Protein AF-A0A2N3C6H9-F1 (afdb_monomer_lite)

Structure (mmCIF, N/CA/C/O backbone):
data_AF-A0A2N3C6H9-F1
#
_entry.id   AF-A0A2N3C6H9-F1
#
loop_
_atom_site.group_PDB
_atom_site.id
_atom_site.type_symbol
_atom_site.label_atom_id
_atom_site.label_alt_id
_atom_site.label_comp_id
_atom_site.label_asym_id
_atom_site.label_entity_id
_atom_site.label_seq_id
_atom_site.pdbx_PDB_ins_code
_atom_site.Cartn_x
_atom_site.Cartn_y
_atom_site.Cartn_z
_atom_site.occupancy
_atom_site.B_iso_or_equiv
_atom_site.auth_seq_id
_atom_site.auth_comp_id
_atom_site.auth_asym_id
_atom_site.auth_atom_id
_atom_site.pdbx_PDB_model_num
ATOM 1 N N . GLU A 1 1 ? -53.455 -14.458 10.367 1.00 59.94 1 GLU A N 1
ATOM 2 C CA . GLU A 1 1 ? -53.784 -13.037 10.123 1.00 59.94 1 GLU A CA 1
ATOM 3 C C . GLU A 1 1 ? -52.809 -12.163 10.887 1.00 59.94 1 GLU A C 1
ATOM 5 O O . GLU A 1 1 ? -52.451 -12.524 12.003 1.00 59.94 1 GLU A O 1
ATOM 10 N N . VAL A 1 2 ? -52.343 -11.067 10.288 1.00 68.00 2 VAL A N 1
ATOM 11 C CA . VAL A 1 2 ? -51.492 -10.096 10.987 1.00 68.00 2 VAL A CA 1
ATOM 12 C C . VAL A 1 2 ? -52.409 -9.080 11.663 1.00 68.00 2 VAL A C 1
ATOM 14 O O . VAL A 1 2 ? -53.163 -8.405 10.973 1.00 68.00 2 VAL A O 1
ATOM 17 N N . GLN A 1 3 ? -52.386 -9.009 12.996 1.00 85.75 3 GLN A N 1
ATOM 18 C CA . GLN A 1 3 ? -53.285 -8.138 13.770 1.00 85.75 3 GLN A CA 1
ATOM 19 C C . GLN A 1 3 ? -52.713 -6.738 14.057 1.00 85.75 3 GLN A C 1
ATOM 21 O O . GLN A 1 3 ? -53.401 -5.900 14.632 1.00 85.75 3 GLN A O 1
ATOM 26 N N . ASP A 1 4 ? -51.470 -6.462 13.654 1.00 90.56 4 ASP A N 1
ATOM 27 C CA . ASP A 1 4 ? -50.862 -5.137 13.795 1.00 90.56 4 ASP A CA 1
ATOM 28 C C . ASP A 1 4 ? -51.305 -4.221 12.634 1.00 90.56 4 ASP A C 1
ATOM 30 O O . ASP A 1 4 ? -50.982 -4.519 11.480 1.00 90.56 4 ASP A O 1
ATOM 34 N N . PRO A 1 5 ? -51.996 -3.092 12.898 1.00 87.38 5 PRO A N 1
ATOM 35 C CA . PRO A 1 5 ? -52.499 -2.196 11.852 1.00 87.38 5 PRO A CA 1
ATOM 36 C C . PRO A 1 5 ? -51.392 -1.501 11.044 1.00 87.38 5 PRO A C 1
ATOM 38 O O . PRO A 1 5 ? -51.672 -0.921 9.994 1.00 87.38 5 PRO A O 1
ATOM 41 N N . ARG A 1 6 ? -50.133 -1.547 11.502 1.00 88.19 6 ARG A N 1
ATOM 42 C CA . ARG A 1 6 ? -48.968 -1.035 10.764 1.00 88.19 6 ARG A CA 1
ATOM 43 C C . ARG A 1 6 ? -48.524 -1.983 9.651 1.00 88.19 6 ARG A C 1
ATOM 45 O O . ARG A 1 6 ? -47.771 -1.569 8.772 1.00 88.19 6 ARG A O 1
ATOM 52 N N . ILE A 1 7 ? -48.967 -3.241 9.678 1.00 90.69 7 ILE A N 1
ATOM 53 C CA . ILE A 1 7 ? -48.558 -4.269 8.724 1.00 90.69 7 ILE A CA 1
ATOM 54 C C . ILE A 1 7 ? -49.691 -4.523 7.733 1.00 90.69 7 ILE A C 1
ATOM 56 O O . ILE A 1 7 ? -50.823 -4.821 8.103 1.00 90.69 7 ILE A O 1
ATOM 60 N N . ARG A 1 8 ? -49.365 -4.455 6.441 1.00 91.19 8 ARG A N 1
ATOM 61 C CA . ARG A 1 8 ? -50.298 -4.750 5.354 1.00 91.19 8 ARG A CA 1
ATOM 62 C C . ARG A 1 8 ? -49.737 -5.839 4.457 1.00 91.19 8 ARG A C 1
ATOM 64 O O . ARG A 1 8 ? -48.654 -5.689 3.901 1.00 91.19 8 ARG A O 1
ATOM 71 N N . LEU A 1 9 ? -50.506 -6.909 4.282 1.00 92.25 9 LEU A N 1
ATOM 72 C CA . LEU A 1 9 ? -50.166 -7.982 3.357 1.00 92.25 9 LEU A CA 1
ATOM 73 C C . LEU A 1 9 ? -50.617 -7.618 1.938 1.00 92.25 9 LEU A C 1
ATOM 75 O O . LEU A 1 9 ? -51.798 -7.371 1.701 1.00 92.25 9 LEU A O 1
ATOM 79 N N . VAL A 1 10 ? -49.680 -7.633 0.990 1.00 93.50 10 VAL A N 1
ATOM 80 C CA . VAL A 1 10 ? -49.961 -7.550 -0.450 1.00 93.50 10 VAL A CA 1
ATOM 81 C C . VAL A 1 10 ? -49.452 -8.835 -1.089 1.00 93.50 10 VAL A C 1
ATOM 83 O O . VAL A 1 10 ? -48.250 -9.020 -1.255 1.00 93.50 10 VAL A O 1
ATOM 86 N N . ALA A 1 11 ? -50.369 -9.748 -1.404 1.00 93.62 11 ALA A N 1
ATOM 87 C CA . ALA A 1 11 ? -50.037 -11.061 -1.944 1.00 93.62 11 ALA A CA 1
ATOM 88 C C . ALA A 1 11 ? -50.222 -11.098 -3.465 1.00 93.62 11 ALA A C 1
ATOM 90 O O . ALA A 1 11 ? -51.226 -10.624 -3.999 1.00 93.62 11 ALA A O 1
ATOM 91 N N . HIS A 1 12 ? -49.267 -11.696 -4.178 1.00 95.62 12 HIS A N 1
ATOM 92 C CA . HIS A 1 12 ? -49.444 -12.015 -5.594 1.00 95.62 12 HIS A CA 1
ATOM 93 C C . HIS A 1 12 ? -50.206 -13.339 -5.748 1.00 95.62 12 HIS A C 1
ATOM 95 O O . HIS A 1 12 ? -49.932 -14.272 -4.997 1.00 95.62 12 HIS A O 1
ATOM 101 N N . PRO A 1 13 ? -51.081 -13.485 -6.763 1.00 95.12 13 PRO A N 1
ATOM 102 C CA . PRO A 1 13 ? -51.770 -14.754 -7.033 1.00 95.12 13 PRO A CA 1
ATOM 103 C C . PRO A 1 13 ? -50.831 -15.920 -7.380 1.00 95.12 13 PRO A C 1
ATOM 105 O O . PRO A 1 13 ? -51.220 -17.080 -7.309 1.00 95.12 13 PRO A O 1
ATOM 108 N N . ARG A 1 14 ? -49.600 -15.613 -7.805 1.00 95.50 14 ARG A N 1
ATOM 109 C CA . ARG A 1 14 ? -48.540 -16.570 -8.142 1.00 95.50 14 ARG A CA 1
ATOM 110 C C . ARG A 1 14 ? -47.173 -15.972 -7.818 1.00 95.50 14 ARG A C 1
ATOM 112 O O . ARG A 1 14 ? -47.037 -14.751 -7.805 1.00 95.50 14 ARG A O 1
ATOM 119 N N . ASN A 1 15 ? -46.159 -16.814 -7.625 1.00 92.12 15 ASN A N 1
ATOM 120 C CA . ASN A 1 15 ? -44.783 -16.353 -7.428 1.00 92.12 15 ASN A CA 1
ATOM 121 C C . ASN A 1 15 ? -44.276 -15.619 -8.686 1.00 92.12 15 ASN A C 1
ATOM 123 O O . ASN A 1 15 ? -44.262 -16.191 -9.776 1.00 92.12 15 ASN A O 1
ATOM 127 N N . ARG A 1 16 ? -43.882 -14.350 -8.530 1.00 93.56 16 ARG A N 1
ATOM 128 C CA . ARG A 1 16 ? -43.330 -13.494 -9.595 1.00 93.56 16 ARG A CA 1
ATOM 129 C C . ARG A 1 16 ? -41.849 -13.146 -9.392 1.00 93.56 16 ARG A C 1
ATOM 131 O O . ARG A 1 16 ? -41.312 -12.334 -10.136 1.00 93.56 16 ARG A O 1
ATOM 138 N N . GLY A 1 17 ? -41.193 -13.754 -8.405 1.00 91.12 17 GLY A N 1
ATOM 139 C CA . GLY A 1 17 ? -39.809 -13.466 -8.032 1.00 91.12 17 GLY A CA 1
ATOM 140 C C . GLY A 1 17 ? -39.652 -12.256 -7.103 1.00 91.12 17 GLY A C 1
ATOM 141 O O . GLY A 1 17 ? -40.573 -11.457 -6.916 1.00 91.12 17 GLY A O 1
ATOM 142 N N . ALA A 1 18 ? -38.457 -12.137 -6.517 1.00 91.19 18 ALA A N 1
ATOM 143 C CA . ALA A 1 18 ? -38.141 -11.135 -5.499 1.00 91.19 18 ALA A CA 1
ATOM 144 C C . ALA A 1 18 ? -38.250 -9.698 -6.032 1.00 91.19 18 ALA A C 1
ATOM 146 O O . ALA A 1 18 ? -38.925 -8.874 -5.419 1.00 91.19 18 ALA A O 1
ATOM 147 N N . SER A 1 19 ? -37.688 -9.410 -7.213 1.00 95.06 19 SER A N 1
ATOM 148 C CA . SER A 1 19 ? -37.774 -8.084 -7.841 1.00 95.06 19 SER A CA 1
ATOM 149 C C . SER A 1 19 ? -39.222 -7.618 -8.028 1.00 95.06 19 SER A C 1
ATOM 151 O O . SER A 1 19 ? -39.557 -6.496 -7.658 1.00 95.06 19 SER A O 1
ATOM 153 N N . ALA A 1 20 ? -40.121 -8.486 -8.508 1.00 96.25 20 ALA A N 1
ATOM 154 C CA . ALA A 1 20 ? -41.527 -8.132 -8.712 1.00 96.25 20 ALA A CA 1
ATOM 155 C C . ALA A 1 20 ? -42.273 -7.872 -7.393 1.00 96.25 20 ALA A C 1
ATOM 157 O O . ALA A 1 20 ? -43.139 -6.989 -7.315 1.00 96.25 20 ALA A O 1
ATOM 158 N N . ALA A 1 21 ? -41.952 -8.640 -6.347 1.00 95.56 21 ALA A N 1
ATOM 159 C CA . ALA A 1 21 ? -42.490 -8.430 -5.007 1.00 95.56 21 ALA A CA 1
ATOM 160 C C . ALA A 1 21 ? -42.012 -7.089 -4.428 1.00 95.56 21 ALA A C 1
ATOM 162 O O . ALA A 1 21 ? -42.842 -6.281 -4.006 1.00 95.56 21 ALA A O 1
ATOM 163 N N . ARG A 1 22 ? -40.707 -6.796 -4.517 1.00 96.19 22 ARG A N 1
ATOM 164 C CA . ARG A 1 22 ? -40.109 -5.518 -4.094 1.00 96.19 22 ARG A CA 1
ATOM 165 C C . ARG A 1 22 ? -40.711 -4.341 -4.854 1.00 96.19 22 ARG A C 1
ATOM 167 O O . ARG A 1 22 ? -41.162 -3.393 -4.225 1.00 96.19 22 ARG A O 1
ATOM 174 N N . ASN A 1 23 ? -40.842 -4.434 -6.177 1.00 97.94 23 ASN A N 1
ATOM 175 C CA . ASN A 1 23 ? -41.482 -3.401 -6.998 1.00 97.94 23 ASN A CA 1
ATOM 176 C C . ASN A 1 23 ? -42.950 -3.173 -6.626 1.00 97.94 23 ASN A C 1
ATOM 178 O O . ASN A 1 23 ? -43.436 -2.044 -6.655 1.00 97.94 23 ASN A O 1
ATOM 182 N N . THR A 1 24 ? -43.670 -4.234 -6.253 1.00 97.31 24 THR A N 1
ATOM 183 C CA . THR A 1 24 ? -45.035 -4.096 -5.730 1.00 97.31 24 THR A CA 1
ATOM 184 C C . THR A 1 24 ? -45.025 -3.358 -4.399 1.00 97.31 24 THR A C 1
ATOM 186 O O . THR A 1 24 ? -45.776 -2.403 -4.250 1.00 97.31 24 THR A O 1
ATOM 189 N N . GLY A 1 25 ? -44.125 -3.718 -3.482 1.00 95.88 25 GLY A N 1
ATOM 190 C CA . GLY A 1 25 ? -43.928 -2.992 -2.228 1.00 95.88 25 GLY A CA 1
ATOM 191 C C . GLY A 1 25 ? -43.592 -1.511 -2.435 1.00 95.88 25 GLY A C 1
ATOM 192 O O . GLY A 1 25 ? -44.186 -0.666 -1.777 1.00 95.88 25 GLY A O 1
ATOM 193 N N . ILE A 1 26 ? -42.719 -1.183 -3.394 1.00 97.25 26 ILE A N 1
ATOM 194 C CA . ILE A 1 26 ? -42.347 0.201 -3.742 1.00 97.25 26 ILE A CA 1
ATOM 195 C C . ILE A 1 26 ? -43.572 1.001 -4.201 1.00 97.25 26 ILE A C 1
ATOM 197 O O . ILE A 1 26 ? -43.788 2.107 -3.709 1.00 97.25 26 ILE A O 1
ATOM 201 N N . ARG A 1 27 ? -44.401 0.445 -5.098 1.00 96.31 27 ARG A N 1
ATOM 202 C CA . ARG A 1 27 ? -45.639 1.102 -5.572 1.00 96.31 27 ARG A CA 1
ATOM 203 C C . ARG A 1 27 ? -46.655 1.323 -4.453 1.00 96.31 27 ARG A C 1
ATOM 205 O O . ARG A 1 27 ? -47.398 2.297 -4.462 1.00 96.31 27 ARG A O 1
ATOM 212 N N . GLU A 1 28 ? -46.678 0.409 -3.497 1.00 96.00 28 GLU A N 1
ATOM 213 C CA . GLU A 1 28 ? -47.593 0.401 -2.361 1.00 96.00 28 GLU A CA 1
ATOM 214 C C . GLU A 1 28 ? -47.096 1.246 -1.169 1.00 96.00 28 GLU A C 1
ATOM 216 O O . GLU A 1 28 ? -47.860 1.515 -0.231 1.00 96.00 28 GLU A O 1
ATOM 221 N N . ALA A 1 29 ? -45.827 1.667 -1.186 1.00 95.50 29 ALA A N 1
ATOM 222 C CA . ALA A 1 29 ? -45.184 2.401 -0.106 1.00 95.50 29 ALA A CA 1
ATOM 223 C C . ALA A 1 29 ? -45.650 3.865 -0.033 1.00 95.50 29 ALA A C 1
ATOM 225 O O . ALA A 1 29 ? -45.624 4.628 -1.003 1.00 95.50 29 ALA A O 1
ATOM 226 N N . ARG A 1 30 ? -46.030 4.290 1.176 1.00 93.31 30 ARG A N 1
ATOM 227 C CA . ARG A 1 30 ? -46.521 5.653 1.449 1.00 93.31 30 ARG A CA 1
ATOM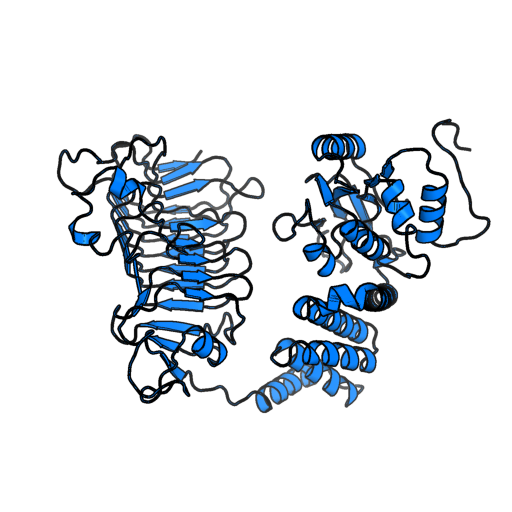 228 C C . ARG A 1 30 ? -45.468 6.577 2.069 1.00 93.31 30 ARG A C 1
ATOM 230 O O . ARG A 1 30 ? -45.676 7.785 2.084 1.00 93.31 30 ARG A O 1
ATOM 237 N N . GLY A 1 31 ? -44.366 6.023 2.574 1.00 94.50 31 GLY A N 1
ATOM 238 C CA . GLY A 1 31 ? -43.267 6.787 3.166 1.00 94.50 31 GLY A CA 1
ATOM 239 C C . GLY A 1 31 ? -42.382 7.470 2.119 1.00 94.50 31 GLY A C 1
ATOM 240 O O . GLY A 1 31 ? -42.325 7.039 0.968 1.00 94.50 31 GLY A O 1
ATOM 241 N N . ALA A 1 32 ? -41.668 8.522 2.533 1.00 95.19 32 ALA A N 1
ATOM 242 C CA . ALA A 1 32 ? -40.669 9.199 1.696 1.00 95.19 32 ALA A CA 1
ATOM 243 C C . ALA A 1 32 ? -39.416 8.335 1.453 1.00 95.19 32 ALA A C 1
ATOM 245 O O . ALA A 1 32 ? -38.743 8.469 0.433 1.00 95.19 32 ALA A O 1
ATOM 246 N N . TRP A 1 33 ? -39.135 7.416 2.377 1.00 97.50 33 TRP A N 1
ATOM 247 C CA . TRP A 1 33 ? -38.035 6.462 2.312 1.00 97.50 33 TRP A CA 1
ATOM 248 C C . TRP A 1 33 ? -38.584 5.039 2.325 1.00 97.50 33 TRP A C 1
ATOM 250 O O . TRP A 1 33 ? -39.536 4.739 3.050 1.00 97.50 33 TRP A O 1
ATOM 260 N N . VAL A 1 34 ? -37.982 4.170 1.518 1.00 98.31 34 VAL A N 1
ATOM 261 C CA . VAL A 1 34 ? -38.323 2.752 1.404 1.00 98.31 34 VAL A CA 1
ATOM 262 C C . VAL A 1 34 ? -37.128 1.937 1.876 1.00 98.31 34 VAL A C 1
ATOM 264 O O . VAL A 1 34 ? -36.026 2.091 1.354 1.00 98.31 34 VAL A O 1
ATOM 267 N N . ALA A 1 35 ? -37.352 1.076 2.862 1.00 97.50 35 ALA A N 1
ATOM 268 C CA . ALA A 1 35 ? -36.377 0.109 3.346 1.00 97.50 35 ALA A CA 1
ATOM 269 C C . ALA A 1 35 ? -36.832 -1.302 2.962 1.00 97.50 35 ALA A C 1
ATOM 271 O O . ALA A 1 35 ? -38.036 -1.560 2.878 1.00 97.50 35 ALA A O 1
ATOM 272 N N . PHE A 1 36 ? -35.884 -2.207 2.740 1.00 96.06 36 PHE A N 1
ATOM 273 C CA . PHE A 1 36 ? -36.171 -3.568 2.290 1.00 96.06 36 PHE A CA 1
ATOM 274 C C . PHE A 1 36 ? -35.724 -4.587 3.323 1.00 96.06 36 PHE A C 1
ATOM 276 O O . PHE A 1 36 ? -34.652 -4.436 3.894 1.00 96.06 36 PHE A O 1
ATOM 283 N N . GLN A 1 37 ? -36.512 -5.637 3.525 1.00 93.75 37 GLN A N 1
ATOM 284 C CA . GLN A 1 37 ? -36.099 -6.767 4.341 1.00 93.75 37 GLN A CA 1
ATOM 285 C C . GLN A 1 37 ? -36.495 -8.066 3.657 1.00 93.75 37 GLN A C 1
ATOM 287 O O . GLN A 1 37 ? -37.661 -8.246 3.295 1.00 93.75 37 GLN A O 1
ATOM 292 N N . ASP A 1 38 ? -35.513 -8.943 3.484 1.00 87.50 38 ASP A N 1
ATOM 293 C CA . ASP A 1 38 ? -35.720 -10.284 2.953 1.00 87.50 38 ASP A CA 1
ATOM 294 C C . ASP A 1 38 ? -36.037 -11.253 4.107 1.00 87.50 38 ASP A C 1
ATOM 296 O O . ASP A 1 38 ? -35.741 -10.989 5.273 1.00 87.50 38 ASP A O 1
ATOM 300 N N . SER A 1 39 ? -36.726 -12.354 3.803 1.00 86.19 39 SER A N 1
ATOM 301 C CA . SER A 1 39 ? -37.253 -13.274 4.825 1.00 86.19 39 SER A CA 1
ATOM 302 C C . SER A 1 39 ? -36.192 -14.149 5.500 1.00 86.19 39 SER A C 1
ATOM 304 O O . SER A 1 39 ? -36.500 -14.815 6.485 1.00 86.19 39 SER A O 1
ATOM 306 N N . ASP A 1 40 ? -34.991 -14.209 4.933 1.00 84.31 40 ASP A N 1
ATOM 307 C CA . ASP A 1 40 ? -33.871 -15.062 5.338 1.00 84.31 40 ASP A CA 1
ATOM 308 C C . ASP A 1 40 ? -32.708 -14.293 5.988 1.00 84.31 40 ASP A C 1
ATOM 310 O O . ASP A 1 40 ? -31.708 -14.910 6.351 1.00 84.31 40 ASP A O 1
ATOM 314 N N . ASP A 1 41 ? -32.871 -12.986 6.212 1.00 88.00 41 ASP A N 1
ATOM 315 C CA . ASP A 1 41 ? -31.873 -12.115 6.835 1.00 88.00 41 ASP A CA 1
ATOM 316 C C . ASP A 1 41 ? -32.392 -11.485 8.136 1.00 88.00 41 ASP A C 1
ATOM 318 O O . ASP A 1 41 ? -33.598 -11.384 8.377 1.00 88.00 41 ASP A O 1
ATOM 322 N N . GLU A 1 42 ? -31.477 -11.006 8.979 1.00 92.75 42 GLU A N 1
ATOM 323 C CA . GLU A 1 42 ? -31.802 -10.348 10.247 1.00 92.75 42 GLU A CA 1
ATOM 324 C C . GLU A 1 42 ? -31.365 -8.881 10.230 1.00 92.75 42 GLU A C 1
ATOM 326 O O . GLU A 1 42 ? -30.212 -8.550 9.951 1.00 92.75 42 GLU A O 1
ATOM 331 N N . TRP A 1 43 ? -32.296 -7.986 10.558 1.00 95.81 43 TRP A N 1
ATOM 332 C CA . TRP A 1 43 ? -31.984 -6.606 10.914 1.00 95.81 43 TRP A CA 1
ATOM 333 C C . TRP A 1 43 ? -31.637 -6.526 12.393 1.00 95.81 43 TRP A C 1
ATOM 335 O O . TRP A 1 43 ? -32.449 -6.900 13.240 1.00 95.81 43 TRP A O 1
ATOM 345 N N . LEU A 1 44 ? -30.470 -5.972 12.706 1.00 95.12 44 LEU A N 1
ATOM 346 C CA . LEU A 1 44 ? -30.093 -5.720 14.089 1.00 95.12 44 LEU A CA 1
ATOM 347 C C . LEU A 1 44 ? -30.800 -4.469 14.640 1.00 95.12 44 LEU A C 1
ATOM 349 O O . LEU A 1 44 ? -31.238 -3.598 13.872 1.00 95.12 44 LEU A O 1
ATOM 353 N N . PRO A 1 45 ? -30.913 -4.352 15.979 1.00 95.81 45 PRO A N 1
ATOM 354 C CA . PRO A 1 45 ? -31.460 -3.163 16.615 1.00 95.81 45 PRO A CA 1
ATOM 355 C C . PRO A 1 45 ? -30.816 -1.870 16.100 1.00 95.81 45 PRO A C 1
ATOM 357 O O . PRO A 1 45 ? -29.640 -1.834 15.749 1.00 95.81 45 PRO A O 1
ATOM 360 N N . LEU A 1 46 ? -31.598 -0.789 16.097 1.00 95.88 46 LEU A N 1
ATOM 361 C CA . LEU A 1 46 ? -31.184 0.568 15.710 1.00 95.88 46 LEU A CA 1
ATOM 362 C C . LEU A 1 46 ? -30.895 0.796 14.216 1.00 95.88 46 LEU A C 1
ATOM 364 O O . LEU A 1 46 ? -30.628 1.939 13.849 1.00 95.88 46 LEU A O 1
ATOM 368 N N . LYS A 1 47 ? -31.013 -0.213 13.334 1.00 97.12 47 LYS A N 1
ATOM 369 C CA . LYS A 1 47 ? -30.742 -0.048 11.891 1.00 97.12 47 LYS A CA 1
ATOM 370 C C . LYS A 1 47 ? -31.415 1.190 11.292 1.00 97.12 47 LYS A C 1
ATOM 372 O O . LYS A 1 47 ? -30.748 2.074 10.756 1.00 97.12 47 LYS A O 1
ATOM 377 N N . LEU A 1 48 ? -32.746 1.249 11.374 1.00 97.25 48 LEU A N 1
ATOM 378 C CA . LEU A 1 48 ? -33.510 2.343 10.773 1.00 97.25 48 LEU A CA 1
ATOM 379 C C . LEU A 1 48 ? -33.240 3.673 11.476 1.00 97.25 48 LEU A C 1
ATOM 381 O O . LEU A 1 48 ? -33.099 4.682 10.799 1.00 97.25 48 LEU A O 1
ATOM 385 N N . GLU A 1 49 ? -33.124 3.681 12.804 1.00 97.88 49 GLU A N 1
ATOM 386 C CA . GLU A 1 49 ? -32.827 4.895 13.572 1.00 97.88 49 GLU A CA 1
ATOM 387 C C . GLU A 1 49 ? -31.518 5.543 13.102 1.00 97.88 49 GLU A C 1
ATOM 389 O O . GLU A 1 49 ? -31.506 6.716 12.723 1.00 97.88 49 GLU A O 1
ATOM 394 N N . LYS A 1 50 ? -30.438 4.757 13.020 1.00 97.56 50 LYS A N 1
ATOM 395 C CA . LYS A 1 50 ? -29.113 5.239 12.612 1.00 97.56 50 LYS A CA 1
ATOM 396 C C . LYS A 1 50 ? -29.072 5.678 11.153 1.00 97.56 50 LYS A C 1
ATOM 398 O O . LYS A 1 50 ? -28.527 6.736 10.847 1.00 97.56 50 LYS A O 1
ATOM 403 N N . GLN A 1 51 ? -29.680 4.914 10.245 1.00 97.75 51 GLN A N 1
ATOM 404 C CA . GLN A 1 51 ? -29.707 5.275 8.824 1.00 97.75 51 GLN A CA 1
ATOM 405 C C . GLN A 1 51 ? -30.547 6.529 8.561 1.00 97.75 51 GLN A C 1
ATOM 407 O O . GLN A 1 51 ? -30.147 7.381 7.770 1.00 97.75 51 GLN A O 1
ATOM 412 N N . MET A 1 52 ? -31.676 6.689 9.254 1.00 97.19 52 MET A N 1
ATOM 413 C CA . MET A 1 52 ? -32.495 7.897 9.145 1.00 97.19 52 MET A CA 1
ATOM 414 C C . MET A 1 52 ? -31.783 9.120 9.734 1.00 97.19 52 MET A C 1
ATOM 416 O O . MET A 1 52 ? -31.819 10.187 9.121 1.00 97.19 52 MET A O 1
ATOM 420 N N . ALA A 1 53 ? -31.082 8.969 10.864 1.00 96.69 53 ALA A N 1
ATOM 421 C CA . ALA A 1 53 ? -30.246 10.029 11.426 1.00 96.69 53 ALA A CA 1
ATOM 422 C C . ALA A 1 53 ? -29.111 10.426 10.466 1.00 96.69 53 ALA A C 1
ATOM 424 O O . ALA A 1 53 ? -28.871 11.614 10.243 1.00 96.69 53 ALA A O 1
ATOM 425 N N . ARG A 1 54 ? -28.457 9.443 9.829 1.00 95.75 54 ARG A N 1
ATOM 426 C CA . ARG A 1 54 ? -27.399 9.694 8.843 1.00 95.75 54 ARG A CA 1
ATOM 427 C C . ARG A 1 54 ? -27.924 10.435 7.615 1.00 95.75 54 ARG A C 1
ATOM 429 O O . ARG A 1 54 ? -27.305 11.404 7.186 1.00 95.75 54 ARG A O 1
ATOM 436 N N . LEU A 1 55 ? -29.079 10.029 7.087 1.00 94.75 55 LEU A N 1
ATOM 437 C CA . LEU A 1 55 ? -29.740 10.710 5.969 1.00 94.75 55 LEU A CA 1
ATOM 438 C C . LEU A 1 55 ? -30.132 12.150 6.313 1.00 94.75 55 LEU A C 1
ATOM 440 O O . LEU A 1 55 ? -29.950 13.041 5.487 1.00 94.75 55 LEU A O 1
ATOM 444 N N . ALA A 1 56 ? -30.633 12.393 7.527 1.00 92.69 56 ALA A N 1
ATOM 445 C CA . ALA A 1 56 ? -30.956 13.741 7.987 1.00 92.69 56 ALA A CA 1
ATOM 446 C C . ALA A 1 56 ? -29.706 14.639 8.059 1.00 92.69 56 ALA A C 1
ATOM 448 O O . ALA A 1 56 ? -29.771 15.804 7.672 1.00 92.69 56 ALA A O 1
ATOM 449 N N . ALA A 1 57 ? -28.567 14.090 8.495 1.00 91.50 57 ALA A N 1
ATOM 450 C CA . ALA A 1 57 ? -27.296 14.811 8.575 1.00 91.50 57 ALA A CA 1
ATOM 451 C C . ALA A 1 57 ? -26.639 15.061 7.202 1.00 91.50 57 ALA A C 1
ATOM 453 O O . ALA A 1 57 ? -25.967 16.073 7.023 1.00 91.50 57 ALA A O 1
ATOM 454 N N . ALA A 1 58 ? -26.820 14.157 6.235 1.00 83.19 58 ALA A N 1
ATOM 455 C CA . ALA A 1 58 ? -26.153 14.215 4.931 1.00 83.19 58 ALA A CA 1
ATOM 456 C C . ALA A 1 58 ? -26.798 15.193 3.921 1.00 83.19 58 ALA A C 1
ATOM 458 O O . ALA A 1 58 ? -26.202 15.493 2.886 1.00 83.19 58 ALA A O 1
ATOM 459 N N . GLY A 1 59 ? -27.998 15.712 4.208 1.00 77.44 59 GLY A N 1
ATOM 460 C CA . GLY A 1 59 ? -28.678 16.718 3.386 1.00 77.44 59 GLY A CA 1
ATOM 461 C C . GLY A 1 59 ? -29.457 16.168 2.177 1.00 77.44 59 GLY A C 1
ATOM 462 O O . GLY A 1 59 ? -29.627 14.964 1.986 1.00 77.44 59 GLY A O 1
ATOM 463 N N . GLY A 1 60 ? -29.989 17.079 1.351 1.00 78.00 60 GLY A N 1
ATOM 464 C CA . GLY A 1 60 ? -30.962 16.768 0.291 1.00 78.00 60 GLY A CA 1
ATOM 465 C C . GLY A 1 60 ? -30.427 15.990 -0.920 1.00 78.00 60 GLY A C 1
ATOM 466 O O . GLY A 1 60 ? -31.230 15.399 -1.637 1.00 78.00 60 GLY A O 1
ATOM 467 N N . GLU A 1 61 ? -29.108 15.957 -1.123 1.00 81.19 61 GLU A N 1
ATOM 468 C CA . GLU A 1 61 ? -28.440 15.309 -2.268 1.00 81.19 61 GLU A CA 1
ATOM 469 C C . GLU A 1 61 ? -28.352 13.779 -2.147 1.00 81.19 61 GLU A C 1
ATOM 471 O O . GLU A 1 61 ? -28.040 13.089 -3.122 1.00 81.19 61 GLU A O 1
ATOM 476 N N . CYS A 1 62 ? -28.617 13.232 -0.956 1.00 93.69 62 CYS A N 1
ATOM 477 C CA . CYS A 1 62 ? -28.596 11.792 -0.740 1.00 93.69 62 CYS A CA 1
ATOM 478 C C . CYS A 1 62 ? -29.883 11.133 -1.251 1.00 93.69 62 CYS A C 1
ATOM 480 O O . CYS A 1 62 ? -31.003 11.494 -0.855 1.00 93.69 62 CYS A O 1
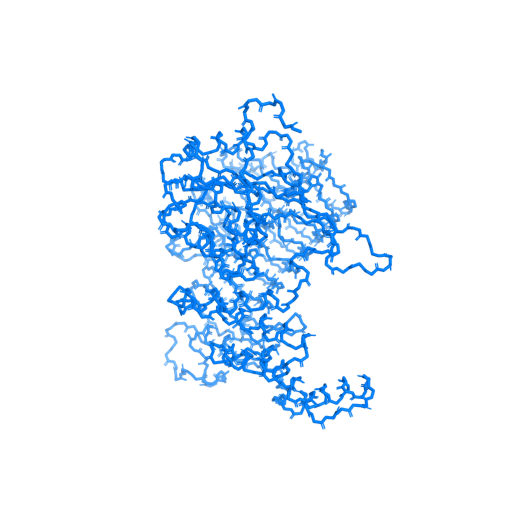ATOM 482 N N . VAL A 1 63 ? -29.707 10.126 -2.108 1.00 96.81 63 VAL A N 1
ATOM 483 C CA . VAL A 1 63 ? -30.795 9.315 -2.680 1.00 96.81 63 VAL A CA 1
ATOM 484 C C . VAL A 1 63 ? -30.959 7.978 -1.967 1.00 96.81 63 VAL A C 1
ATOM 486 O O . VAL A 1 63 ? -32.035 7.385 -2.031 1.00 96.81 63 VAL A O 1
ATOM 489 N N . ALA A 1 64 ? -29.933 7.516 -1.254 1.00 97.38 64 ALA A N 1
ATOM 490 C CA . ALA A 1 64 ? -29.963 6.269 -0.505 1.00 97.38 64 ALA A CA 1
ATOM 491 C C . ALA A 1 64 ? -29.020 6.301 0.703 1.00 97.38 64 ALA A C 1
ATOM 493 O O . ALA A 1 64 ? -28.051 7.058 0.739 1.00 97.38 64 ALA A O 1
ATOM 494 N N . CYS A 1 65 ? -29.294 5.439 1.675 1.00 97.25 65 CYS A N 1
ATOM 495 C CA . CYS A 1 65 ? -28.383 5.068 2.741 1.00 97.25 65 CYS A CA 1
ATOM 496 C C . CYS A 1 65 ? -28.294 3.549 2.838 1.00 97.25 65 CYS A C 1
ATOM 498 O O . CYS A 1 65 ? -29.286 2.846 2.647 1.00 97.25 65 CYS A O 1
ATOM 500 N N . TYR A 1 66 ? -27.112 3.044 3.157 1.00 97.06 66 TYR A N 1
ATOM 501 C CA . TYR A 1 66 ? -26.890 1.640 3.468 1.00 97.06 66 TYR A CA 1
ATOM 502 C C . TYR A 1 66 ? -25.999 1.510 4.705 1.00 97.06 66 TYR A C 1
ATOM 504 O O . TYR A 1 66 ? -25.503 2.505 5.234 1.00 97.06 66 TYR A O 1
ATOM 512 N N . CYS A 1 67 ? -25.891 0.299 5.229 1.00 95.38 67 CYS A N 1
ATOM 513 C CA . CYS A 1 67 ? -25.140 -0.001 6.441 1.00 95.38 67 CYS A CA 1
ATOM 514 C C . CYS A 1 67 ? -24.254 -1.223 6.227 1.00 95.38 67 CYS A C 1
ATOM 516 O O . CYS A 1 67 ? -24.446 -1.970 5.260 1.00 95.38 67 CYS A O 1
ATOM 518 N N . GLY A 1 68 ? -23.302 -1.407 7.136 1.00 91.31 68 GLY A N 1
ATOM 519 C CA . GLY A 1 68 ? -22.517 -2.623 7.219 1.00 91.31 68 GLY A CA 1
ATOM 520 C C . GLY A 1 68 ? -23.399 -3.856 7.418 1.00 91.31 68 GLY A C 1
ATOM 521 O O . GLY A 1 68 ? -24.389 -3.835 8.151 1.00 91.31 68 GLY A O 1
ATOM 522 N N . MET A 1 69 ? -23.025 -4.956 6.777 1.00 91.19 69 MET A N 1
ATOM 523 C CA . MET A 1 69 ? -23.625 -6.272 6.976 1.00 91.19 69 MET A CA 1
ATOM 524 C C . MET A 1 69 ? -22.555 -7.304 7.297 1.00 91.19 69 MET A C 1
ATOM 526 O O . MET A 1 69 ? -21.449 -7.252 6.760 1.00 91.19 69 MET A O 1
ATOM 530 N N . VAL A 1 70 ? -22.905 -8.280 8.129 1.00 87.06 70 VAL A N 1
ATOM 531 C CA . VAL A 1 70 ? -22.074 -9.448 8.407 1.00 87.06 70 VAL A CA 1
ATOM 532 C C . VAL A 1 70 ? -22.690 -10.666 7.743 1.00 87.06 70 VAL A C 1
ATOM 534 O O . VAL A 1 70 ? -23.838 -11.027 7.983 1.00 87.06 70 VAL A O 1
ATOM 537 N N . VAL A 1 71 ? -21.901 -11.329 6.908 1.00 81.00 71 VAL A N 1
ATOM 538 C CA . VAL A 1 71 ? -22.302 -12.572 6.253 1.00 81.00 71 VAL A CA 1
ATOM 539 C C . VAL A 1 71 ? -21.957 -13.761 7.147 1.00 81.00 71 VAL A C 1
ATOM 541 O O . VAL A 1 71 ? -20.791 -13.957 7.501 1.00 81.00 71 VAL A O 1
ATOM 544 N N . VAL A 1 72 ? -22.965 -14.562 7.495 1.00 74.06 72 VAL A N 1
ATOM 545 C CA . VAL A 1 72 ? -22.861 -15.731 8.373 1.00 74.06 72 VAL A CA 1
ATOM 546 C C . VAL A 1 72 ? -22.934 -17.017 7.547 1.00 74.06 72 VAL A C 1
ATOM 548 O O . VAL A 1 72 ? -23.983 -17.417 7.042 1.00 74.06 72 VAL A O 1
ATOM 551 N N . GLY A 1 73 ? -21.795 -17.706 7.446 1.00 61.34 73 GLY A N 1
ATOM 552 C CA . GLY A 1 73 ? -21.644 -18.911 6.626 1.00 61.34 73 GLY A CA 1
ATOM 553 C C . GLY A 1 73 ? -21.052 -18.585 5.254 1.00 61.34 73 GLY A C 1
ATOM 554 O O . GLY A 1 73 ? -21.326 -17.548 4.668 1.00 61.34 73 GLY A O 1
ATOM 555 N N . GLY A 1 74 ? -20.160 -19.440 4.755 1.00 50.00 74 GLY A N 1
ATOM 556 C CA . GLY A 1 74 ? -19.503 -19.238 3.462 1.00 50.00 74 GLY A CA 1
ATOM 557 C C . GLY A 1 74 ? -20.141 -20.057 2.340 1.00 50.00 74 GLY A C 1
ATOM 558 O O . GLY A 1 74 ? -20.713 -21.116 2.590 1.00 50.00 74 GLY A O 1
ATOM 559 N N . LEU A 1 75 ? -19.930 -19.613 1.097 1.00 47.12 75 LEU A N 1
ATOM 560 C CA . LEU A 1 75 ? -20.262 -20.320 -0.155 1.00 47.12 75 LEU A CA 1
ATOM 561 C C . LEU A 1 75 ? -19.575 -21.697 -0.318 1.00 47.12 75 LEU A C 1
ATOM 563 O O . LEU A 1 75 ? -19.916 -22.446 -1.226 1.00 47.12 75 LEU A O 1
ATOM 567 N N . GLU A 1 76 ? -18.632 -22.061 0.557 1.00 43.88 76 GLU A N 1
ATOM 568 C CA . GLU A 1 76 ? -18.010 -23.388 0.593 1.00 43.88 76 GLU A CA 1
ATOM 569 C C . GLU A 1 76 ? -18.213 -24.033 1.971 1.00 43.88 76 GLU A C 1
ATOM 571 O O . GLU A 1 76 ? -17.396 -23.870 2.877 1.00 43.88 76 GLU A O 1
ATOM 576 N N . ARG A 1 77 ? -19.285 -24.818 2.137 1.00 43.09 77 ARG A N 1
ATOM 577 C CA . ARG A 1 77 ? -19.378 -25.778 3.246 1.00 43.09 77 ARG A CA 1
ATOM 578 C C . ARG A 1 77 ? -18.498 -26.988 2.929 1.00 43.09 77 ARG A C 1
ATOM 580 O O . ARG A 1 77 ? -18.982 -28.011 2.454 1.00 43.09 77 ARG A O 1
ATOM 587 N N . ARG A 1 78 ? -17.191 -26.884 3.180 1.00 41.97 78 ARG A N 1
ATOM 588 C CA . ARG A 1 78 ? -16.358 -28.085 3.335 1.00 41.97 78 ARG A CA 1
ATOM 589 C C . ARG A 1 78 ? -16.513 -28.579 4.778 1.00 41.97 78 ARG A C 1
ATOM 591 O O . ARG A 1 78 ? -16.433 -27.764 5.697 1.00 41.97 78 ARG A O 1
ATOM 598 N N . PRO A 1 79 ? -16.731 -29.880 5.022 1.00 35.34 79 PRO A N 1
ATOM 599 C CA . PRO A 1 79 ? -16.717 -30.408 6.382 1.00 35.34 79 PRO A CA 1
ATOM 600 C C . PRO A 1 79 ? -15.392 -30.038 7.073 1.00 35.34 79 PRO A C 1
ATOM 602 O O . PRO A 1 79 ? -14.323 -30.322 6.536 1.00 35.34 79 PRO A O 1
ATOM 605 N N . GLY A 1 80 ? -15.457 -29.363 8.227 1.00 42.34 80 GLY A N 1
ATOM 606 C CA . GLY A 1 80 ? -14.282 -28.959 9.017 1.00 42.34 80 GLY A CA 1
ATOM 607 C C . GLY A 1 80 ? -13.773 -27.519 8.827 1.00 42.34 80 GLY A C 1
ATOM 608 O O . GLY A 1 80 ? -12.813 -27.138 9.494 1.00 42.34 80 GLY A O 1
ATOM 609 N N . THR A 1 81 ? -14.384 -26.685 7.975 1.00 43.03 81 THR A N 1
ATOM 610 C CA . THR A 1 81 ? -14.002 -25.260 7.859 1.00 43.03 81 THR A CA 1
ATOM 611 C C . THR A 1 81 ? -14.759 -24.374 8.852 1.00 43.03 81 THR A C 1
ATOM 613 O O . THR A 1 81 ? -15.986 -24.413 8.894 1.00 43.03 81 THR A O 1
ATOM 616 N N . ARG A 1 82 ? -14.034 -23.543 9.622 1.00 44.50 82 ARG A N 1
ATOM 617 C CA . ARG A 1 82 ? -14.615 -22.527 10.524 1.00 44.50 82 ARG A CA 1
ATOM 618 C C . ARG A 1 82 ? -15.525 -21.561 9.750 1.00 44.50 82 ARG A C 1
ATOM 620 O O . ARG A 1 82 ? -15.165 -21.127 8.654 1.00 44.50 82 ARG A O 1
ATOM 627 N N . THR A 1 83 ? -16.668 -21.202 10.340 1.00 51.00 83 THR A N 1
ATOM 628 C CA . THR A 1 83 ? -17.572 -20.151 9.846 1.00 51.00 83 THR A CA 1
ATOM 629 C C . THR A 1 83 ? -16.783 -18.858 9.646 1.00 51.00 83 THR A C 1
ATOM 631 O O . THR A 1 83 ? -16.223 -18.326 10.600 1.00 51.00 83 THR A O 1
ATOM 634 N N . ARG A 1 84 ? -16.700 -18.364 8.407 1.00 53.72 84 ARG A N 1
ATOM 635 C CA . ARG A 1 84 ? -16.099 -17.057 8.119 1.00 53.72 84 ARG A CA 1
ATOM 636 C C . ARG A 1 84 ? -17.175 -15.988 8.279 1.00 53.72 84 ARG A C 1
ATOM 638 O O . ARG A 1 84 ? -18.200 -16.085 7.613 1.00 53.72 84 ARG A O 1
ATOM 645 N N . LEU A 1 85 ? -16.928 -15.010 9.148 1.00 62.97 85 LEU A N 1
ATOM 646 C CA . LEU A 1 85 ? -17.683 -13.760 9.195 1.00 62.97 85 LEU A CA 1
ATOM 647 C C . LEU A 1 85 ? -17.032 -12.787 8.212 1.00 62.97 85 LEU A C 1
ATOM 649 O O . LEU A 1 85 ? -15.805 -12.687 8.167 1.00 62.97 85 LEU A O 1
ATOM 653 N N . ARG A 1 86 ? -17.835 -12.100 7.402 1.00 63.12 86 ARG A N 1
ATOM 654 C CA . ARG A 1 86 ? -17.352 -11.073 6.471 1.00 63.12 86 ARG A CA 1
ATOM 655 C C . ARG A 1 86 ? -18.188 -9.812 6.623 1.00 63.12 86 ARG A C 1
ATOM 657 O O . ARG A 1 86 ? -19.400 -9.902 6.466 1.00 63.12 86 ARG A O 1
ATOM 664 N N . TYR A 1 87 ? -17.530 -8.682 6.874 1.00 72.69 87 TYR A N 1
ATOM 665 C CA . TYR A 1 87 ? -18.134 -7.350 6.865 1.00 72.69 87 TYR A CA 1
ATOM 666 C C . TYR A 1 87 ? -18.195 -6.799 5.429 1.00 72.69 87 TYR A C 1
ATOM 668 O O . TYR A 1 87 ? -17.236 -6.967 4.670 1.00 72.69 87 TYR A O 1
ATOM 676 N N . ILE A 1 88 ? -19.334 -6.233 5.026 1.00 76.38 88 ILE A N 1
ATOM 677 C CA . ILE A 1 88 ? -19.564 -5.645 3.695 1.00 76.38 88 ILE A CA 1
ATOM 678 C C . ILE A 1 88 ? -20.363 -4.339 3.858 1.00 76.38 88 ILE A C 1
ATOM 680 O O . ILE A 1 88 ? -21.350 -4.359 4.594 1.00 76.38 88 ILE A O 1
ATOM 684 N N . PRO A 1 89 ? -20.019 -3.242 3.158 1.00 76.19 89 PRO A N 1
ATOM 685 C CA . PRO A 1 89 ? -18.817 -3.054 2.335 1.00 76.19 89 PRO A CA 1
ATOM 686 C C . PRO A 1 89 ? -17.550 -3.050 3.204 1.00 76.19 89 PRO A C 1
ATOM 688 O O . PRO A 1 89 ? -17.652 -3.072 4.423 1.00 76.19 89 PRO A O 1
ATOM 691 N N . ASP A 1 90 ? -16.367 -3.049 2.590 1.00 71.50 90 ASP A N 1
ATOM 692 C CA . ASP A 1 90 ? -15.104 -2.859 3.311 1.00 71.50 90 ASP A CA 1
ATOM 693 C C . ASP A 1 90 ? -14.674 -1.382 3.178 1.00 71.50 90 ASP A C 1
ATOM 695 O O . ASP A 1 90 ? -14.170 -0.985 2.119 1.00 71.50 90 ASP A O 1
ATOM 699 N N . PRO A 1 91 ? -14.883 -0.540 4.213 1.00 65.38 91 PRO A N 1
ATOM 700 C CA . PRO A 1 91 ? -14.567 0.888 4.155 1.00 65.38 91 PRO A CA 1
ATOM 701 C C . PRO A 1 91 ? -13.071 1.175 3.987 1.00 65.38 91 PRO A C 1
ATOM 703 O O . PRO A 1 91 ? -12.701 2.304 3.668 1.00 65.38 91 PRO A O 1
ATOM 706 N N . ALA A 1 92 ? -12.199 0.178 4.194 1.00 46.69 92 ALA A N 1
ATOM 707 C CA . ALA A 1 92 ? -10.760 0.335 4.016 1.00 46.69 92 ALA A CA 1
ATOM 708 C C . ALA A 1 92 ? -10.339 0.351 2.536 1.00 46.69 92 ALA A C 1
ATOM 710 O O . ALA A 1 92 ? -9.270 0.881 2.223 1.00 46.69 92 ALA A O 1
ATOM 711 N N . VAL A 1 93 ? -11.168 -0.204 1.639 1.00 47.97 93 VAL A N 1
ATOM 712 C CA . VAL A 1 93 ? -10.857 -0.383 0.205 1.00 47.97 93 VAL A CA 1
ATOM 713 C C . VAL A 1 93 ? -11.893 0.235 -0.738 1.00 47.97 93 VAL A C 1
ATOM 715 O O . VAL A 1 93 ? -11.592 0.510 -1.904 1.00 47.97 93 VAL A O 1
ATOM 718 N N . ASP A 1 94 ? -13.116 0.467 -0.261 1.00 66.69 94 ASP A N 1
ATOM 719 C CA . ASP A 1 94 ? -14.198 1.027 -1.060 1.00 66.69 94 ASP A CA 1
ATOM 720 C C . ASP A 1 94 ? -14.515 2.472 -0.665 1.00 66.69 94 ASP A C 1
ATOM 722 O O . ASP A 1 94 ? -14.556 2.844 0.505 1.00 66.69 94 ASP A O 1
ATOM 726 N N . THR A 1 95 ? -14.798 3.307 -1.666 1.00 79.12 95 THR A N 1
ATOM 727 C CA . THR A 1 95 ? -15.498 4.571 -1.429 1.00 79.12 95 THR A CA 1
ATOM 728 C C . THR A 1 95 ? -16.928 4.222 -1.043 1.00 79.12 95 THR A C 1
ATOM 730 O O . THR A 1 95 ? -17.742 3.887 -1.903 1.00 79.12 95 THR A O 1
ATOM 733 N N . VAL A 1 96 ? -17.202 4.228 0.261 1.00 85.94 96 VAL A N 1
ATOM 734 C CA . VAL A 1 96 ? -18.478 3.758 0.816 1.00 85.94 96 VAL A CA 1
ATOM 735 C C . VAL A 1 96 ? -19.525 4.857 0.972 1.00 85.94 96 VAL A C 1
ATOM 737 O O . VAL A 1 96 ? -20.703 4.549 1.107 1.00 85.94 96 VAL A O 1
ATOM 740 N N . GLU A 1 97 ? -19.139 6.127 0.900 1.00 91.19 97 GLU A N 1
ATOM 741 C CA . GLU A 1 97 ? -20.044 7.264 1.056 1.00 91.19 97 GLU A CA 1
ATOM 742 C C . GLU A 1 97 ? -19.812 8.324 -0.028 1.00 91.19 97 GLU A C 1
ATOM 744 O O . GLU A 1 97 ? -18.714 8.457 -0.566 1.00 91.19 97 GLU A O 1
ATOM 749 N N . GLY A 1 98 ? -20.850 9.099 -0.339 1.00 92.75 98 GLY A N 1
ATOM 750 C CA . GLY A 1 98 ? -20.808 10.159 -1.333 1.00 92.75 98 GLY A CA 1
ATOM 751 C C . GLY A 1 98 ? -21.047 9.606 -2.731 1.00 92.75 98 GLY A C 1
ATOM 752 O O . GLY A 1 98 ? -22.076 8.972 -2.982 1.00 92.75 98 GLY A O 1
ATOM 753 N N . ASP A 1 99 ? -20.116 9.879 -3.645 1.00 92.12 99 ASP A N 1
ATOM 754 C CA . ASP A 1 99 ? -20.112 9.279 -4.980 1.00 92.12 99 ASP A CA 1
ATOM 755 C C . ASP A 1 99 ? -19.483 7.881 -4.926 1.00 92.12 99 ASP A C 1
ATOM 757 O O . ASP A 1 99 ? -18.264 7.711 -4.979 1.00 92.12 99 ASP A O 1
ATOM 761 N N . ILE A 1 100 ? -20.345 6.874 -4.799 1.00 93.19 100 ILE A N 1
ATOM 762 C CA . ILE A 1 100 ? -19.940 5.468 -4.715 1.00 93.19 100 ILE A CA 1
ATOM 763 C C . ILE A 1 100 ? -19.963 4.760 -6.078 1.00 93.19 100 ILE A C 1
ATOM 765 O O . ILE A 1 100 ? -19.680 3.561 -6.146 1.00 93.19 100 ILE A O 1
ATOM 769 N N . LEU A 1 101 ? -20.301 5.458 -7.173 1.00 92.75 101 LEU A N 1
ATOM 770 C CA . LEU A 1 101 ? -20.415 4.851 -8.502 1.00 92.75 101 LEU A CA 1
ATOM 771 C C . LEU A 1 101 ? -19.106 4.168 -8.949 1.00 92.75 101 LEU A C 1
ATOM 773 O O . LEU A 1 101 ? -19.183 3.023 -9.404 1.00 92.75 101 LEU A O 1
ATOM 777 N N . PRO A 1 102 ? -17.902 4.760 -8.770 1.00 88.19 102 PRO A N 1
ATOM 778 C CA . PRO A 1 102 ? -16.650 4.092 -9.133 1.00 88.19 102 PRO A CA 1
ATOM 779 C C . PRO A 1 102 ? -16.420 2.774 -8.383 1.00 88.19 102 PRO A C 1
ATOM 781 O O . PRO A 1 102 ? -15.864 1.828 -8.945 1.00 88.19 102 PRO A O 1
ATOM 784 N N . ALA A 1 103 ? -16.854 2.696 -7.123 1.00 86.88 103 ALA A N 1
ATOM 785 C CA . ALA A 1 103 ? -16.729 1.495 -6.309 1.00 86.88 103 ALA A CA 1
ATOM 786 C C . ALA A 1 103 ? -17.789 0.444 -6.701 1.00 86.88 103 ALA A C 1
ATOM 788 O O . ALA A 1 103 ? -17.440 -0.719 -6.920 1.00 86.88 103 ALA A O 1
ATOM 789 N N . LEU A 1 104 ? -19.041 0.861 -6.944 1.00 93.25 104 LEU A N 1
ATOM 790 C CA . LEU A 1 104 ? -20.104 -0.007 -7.468 1.00 93.25 104 LEU A CA 1
ATOM 791 C C . LEU A 1 104 ? -19.778 -0.590 -8.845 1.00 93.25 104 LEU A C 1
ATOM 793 O O . LEU A 1 104 ? -20.179 -1.714 -9.139 1.00 93.25 104 LEU A O 1
ATOM 797 N N . LEU A 1 105 ? -19.040 0.126 -9.698 1.00 91.69 105 LEU A N 1
ATOM 798 C CA . LEU A 1 105 ? -18.606 -0.425 -10.981 1.00 91.69 105 LEU A CA 1
ATOM 799 C C . LEU A 1 105 ? -17.701 -1.649 -10.807 1.00 91.69 105 LEU A C 1
ATOM 801 O O . LEU A 1 105 ? -17.671 -2.470 -11.709 1.00 91.69 105 LEU A O 1
ATOM 805 N N . ARG A 1 106 ? -16.991 -1.815 -9.682 1.00 85.38 106 ARG A N 1
ATOM 806 C CA . ARG A 1 106 ? -16.101 -2.968 -9.443 1.00 85.38 106 ARG A CA 1
ATOM 807 C C . ARG A 1 106 ? -16.855 -4.179 -8.898 1.00 85.38 106 ARG A C 1
ATOM 809 O O . ARG A 1 106 ? -16.666 -5.305 -9.373 1.00 85.38 106 ARG A O 1
ATOM 816 N N . HIS A 1 107 ? -17.718 -3.960 -7.911 1.00 83.75 107 HIS A N 1
ATOM 817 C CA . HIS A 1 107 ? -18.511 -5.002 -7.258 1.00 83.75 107 HIS A CA 1
ATOM 818 C C . HIS A 1 107 ? -19.698 -4.407 -6.495 1.00 83.75 107 HIS A C 1
ATOM 820 O O . HIS A 1 107 ? -19.771 -3.203 -6.278 1.00 83.75 107 HIS A O 1
ATOM 826 N N . SER A 1 108 ? -20.642 -5.261 -6.090 1.00 86.75 108 SER A N 1
ATOM 827 C CA . SER A 1 108 ? -21.770 -4.822 -5.262 1.00 86.75 108 SER A CA 1
ATOM 828 C C . SER A 1 108 ? -21.296 -4.466 -3.850 1.00 86.75 108 SER A C 1
ATOM 830 O O . SER A 1 108 ? -20.604 -5.268 -3.219 1.00 86.75 108 SER A O 1
ATOM 832 N N . LEU A 1 109 ? -21.678 -3.279 -3.375 1.00 83.94 109 LEU A N 1
ATOM 833 C CA . LEU A 1 109 ? -21.366 -2.756 -2.036 1.00 83.94 109 LEU A CA 1
ATOM 834 C C . LEU A 1 109 ? -22.559 -2.825 -1.084 1.00 83.94 109 LEU A C 1
ATOM 836 O O . LEU A 1 109 ? -22.384 -2.857 0.130 1.00 83.94 109 LEU A O 1
ATOM 840 N N . ALA A 1 110 ? -23.769 -2.827 -1.641 1.00 87.69 110 ALA A N 1
ATOM 841 C CA . ALA A 1 110 ? -25.013 -2.788 -0.898 1.00 87.69 110 ALA A CA 1
ATOM 842 C C . ALA A 1 110 ? -25.885 -3.971 -1.315 1.00 87.69 110 ALA A C 1
ATOM 844 O O . ALA A 1 110 ? -26.201 -4.138 -2.493 1.00 87.69 110 ALA A O 1
ATOM 845 N N . SER A 1 111 ? -26.260 -4.781 -0.330 1.00 90.62 111 SER A N 1
ATOM 846 C CA . SER A 1 111 ? -27.266 -5.825 -0.492 1.00 90.62 111 SER A CA 1
ATOM 847 C C . SER A 1 111 ? -28.652 -5.235 -0.240 1.00 90.62 111 SER A C 1
ATOM 849 O O . SER A 1 111 ? -28.788 -4.240 0.473 1.00 90.62 111 SER A O 1
ATOM 851 N N . THR A 1 112 ? -29.695 -5.834 -0.812 1.00 94.00 112 THR A N 1
ATOM 852 C CA . THR A 1 112 ? -31.065 -5.287 -0.752 1.00 94.00 112 THR A CA 1
ATOM 853 C C . THR A 1 112 ? -31.488 -4.850 0.657 1.00 94.00 112 THR A C 1
ATOM 855 O O . THR A 1 112 ? -31.934 -3.723 0.863 1.00 94.00 112 THR A O 1
ATOM 858 N N . GLN A 1 113 ? -31.301 -5.725 1.637 1.00 94.12 113 GLN A N 1
ATOM 859 C CA . GLN A 1 113 ? -31.698 -5.551 3.024 1.00 94.12 113 GLN A CA 1
ATOM 860 C C . GLN A 1 113 ? -30.931 -4.452 3.777 1.00 94.12 113 GLN A C 1
ATOM 862 O O . GLN A 1 113 ? -31.395 -3.974 4.814 1.00 94.12 113 GLN A O 1
ATOM 867 N N . THR A 1 114 ? -29.775 -4.006 3.273 1.00 96.25 114 THR A N 1
ATOM 868 C CA . THR A 1 114 ? -29.028 -2.899 3.890 1.00 96.25 114 THR A CA 1
ATOM 869 C C . THR A 1 114 ? -29.582 -1.538 3.470 1.00 96.25 114 THR A C 1
ATOM 871 O O . THR A 1 114 ? -29.416 -0.561 4.204 1.00 96.25 114 THR A O 1
ATOM 874 N N . LEU A 1 115 ? -30.301 -1.465 2.345 1.00 97.31 115 LEU A N 1
ATOM 875 C CA . LEU A 1 115 ? -30.719 -0.220 1.707 1.00 97.31 115 LEU A CA 1
ATOM 876 C C . LEU A 1 115 ? -31.934 0.448 2.374 1.00 97.31 115 LEU A C 1
ATOM 878 O O . LEU A 1 115 ? -32.933 -0.187 2.723 1.00 97.31 115 LEU A O 1
ATOM 882 N N . VAL A 1 116 ? -31.852 1.774 2.465 1.00 98.19 116 VAL A N 1
ATOM 883 C CA . VAL A 1 116 ? -32.948 2.722 2.693 1.00 98.19 116 VAL A CA 1
ATOM 884 C C . VAL A 1 116 ? -32.871 3.757 1.577 1.00 98.19 116 VAL A C 1
ATOM 886 O O . VAL A 1 116 ? -31.907 4.513 1.499 1.00 98.19 116 VAL A O 1
ATOM 889 N N . VAL A 1 117 ? -33.855 3.789 0.683 1.00 98.25 117 VAL A N 1
ATOM 890 C CA . VAL A 1 117 ? -33.790 4.571 -0.562 1.00 98.25 117 VAL A CA 1
ATOM 891 C C . VAL A 1 117 ? -34.933 5.569 -0.628 1.00 98.25 117 VAL A C 1
ATOM 893 O O . VAL A 1 117 ? -36.063 5.270 -0.237 1.00 98.25 117 VAL A O 1
ATOM 896 N N . ARG A 1 118 ? -34.651 6.767 -1.138 1.00 97.44 118 ARG A N 1
ATOM 897 C CA . ARG A 1 118 ? -35.658 7.795 -1.377 1.00 97.44 118 ARG A CA 1
ATOM 898 C C . ARG A 1 118 ? -36.659 7.272 -2.403 1.00 97.44 118 ARG A C 1
ATOM 900 O O . ARG A 1 118 ? -36.275 6.847 -3.494 1.00 97.44 118 ARG A O 1
ATOM 907 N N . ARG A 1 119 ? -37.950 7.313 -2.075 1.00 96.81 119 ARG A N 1
ATOM 908 C CA . ARG A 1 119 ? -39.004 6.750 -2.930 1.00 96.81 119 ARG A CA 1
ATOM 909 C C . ARG A 1 119 ? -39.016 7.394 -4.318 1.00 96.81 119 ARG A C 1
ATOM 911 O O . ARG A 1 119 ? -39.190 6.687 -5.305 1.00 96.81 119 ARG A O 1
ATOM 918 N N . GLU A 1 120 ? -38.785 8.707 -4.408 1.00 96.19 120 GLU A N 1
ATOM 919 C CA . GLU A 1 120 ? -38.706 9.392 -5.705 1.00 96.19 120 GLU A CA 1
ATOM 920 C C . GLU A 1 120 ? -37.544 8.880 -6.570 1.00 96.19 120 GLU A C 1
ATOM 922 O O . GLU A 1 120 ? -37.702 8.758 -7.781 1.00 96.19 120 GLU A O 1
ATOM 927 N N . ALA A 1 121 ? -36.398 8.537 -5.970 1.00 97.44 121 ALA A N 1
ATOM 928 C CA . ALA A 1 121 ? -35.257 7.989 -6.704 1.00 97.44 121 ALA A CA 1
ATOM 929 C C . ALA A 1 121 ? -35.556 6.575 -7.229 1.00 97.44 121 ALA A C 1
ATOM 931 O O . ALA A 1 121 ? -35.252 6.276 -8.381 1.00 97.44 121 ALA A O 1
ATOM 932 N N . LEU A 1 122 ? -36.234 5.733 -6.435 1.00 98.12 122 LEU A N 1
ATOM 933 C CA . LEU A 1 122 ? -36.709 4.417 -6.888 1.00 98.12 122 LEU A CA 1
ATOM 934 C C . LEU A 1 122 ? -37.684 4.524 -8.064 1.00 98.12 122 LEU A C 1
ATOM 936 O O . LEU A 1 122 ? -37.618 3.708 -8.979 1.00 98.12 122 LEU A O 1
ATOM 940 N N . ALA A 1 123 ? -38.568 5.524 -8.056 1.00 96.50 123 ALA A N 1
ATOM 941 C CA . ALA A 1 123 ? -39.482 5.771 -9.166 1.00 96.50 123 ALA A CA 1
ATOM 942 C C . ALA A 1 123 ? -38.739 6.232 -10.432 1.00 96.50 123 ALA A C 1
ATOM 944 O O . ALA A 1 123 ? -39.053 5.761 -11.521 1.00 96.50 123 ALA A O 1
ATOM 945 N N . GLN A 1 124 ? -37.729 7.099 -10.296 1.00 97.50 124 GLN A N 1
ATOM 946 C CA . GLN A 1 124 ? -36.921 7.575 -11.428 1.00 97.50 124 GLN A CA 1
ATOM 947 C C . GLN A 1 124 ? -36.126 6.462 -12.114 1.00 97.50 124 GLN A C 1
ATOM 949 O O . GLN A 1 124 ? -35.936 6.510 -13.327 1.00 97.50 124 GLN A O 1
ATOM 954 N N . VAL A 1 125 ? -35.672 5.459 -11.358 1.00 96.75 125 VAL A N 1
ATOM 955 C CA . VAL A 1 125 ? -34.947 4.314 -11.925 1.00 96.75 125 VAL A CA 1
ATOM 956 C C . VAL A 1 125 ? -35.857 3.139 -12.307 1.00 96.75 125 VAL A C 1
ATOM 958 O O . VAL A 1 125 ? -35.335 2.129 -12.768 1.00 96.75 125 VAL A O 1
ATOM 961 N N . ASP A 1 126 ? -37.177 3.250 -12.125 1.00 96.50 126 ASP A N 1
ATOM 962 C CA . ASP A 1 126 ? -38.168 2.177 -12.337 1.00 96.50 126 ASP A CA 1
ATOM 963 C C . ASP A 1 126 ? -37.926 0.913 -11.480 1.00 96.50 126 ASP A C 1
ATOM 965 O O . ASP A 1 126 ? -38.073 -0.228 -11.915 1.00 96.50 126 ASP A O 1
ATOM 969 N N . GLY A 1 127 ? -37.524 1.109 -10.220 1.00 96.81 127 GLY A N 1
ATOM 970 C CA . GLY A 1 127 ? -37.354 0.028 -9.246 1.00 96.81 127 GLY A CA 1
ATOM 971 C C . GLY A 1 127 ? -36.288 -1.011 -9.628 1.00 96.81 127 GLY A C 1
ATOM 972 O O . GLY A 1 127 ? -35.220 -0.686 -10.151 1.00 96.81 127 GLY A O 1
ATOM 973 N N . PHE A 1 128 ? -36.539 -2.277 -9.299 1.00 97.50 128 PHE A N 1
ATOM 974 C CA . PHE A 1 128 ? -35.665 -3.412 -9.606 1.00 97.50 128 PHE A CA 1
ATOM 975 C C . PHE A 1 128 ? -36.005 -4.010 -10.974 1.00 97.50 128 PHE A C 1
ATOM 977 O O . PHE A 1 128 ? -37.175 -4.188 -11.311 1.00 97.50 128 PHE A O 1
ATOM 984 N N . ASP A 1 129 ? -34.987 -4.403 -11.736 1.00 96.19 129 ASP A N 1
ATOM 985 C CA . ASP A 1 129 ? -35.179 -5.062 -13.028 1.00 96.19 129 ASP A CA 1
ATOM 986 C C . ASP A 1 129 ? -35.708 -6.497 -12.826 1.00 96.19 129 ASP A C 1
ATOM 988 O O . ASP A 1 129 ? -34.980 -7.395 -12.395 1.00 96.19 129 ASP A O 1
ATOM 992 N N . GLU A 1 130 ? -36.994 -6.719 -13.127 1.00 95.50 130 GLU A N 1
ATOM 993 C CA . GLU A 1 130 ? -37.662 -8.026 -12.980 1.00 95.50 130 GLU A CA 1
ATOM 994 C C . GLU A 1 130 ? -37.103 -9.095 -13.935 1.00 95.50 130 GLU A C 1
ATOM 996 O O . GLU A 1 130 ? -37.363 -10.283 -13.741 1.00 95.50 130 GLU A O 1
ATOM 1001 N N . SER A 1 131 ? -36.324 -8.706 -14.952 1.00 94.19 131 SER A N 1
ATOM 1002 C CA . SER A 1 131 ? -35.713 -9.649 -15.890 1.00 94.19 131 SER A CA 1
ATOM 1003 C C . SER A 1 131 ? -34.406 -10.255 -15.371 1.00 94.19 131 SER A C 1
ATOM 1005 O O . SER A 1 131 ? -33.962 -11.279 -15.904 1.00 94.19 131 SER A O 1
ATOM 1007 N N . LEU A 1 132 ? -33.765 -9.651 -14.363 1.00 93.81 132 LEU A N 1
ATOM 1008 C CA . LEU A 1 132 ? -32.488 -10.132 -13.842 1.00 93.81 132 LEU A CA 1
ATOM 1009 C C . LEU A 1 132 ? -32.680 -11.388 -12.977 1.00 93.81 132 LEU A C 1
ATOM 1011 O O . LEU A 1 132 ? -33.489 -11.393 -12.052 1.00 93.81 132 LEU A O 1
ATOM 1015 N N . PRO A 1 133 ? -31.923 -12.471 -13.238 1.00 89.44 133 PRO A N 1
ATOM 1016 C CA . PRO A 1 133 ? -32.042 -13.692 -12.452 1.00 89.44 133 PRO A CA 1
ATOM 1017 C C . PRO A 1 133 ? -31.292 -13.629 -11.110 1.00 89.44 133 PRO A C 1
ATOM 1019 O O . PRO A 1 133 ? -31.472 -14.540 -10.306 1.00 89.44 133 PRO A O 1
ATOM 1022 N N . ALA A 1 134 ? -30.426 -12.641 -10.891 1.00 90.69 134 ALA A N 1
ATOM 1023 C CA . ALA A 1 134 ? -29.665 -12.379 -9.666 1.00 90.69 134 ALA A CA 1
ATOM 1024 C C . ALA A 1 134 ? -29.062 -10.962 -9.750 1.00 90.69 134 ALA A C 1
ATOM 1026 O O . ALA A 1 134 ? -29.130 -10.348 -10.818 1.00 90.69 134 ALA A O 1
ATOM 1027 N N . LEU A 1 135 ? -28.392 -10.493 -8.689 1.00 92.50 135 LEU A N 1
ATOM 1028 C CA . LEU A 1 135 ? -27.677 -9.203 -8.656 1.00 92.50 135 LEU A CA 1
ATOM 1029 C C . LEU A 1 135 ? -28.577 -7.995 -8.977 1.00 92.50 135 LEU A C 1
ATOM 1031 O O . LEU A 1 135 ? -28.114 -6.972 -9.485 1.00 92.50 135 LEU A O 1
ATOM 1035 N N . GLU A 1 136 ? -29.876 -8.123 -8.720 1.00 94.31 136 GLU A N 1
ATOM 1036 C CA . GLU A 1 136 ? -30.863 -7.074 -8.956 1.00 94.31 136 GLU A CA 1
ATOM 1037 C C . GLU A 1 136 ? -30.612 -5.828 -8.095 1.00 94.31 136 GLU A C 1
ATOM 1039 O O . GLU A 1 136 ? -30.905 -4.710 -8.521 1.00 94.31 136 GLU A O 1
ATOM 1044 N N . ASP A 1 137 ? -30.033 -6.013 -6.910 1.00 93.94 137 ASP A N 1
ATOM 1045 C CA . ASP A 1 137 ? -29.576 -4.952 -6.017 1.00 93.94 137 ASP A CA 1
ATOM 1046 C C . ASP A 1 137 ? -28.388 -4.191 -6.589 1.00 93.94 137 ASP A C 1
ATOM 1048 O O . ASP A 1 137 ? -28.385 -2.963 -6.562 1.00 93.94 137 ASP A O 1
ATOM 1052 N N . TRP A 1 138 ? -27.425 -4.897 -7.178 1.00 95.88 138 TRP A N 1
ATOM 1053 C CA . TRP A 1 138 ? -26.271 -4.280 -7.816 1.00 95.88 138 TRP A CA 1
ATOM 1054 C C . TRP A 1 138 ? -26.678 -3.408 -9.013 1.00 95.88 138 TRP A C 1
ATOM 1056 O O . TRP A 1 138 ? -26.232 -2.266 -9.114 1.00 95.88 138 TRP A O 1
ATOM 1066 N N . ASP A 1 139 ? -27.573 -3.898 -9.882 1.00 96.56 139 ASP A N 1
ATOM 1067 C CA . ASP A 1 139 ? -28.132 -3.099 -10.987 1.00 96.56 139 ASP A CA 1
ATOM 1068 C C . ASP A 1 139 ? -28.895 -1.868 -10.480 1.00 96.56 139 ASP A C 1
ATOM 1070 O O . ASP A 1 139 ? -28.729 -0.766 -11.005 1.00 96.56 139 ASP A O 1
ATOM 1074 N N . CYS A 1 140 ? -29.725 -2.047 -9.449 1.00 96.81 140 CYS A N 1
ATOM 1075 C CA . CYS A 1 140 ? -30.491 -0.959 -8.848 1.00 96.81 140 CYS A CA 1
ATOM 1076 C C . CYS A 1 140 ? -29.571 0.102 -8.229 1.00 96.81 140 CYS A C 1
ATOM 1078 O O . CYS A 1 140 ? -29.730 1.290 -8.506 1.00 96.81 140 CYS A O 1
ATOM 1080 N N . ALA A 1 141 ? -28.555 -0.316 -7.471 1.00 96.81 141 ALA A N 1
ATOM 1081 C CA . ALA A 1 141 ? -27.574 0.575 -6.865 1.00 96.81 141 ALA A CA 1
ATOM 1082 C C . ALA A 1 141 ? -26.776 1.359 -7.919 1.00 96.81 141 ALA A C 1
ATOM 1084 O O . ALA A 1 141 ? -26.601 2.564 -7.762 1.00 96.81 141 ALA A O 1
ATOM 1085 N N . LEU A 1 142 ? -26.359 0.721 -9.024 1.00 96.50 142 LEU A N 1
ATOM 1086 C CA . LEU A 1 142 ? -25.683 1.398 -10.142 1.00 96.50 142 LEU A CA 1
ATOM 1087 C C . LEU A 1 142 ? -26.550 2.495 -10.772 1.00 96.50 142 LEU A C 1
ATOM 1089 O O . LEU A 1 142 ? -26.045 3.566 -11.111 1.00 96.50 142 LEU A O 1
ATOM 1093 N N . ARG A 1 143 ? -27.855 2.248 -10.939 1.00 96.31 143 ARG A N 1
ATOM 1094 C CA . ARG A 1 143 ? -28.794 3.249 -11.472 1.00 96.31 143 ARG A CA 1
ATOM 1095 C C . ARG A 1 143 ? -29.048 4.380 -10.478 1.00 96.31 143 ARG A C 1
ATOM 1097 O O . ARG A 1 143 ? -29.055 5.539 -10.873 1.00 96.31 143 ARG A O 1
ATOM 1104 N N . LEU A 1 144 ? -29.201 4.064 -9.194 1.00 97.06 144 LEU A N 1
ATOM 1105 C CA . LEU A 1 144 ? -29.400 5.061 -8.139 1.00 97.06 144 LEU A CA 1
ATOM 1106 C C . LEU A 1 144 ? -28.167 5.956 -7.946 1.00 97.06 144 LEU A C 1
ATOM 1108 O O . LEU A 1 144 ? -28.321 7.164 -7.792 1.00 97.06 144 LEU A O 1
ATOM 1112 N N . ALA A 1 145 ? -26.953 5.400 -8.005 1.00 95.81 145 ALA A N 1
ATOM 1113 C CA . ALA A 1 145 ? -25.707 6.157 -7.840 1.00 95.81 145 ALA A CA 1
ATOM 1114 C C . ALA A 1 145 ? -25.459 7.177 -8.964 1.00 95.81 145 ALA A C 1
ATOM 1116 O O . ALA A 1 145 ? -24.704 8.124 -8.779 1.00 95.81 145 ALA A O 1
ATOM 1117 N N . GLN A 1 146 ? -26.127 7.029 -10.113 1.00 94.44 146 GLN A N 1
ATOM 1118 C CA . GLN A 1 146 ? -26.117 8.034 -11.182 1.00 94.44 146 GLN A CA 1
ATOM 1119 C C . GLN A 1 146 ? -27.077 9.206 -10.921 1.00 94.44 146 GLN A C 1
ATOM 1121 O O . GLN A 1 146 ? -26.952 10.240 -11.572 1.00 94.44 146 GLN A O 1
ATOM 1126 N N . LEU A 1 147 ? -28.035 9.063 -9.997 1.00 95.50 147 LEU A N 1
ATOM 1127 C CA . LEU A 1 147 ? -28.985 10.122 -9.641 1.00 95.50 147 LEU A CA 1
ATOM 1128 C C . LEU A 1 147 ? -28.509 10.987 -8.471 1.00 95.50 147 LEU A C 1
ATOM 1130 O O . LEU A 1 147 ? -28.931 12.136 -8.355 1.00 95.50 147 LEU A O 1
ATOM 1134 N N . GLY A 1 148 ? -27.672 10.449 -7.583 1.00 94.31 148 GLY A N 1
ATOM 1135 C CA . GLY A 1 148 ? -27.191 11.193 -6.426 1.00 94.31 148 GLY A CA 1
ATOM 1136 C C . GLY A 1 148 ? -26.335 10.371 -5.473 1.00 94.31 148 GLY A C 1
ATOM 1137 O O . GLY A 1 148 ? -25.974 9.225 -5.740 1.00 94.31 148 GLY A O 1
ATOM 1138 N N . ARG A 1 149 ? -26.007 10.988 -4.337 1.00 95.50 149 ARG A N 1
ATOM 1139 C CA . ARG A 1 149 ? -25.039 10.455 -3.373 1.00 95.50 149 ARG A CA 1
ATOM 1140 C C . ARG A 1 149 ? -25.651 9.399 -2.459 1.00 95.50 149 ARG A C 1
ATOM 1142 O O . ARG A 1 149 ? -26.862 9.383 -2.214 1.00 95.50 149 ARG A O 1
ATOM 1149 N N . PHE A 1 150 ? -24.789 8.543 -1.926 1.00 97.00 150 PHE A N 1
ATOM 1150 C CA . PHE A 1 150 ? -25.143 7.550 -0.918 1.00 97.00 150 PHE A CA 1
ATOM 1151 C C . PHE A 1 150 ? -24.579 7.960 0.437 1.00 97.00 150 PHE A C 1
ATOM 1153 O O . PHE A 1 150 ? -23.438 8.402 0.527 1.00 97.00 150 PHE A O 1
ATOM 1160 N N . ALA A 1 151 ? -25.370 7.778 1.487 1.00 96.38 151 ALA A N 1
ATOM 1161 C CA . ALA A 1 151 ? -24.911 7.863 2.865 1.00 96.38 151 ALA A CA 1
ATOM 1162 C C . ALA A 1 151 ? -24.562 6.466 3.401 1.00 96.38 151 ALA A C 1
ATOM 1164 O O . ALA A 1 151 ? -25.200 5.479 3.020 1.00 96.38 151 ALA A O 1
ATOM 1165 N N . PHE A 1 152 ? -23.608 6.371 4.323 1.00 95.94 152 PHE A N 1
ATOM 1166 C CA . PHE A 1 152 ? -23.207 5.091 4.901 1.00 95.94 152 PHE A CA 1
ATOM 1167 C C . PHE A 1 152 ? -23.207 5.131 6.429 1.00 95.94 152 PHE A C 1
ATOM 1169 O O . PHE A 1 152 ? -22.826 6.127 7.043 1.00 95.94 152 PHE A O 1
ATOM 1176 N N . VAL A 1 153 ? -23.667 4.039 7.040 1.00 95.19 153 VAL A N 1
ATOM 1177 C CA . VAL A 1 153 ? -23.517 3.782 8.475 1.00 95.19 153 VAL A CA 1
ATOM 1178 C C . VAL A 1 153 ? -22.535 2.633 8.637 1.00 95.19 153 VAL A C 1
ATOM 1180 O O . VAL A 1 153 ? -22.864 1.490 8.309 1.00 95.19 153 VAL A O 1
ATOM 1183 N N . ASP A 1 154 ? -21.347 2.948 9.147 1.00 93.00 154 ASP A N 1
ATOM 1184 C CA . ASP A 1 154 ? -20.265 1.985 9.353 1.00 93.00 154 ASP A CA 1
ATOM 1185 C C . ASP A 1 154 ? -20.473 1.145 10.620 1.00 93.00 154 ASP A C 1
ATOM 1187 O O . ASP A 1 154 ? -19.705 1.192 11.576 1.00 93.00 154 ASP A O 1
ATOM 1191 N N . GLU A 1 155 ? -21.583 0.410 10.640 1.00 90.75 155 GLU A N 1
ATOM 1192 C CA . GLU A 1 155 ? -21.910 -0.549 11.685 1.00 90.75 155 GLU A CA 1
ATOM 1193 C C . GLU A 1 155 ? -22.594 -1.786 11.087 1.00 90.75 155 GLU A C 1
ATOM 1195 O O . GLU A 1 155 ? -23.392 -1.647 10.151 1.00 90.75 155 GLU A O 1
ATOM 1200 N N . PRO A 1 156 ? -22.342 -2.994 11.631 1.00 90.12 156 PRO A N 1
ATOM 1201 C CA . PRO A 1 156 ? -22.891 -4.254 11.132 1.00 90.12 156 PRO A CA 1
ATOM 1202 C C . PRO A 1 156 ? -24.366 -4.414 11.512 1.00 90.12 156 PRO A C 1
ATOM 1204 O O . PRO A 1 156 ? -24.708 -5.227 12.357 1.00 90.12 156 PRO A O 1
ATOM 1207 N N . LEU A 1 157 ? -25.258 -3.634 10.910 1.00 95.31 157 LEU A N 1
ATOM 1208 C CA . LEU A 1 157 ? -26.676 -3.562 11.283 1.00 95.31 157 LEU A CA 1
ATOM 1209 C C . LEU A 1 157 ? -27.552 -4.625 10.598 1.00 95.31 157 LEU A C 1
ATOM 1211 O O . LEU A 1 157 ? -28.775 -4.630 10.763 1.00 95.31 157 LEU A O 1
ATOM 1215 N N . VAL A 1 158 ? -26.937 -5.522 9.829 1.00 94.69 158 VAL A N 1
ATOM 1216 C CA . VAL A 1 158 ? -27.587 -6.636 9.136 1.00 94.69 158 VAL A CA 1
ATOM 1217 C C . VAL A 1 158 ? -26.751 -7.901 9.294 1.00 94.69 158 VAL A C 1
ATOM 1219 O O . VAL A 1 158 ? -25.542 -7.875 9.066 1.00 94.69 158 VAL A O 1
ATOM 1222 N N . MET A 1 159 ? -27.406 -9.024 9.581 1.00 90.31 159 MET A N 1
ATOM 1223 C CA . MET A 1 159 ? -26.822 -10.360 9.471 1.00 90.31 159 MET A CA 1
ATOM 1224 C C . MET A 1 159 ? -27.438 -11.077 8.268 1.00 90.31 159 MET A C 1
ATOM 1226 O O . MET A 1 159 ? -28.657 -11.224 8.193 1.00 90.31 159 MET A O 1
ATOM 1230 N N . GLN A 1 160 ? -26.599 -11.518 7.331 1.00 87.50 160 GLN A N 1
ATOM 1231 C CA . GLN A 1 160 ? -27.034 -12.320 6.187 1.00 87.50 160 GLN A CA 1
ATOM 1232 C C . GLN A 1 160 ? -26.759 -13.800 6.426 1.00 87.50 160 GLN A C 1
ATOM 1234 O O . GLN A 1 160 ? -25.637 -14.165 6.790 1.00 87.50 160 GLN A O 1
ATOM 1239 N N . TYR A 1 161 ? -27.737 -14.654 6.130 1.00 82.12 161 TYR A N 1
ATOM 1240 C CA . TYR A 1 161 ? -27.600 -16.105 6.252 1.00 82.12 161 TYR A CA 1
ATOM 1241 C C . TYR A 1 161 ? -27.666 -16.795 4.887 1.00 82.12 161 TYR A C 1
ATOM 1243 O O . TYR A 1 161 ? -28.458 -16.444 4.019 1.00 82.12 161 TYR A O 1
ATOM 1251 N N . PHE A 1 162 ? -26.853 -17.836 4.692 1.00 69.25 162 PHE A N 1
ATOM 1252 C CA . PHE A 1 162 ? -26.988 -18.707 3.520 1.00 69.25 162 PHE A CA 1
ATOM 1253 C C . PHE A 1 162 ? -27.856 -19.925 3.828 1.00 69.25 162 PHE A C 1
ATOM 1255 O O . PHE A 1 162 ? -27.538 -20.719 4.719 1.00 69.25 162 PHE A O 1
ATOM 1262 N N . SER A 1 163 ? -28.891 -20.128 3.014 1.00 65.31 163 SER A N 1
ATOM 1263 C CA . SER A 1 163 ? -29.672 -21.364 2.959 1.00 65.31 163 SER A CA 1
ATOM 1264 C C . SER A 1 163 ? -29.321 -22.166 1.701 1.00 65.31 163 SER A C 1
ATOM 1266 O O . SER A 1 163 ? -28.786 -21.623 0.737 1.00 65.31 163 SER A O 1
ATOM 1268 N N . GLU A 1 164 ? -29.622 -23.467 1.677 1.00 57.69 164 GLU A N 1
ATOM 1269 C CA . GLU A 1 164 ? -29.376 -24.342 0.511 1.00 57.69 164 GLU A CA 1
ATOM 1270 C C . GLU A 1 164 ? -30.095 -23.875 -0.769 1.00 57.69 164 GLU A C 1
ATOM 1272 O O . GLU A 1 164 ? -29.677 -24.215 -1.872 1.00 57.69 164 GLU A O 1
ATOM 1277 N N . ASN A 1 165 ? -31.138 -23.050 -0.635 1.00 60.06 165 ASN A N 1
ATOM 1278 C CA . ASN A 1 165 ? -31.930 -22.525 -1.747 1.00 60.06 165 ASN A CA 1
ATOM 1279 C C . ASN A 1 165 ? -31.619 -21.054 -2.084 1.00 60.06 165 ASN A C 1
ATOM 1281 O O . ASN A 1 165 ? -32.329 -20.453 -2.895 1.00 60.06 165 ASN A O 1
ATOM 1285 N N . SER A 1 166 ? -30.588 -20.448 -1.480 1.00 61.66 166 SER A N 1
ATOM 1286 C CA . SER A 1 166 ? -30.247 -19.042 -1.725 1.00 61.66 166 SER A CA 1
ATOM 1287 C C . SER A 1 166 ? -29.886 -18.802 -3.199 1.00 61.66 166 SER A C 1
ATOM 1289 O O . SER A 1 166 ? -29.027 -19.477 -3.771 1.00 61.66 166 SER A O 1
ATOM 1291 N N . ILE A 1 167 ? -30.507 -17.790 -3.820 1.00 58.78 167 ILE A N 1
ATOM 1292 C CA . ILE A 1 167 ? -30.305 -17.420 -5.238 1.00 58.78 167 ILE A CA 1
ATOM 1293 C C . ILE A 1 167 ? -28.821 -17.158 -5.548 1.00 58.78 167 ILE A C 1
ATOM 1295 O O . ILE A 1 167 ? -28.327 -17.535 -6.614 1.00 58.78 167 ILE A O 1
ATOM 1299 N N . THR A 1 168 ? -28.101 -16.580 -4.585 1.00 58.19 168 THR A N 1
ATOM 1300 C CA . THR A 1 168 ? -26.660 -16.291 -4.611 1.00 58.19 168 THR A CA 1
ATOM 1301 C C . THR A 1 168 ? -25.766 -17.529 -4.740 1.00 58.19 168 THR A C 1
ATOM 1303 O O . THR A 1 168 ? -24.596 -17.379 -5.086 1.00 58.19 168 THR A O 1
ATOM 1306 N N . GLN A 1 169 ? -26.287 -18.748 -4.539 1.00 60.00 169 GLN A N 1
ATOM 1307 C CA . GLN A 1 169 ? -25.537 -19.992 -4.764 1.00 60.00 169 GLN A CA 1
ATOM 1308 C C . GLN A 1 169 ? -25.550 -20.457 -6.230 1.00 60.00 169 GLN A C 1
ATOM 1310 O O . GLN A 1 169 ? -24.731 -21.287 -6.628 1.00 60.00 169 GLN A O 1
ATOM 1315 N N . SER A 1 170 ? -26.439 -19.920 -7.073 1.00 73.69 170 SER A N 1
ATOM 1316 C CA . SER A 1 170 ? -26.504 -20.312 -8.483 1.00 73.69 170 SER A CA 1
ATOM 1317 C C . SER A 1 170 ? -25.489 -19.539 -9.327 1.00 73.69 170 SER A C 1
ATOM 1319 O O . SER A 1 170 ? -25.774 -18.458 -9.847 1.00 73.69 170 SER A O 1
ATOM 1321 N N . ALA A 1 171 ? -24.309 -20.129 -9.531 1.00 73.00 171 ALA A N 1
ATOM 1322 C CA . ALA A 1 171 ? -23.256 -19.555 -10.374 1.00 73.00 171 ALA A CA 1
ATOM 1323 C C . ALA A 1 171 ? -23.762 -19.171 -11.781 1.00 73.00 171 ALA A C 1
ATOM 1325 O O . ALA A 1 171 ? -23.437 -18.098 -12.283 1.00 73.00 171 ALA A O 1
ATOM 1326 N N . ALA A 1 172 ? -24.623 -19.992 -12.392 1.00 81.00 172 ALA A N 1
ATOM 1327 C CA . ALA A 1 172 ? -25.199 -19.715 -13.710 1.00 81.00 172 ALA A CA 1
ATOM 1328 C C . ALA A 1 172 ? -26.077 -18.447 -13.728 1.00 81.00 172 ALA A C 1
ATOM 1330 O O . ALA A 1 172 ? -25.969 -17.627 -14.646 1.00 81.00 172 ALA A O 1
ATOM 1331 N N . ARG A 1 173 ? -26.913 -18.246 -12.696 1.00 84.44 173 ARG A N 1
ATOM 1332 C CA . ARG A 1 173 ? -27.741 -17.034 -12.561 1.00 84.44 173 ARG A CA 1
ATOM 1333 C C . ARG A 1 173 ? -26.869 -15.800 -12.337 1.00 84.44 173 ARG A C 1
ATOM 1335 O O . ARG A 1 173 ? -27.097 -14.785 -12.988 1.00 84.44 173 ARG A O 1
ATOM 1342 N N . MET A 1 174 ? -25.835 -15.911 -11.502 1.00 86.38 174 MET A N 1
ATOM 1343 C CA . MET A 1 174 ? -24.879 -14.828 -11.230 1.00 86.38 174 MET A CA 1
ATOM 1344 C C . MET A 1 174 ? -24.115 -14.389 -12.488 1.00 86.38 174 MET A C 1
ATOM 1346 O O . MET A 1 174 ? -23.941 -13.192 -12.717 1.00 86.38 174 MET A O 1
ATOM 1350 N N . LEU A 1 175 ? -23.686 -15.340 -13.326 1.00 88.31 175 LEU A N 1
ATOM 1351 C CA . LEU A 1 175 ? -23.008 -15.048 -14.594 1.00 88.31 175 LEU A CA 1
ATOM 1352 C C . LEU A 1 175 ? -23.940 -14.354 -15.583 1.00 88.31 175 LEU A C 1
ATOM 1354 O O . LEU A 1 175 ? -23.599 -13.290 -16.096 1.00 88.31 175 LEU A O 1
ATOM 1358 N N . THR A 1 176 ? -25.137 -14.911 -15.777 1.00 91.19 176 THR A N 1
ATOM 1359 C CA . THR A 1 176 ? -26.150 -14.345 -16.679 1.00 91.19 176 THR A CA 1
ATOM 1360 C C . THR A 1 176 ? -26.526 -12.922 -16.265 1.00 91.19 176 THR A C 1
ATOM 1362 O O . THR A 1 176 ? -26.601 -12.024 -17.101 1.00 91.19 176 THR A O 1
ATOM 1365 N N . ALA A 1 177 ? -26.741 -12.695 -14.966 1.00 92.69 177 ALA A N 1
ATOM 1366 C CA . ALA A 1 177 ? -27.030 -11.371 -14.435 1.00 92.69 177 ALA A CA 1
ATOM 1367 C C . ALA A 1 177 ? -25.878 -10.392 -14.683 1.00 92.69 177 ALA A C 1
ATOM 1369 O O . ALA A 1 177 ? -26.101 -9.305 -15.208 1.00 92.69 177 ALA A O 1
ATOM 1370 N N . ARG A 1 178 ? -24.637 -10.791 -14.378 1.00 94.31 178 ARG A N 1
ATOM 1371 C CA . ARG A 1 178 ? -23.450 -9.955 -14.594 1.00 94.31 178 ARG A CA 1
ATOM 1372 C C . ARG A 1 178 ? -23.287 -9.553 -16.061 1.00 94.31 178 ARG A C 1
ATOM 1374 O O . ARG A 1 178 ? -23.019 -8.387 -16.329 1.00 94.31 178 ARG A O 1
ATOM 1381 N N . GLU A 1 179 ? -23.480 -10.475 -17.005 1.00 93.62 179 GLU A N 1
ATOM 1382 C CA . GLU A 1 179 ? -23.440 -10.166 -18.443 1.00 93.62 179 GLU A CA 1
ATOM 1383 C C . GLU A 1 179 ? -24.506 -9.143 -18.844 1.00 93.62 179 GLU A C 1
ATOM 1385 O O . GLU A 1 179 ? -24.198 -8.182 -19.552 1.00 93.62 179 GLU A O 1
ATOM 1390 N N . ARG A 1 180 ? -25.741 -9.308 -18.353 1.00 95.56 180 ARG A N 1
ATOM 1391 C CA . ARG A 1 180 ? -26.842 -8.373 -18.623 1.00 95.56 180 ARG A CA 1
ATOM 1392 C C . ARG A 1 180 ? -26.579 -6.990 -18.039 1.00 95.56 180 ARG A C 1
ATOM 1394 O O . ARG A 1 180 ? -26.775 -6.007 -18.746 1.00 95.56 180 ARG A O 1
ATOM 1401 N N . ILE A 1 181 ? -26.090 -6.908 -16.802 1.00 96.12 181 ILE A N 1
ATOM 1402 C CA . ILE A 1 181 ? -25.772 -5.637 -16.134 1.00 96.12 181 ILE A CA 1
ATOM 1403 C C . ILE A 1 181 ? -24.679 -4.888 -16.899 1.00 96.12 181 ILE A C 1
ATOM 1405 O O . ILE A 1 181 ? -24.838 -3.701 -17.181 1.00 96.12 181 ILE A O 1
ATOM 1409 N N . ILE A 1 182 ? -23.606 -5.578 -17.302 1.00 94.81 182 ILE A N 1
ATOM 1410 C CA . ILE A 1 182 ? -22.531 -4.984 -18.112 1.00 94.81 182 ILE A CA 1
ATOM 1411 C C . ILE A 1 182 ? -23.064 -4.512 -19.467 1.00 94.81 182 ILE A C 1
ATOM 1413 O O . ILE A 1 182 ? -22.723 -3.419 -19.913 1.00 94.81 182 ILE A O 1
ATOM 1417 N N . GLY A 1 183 ? -23.898 -5.321 -20.126 1.00 94.31 183 GLY A N 1
ATOM 1418 C CA . GLY A 1 183 ? -24.493 -4.973 -21.417 1.00 94.31 183 GLY A CA 1
ATOM 1419 C C . GLY A 1 183 ? -25.420 -3.759 -21.337 1.00 94.31 183 GLY A C 1
ATOM 1420 O O . GLY A 1 183 ? -25.326 -2.859 -22.166 1.00 94.31 183 GLY A O 1
ATOM 1421 N N . LYS A 1 184 ? -26.275 -3.699 -20.313 1.00 93.31 184 LYS A N 1
ATOM 1422 C CA . LYS A 1 184 ? -27.225 -2.601 -20.079 1.00 93.31 184 LYS A CA 1
ATOM 1423 C C . LYS A 1 184 ? -26.519 -1.291 -19.714 1.00 93.31 184 LYS A C 1
ATOM 1425 O O . LYS A 1 184 ? -26.963 -0.224 -20.116 1.00 93.31 184 LYS A O 1
ATOM 1430 N N . ASN A 1 185 ? -25.390 -1.377 -19.011 1.00 93.31 185 ASN A N 1
ATOM 1431 C CA . ASN A 1 185 ? -24.603 -0.231 -18.551 1.00 93.31 185 ASN A CA 1
ATOM 1432 C C . ASN A 1 185 ? -23.327 -0.023 -19.387 1.00 93.31 185 ASN A C 1
ATOM 1434 O O . ASN A 1 185 ? -22.312 0.457 -18.882 1.00 93.31 185 ASN A O 1
ATOM 1438 N N . ARG A 1 186 ? -23.352 -0.400 -20.673 1.00 91.06 186 ARG A N 1
ATOM 1439 C CA . ARG A 1 186 ? -22.143 -0.494 -21.504 1.00 91.06 186 ARG A CA 1
ATOM 1440 C C . ARG A 1 186 ? -21.339 0.804 -21.571 1.00 91.06 186 ARG A C 1
ATOM 1442 O O . ARG A 1 186 ? -20.122 0.758 -21.448 1.00 91.06 186 ARG A O 1
ATOM 1449 N N . VAL A 1 187 ? -22.021 1.943 -21.689 1.00 90.62 187 VAL A N 1
ATOM 1450 C CA . VAL A 1 187 ? -21.396 3.275 -21.730 1.00 90.62 187 VAL A CA 1
ATOM 1451 C C . VAL A 1 187 ? -20.572 3.554 -20.466 1.00 90.62 187 VAL A C 1
ATOM 1453 O O . VAL A 1 187 ? -19.464 4.077 -20.563 1.00 90.62 187 VAL A O 1
ATOM 1456 N N . LEU A 1 188 ? -21.071 3.157 -19.290 1.00 90.31 188 LEU A N 1
ATOM 1457 C CA . LEU A 1 188 ? -20.358 3.325 -18.018 1.00 90.31 188 LEU A CA 1
ATOM 1458 C C . LEU A 1 188 ? -19.148 2.395 -17.911 1.00 90.31 188 LEU A C 1
ATOM 1460 O O . LEU A 1 188 ? -18.108 2.783 -17.390 1.00 90.31 188 LEU A O 1
ATOM 1464 N N . PHE A 1 189 ? -19.268 1.159 -18.393 1.00 91.62 189 PHE A N 1
ATOM 1465 C CA . PHE A 1 189 ? -18.174 0.193 -18.314 1.00 91.62 189 PHE A CA 1
ATOM 1466 C C . PHE A 1 189 ? -17.078 0.437 -19.361 1.00 91.62 189 PHE A C 1
ATOM 1468 O O . PHE A 1 189 ? -15.904 0.209 -19.070 1.00 91.62 189 PHE A O 1
ATOM 1475 N N . ASP A 1 190 ? -17.427 0.917 -20.556 1.00 88.88 190 ASP A N 1
ATOM 1476 C CA . ASP A 1 190 ? -16.459 1.204 -21.623 1.00 88.88 190 ASP A CA 1
ATOM 1477 C C . ASP A 1 190 ? -15.533 2.375 -21.281 1.00 88.88 190 ASP A C 1
ATOM 1479 O O . ASP A 1 190 ? -14.367 2.366 -21.676 1.00 88.88 190 ASP A O 1
ATOM 1483 N N . SER A 1 191 ? -15.998 3.337 -20.479 1.00 87.75 191 SER A N 1
ATOM 1484 C CA . SER A 1 191 ? -15.138 4.394 -19.933 1.00 87.75 191 SER A CA 1
ATOM 1485 C C . SER A 1 191 ? -14.167 3.891 -18.850 1.00 87.75 191 SER A C 1
ATOM 1487 O O . SER A 1 191 ? -13.262 4.623 -18.455 1.00 87.75 191 SER A O 1
ATOM 1489 N N . HIS A 1 192 ? -14.287 2.626 -18.419 1.00 87.88 192 HIS A N 1
ATOM 1490 C CA . HIS A 1 192 ? -13.468 1.998 -17.377 1.00 87.88 192 HIS A CA 1
ATOM 1491 C C . HIS A 1 192 ? -12.888 0.639 -17.835 1.00 87.88 192 HIS A C 1
ATOM 1493 O O . HIS A 1 192 ? -13.189 -0.408 -17.248 1.00 87.88 192 HIS A O 1
ATOM 1499 N N . PRO A 1 193 ? -11.995 0.607 -18.845 1.00 82.56 193 PRO A N 1
ATOM 1500 C CA . PRO A 1 193 ? -11.534 -0.634 -19.482 1.00 82.56 193 PRO A CA 1
ATOM 1501 C C . PRO A 1 193 ? -10.852 -1.619 -18.519 1.00 82.56 193 PRO A C 1
ATOM 1503 O O . PRO A 1 193 ? -10.955 -2.833 -18.695 1.00 82.56 193 PRO A O 1
ATOM 1506 N N . GLY A 1 194 ? -10.186 -1.126 -17.467 1.00 81.88 194 GLY A N 1
ATOM 1507 C CA . GLY A 1 194 ? -9.598 -1.976 -16.427 1.00 81.88 194 GLY A CA 1
ATOM 1508 C C . GLY A 1 194 ? -10.645 -2.718 -15.586 1.00 81.88 194 GLY A C 1
ATOM 1509 O O . GLY A 1 194 ? -10.479 -3.909 -15.310 1.00 81.88 194 GLY A O 1
ATOM 1510 N N . VAL A 1 195 ? -11.735 -2.033 -15.231 1.00 86.25 195 VAL A N 1
ATOM 1511 C CA . VAL A 1 195 ? -12.872 -2.604 -14.494 1.00 86.25 195 VAL A CA 1
ATOM 1512 C C . VAL A 1 195 ? -13.616 -3.594 -15.382 1.00 86.25 195 VAL A C 1
ATOM 1514 O O . VAL A 1 195 ? -13.836 -4.742 -15.000 1.00 86.25 195 VAL A O 1
ATOM 1517 N N . LEU A 1 196 ? -13.900 -3.215 -16.626 1.00 89.94 196 LEU A N 1
ATOM 1518 C CA . LEU A 1 196 ? -14.555 -4.097 -17.585 1.00 89.94 196 LEU A CA 1
ATOM 1519 C C . LEU A 1 196 ? -13.734 -5.374 -17.868 1.00 89.94 196 LEU A C 1
ATOM 1521 O O . LEU A 1 196 ? -14.288 -6.476 -17.877 1.00 89.94 196 LEU A O 1
ATOM 1525 N N . ALA A 1 197 ? -12.406 -5.270 -18.001 1.00 84.12 197 ALA A N 1
ATOM 1526 C CA . ALA A 1 197 ? -11.527 -6.437 -18.116 1.00 84.12 197 ALA A CA 1
ATOM 1527 C C . ALA A 1 197 ? -11.584 -7.342 -16.870 1.00 84.12 197 ALA A C 1
ATOM 1529 O O . ALA A 1 197 ? -11.578 -8.570 -16.995 1.00 84.12 197 ALA A O 1
ATOM 1530 N N . HIS A 1 198 ? -11.684 -6.762 -15.667 1.00 86.06 198 HIS A N 1
ATOM 1531 C CA . HIS A 1 198 ? -11.897 -7.523 -14.433 1.00 86.06 198 HIS A CA 1
ATOM 1532 C C . HIS A 1 198 ? -13.210 -8.321 -14.479 1.00 86.06 198 HIS A C 1
ATOM 1534 O O . HIS A 1 198 ? -13.206 -9.514 -14.161 1.00 86.06 198 HIS A O 1
ATOM 1540 N N . HIS A 1 199 ? -14.311 -7.720 -14.938 1.00 91.94 199 HIS A N 1
ATOM 1541 C CA . HIS A 1 199 ? -15.573 -8.446 -15.087 1.00 91.94 199 HIS A CA 1
ATOM 1542 C C . HIS A 1 199 ? -15.493 -9.568 -16.117 1.00 91.94 199 HIS A C 1
ATOM 1544 O O . HIS A 1 199 ? -15.963 -10.669 -15.837 1.00 91.94 199 HIS A O 1
ATOM 1550 N N . TYR A 1 200 ? -14.864 -9.335 -17.269 1.00 93.06 200 TYR A N 1
ATOM 1551 C CA . TYR A 1 200 ? -14.673 -10.379 -18.275 1.00 93.06 200 TYR A CA 1
ATOM 1552 C C . TYR A 1 200 ? -13.836 -11.551 -17.760 1.00 93.06 200 TYR A C 1
ATOM 1554 O O . TYR A 1 200 ? -14.150 -12.706 -18.042 1.00 93.06 200 TYR A O 1
ATOM 1562 N N . ARG A 1 201 ? -12.828 -11.283 -16.929 1.00 88.69 201 ARG A N 1
ATOM 1563 C CA . ARG A 1 201 ? -12.066 -12.331 -16.244 1.00 88.69 201 ARG A CA 1
ATOM 1564 C C . ARG A 1 201 ? -12.927 -13.117 -15.253 1.00 88.69 201 ARG A C 1
ATOM 1566 O O . ARG A 1 201 ? -12.828 -14.342 -15.197 1.00 88.69 201 ARG A O 1
ATOM 1573 N N . ALA A 1 202 ? -13.780 -12.440 -14.483 1.00 83.44 202 ALA A N 1
ATOM 1574 C CA . ALA A 1 202 ? -14.715 -13.099 -13.571 1.00 83.44 202 ALA A CA 1
ATOM 1575 C C . ALA A 1 202 ? -15.720 -13.986 -14.332 1.00 83.44 202 ALA A C 1
ATOM 1577 O O . ALA A 1 202 ? -15.935 -15.134 -13.945 1.00 83.44 202 ALA A O 1
ATOM 1578 N N . LEU A 1 203 ? -16.258 -13.492 -15.455 1.00 91.31 203 LEU A N 1
ATOM 1579 C CA . LEU A 1 203 ? -17.124 -14.257 -16.358 1.00 91.31 203 LEU A CA 1
ATOM 1580 C C . LEU A 1 203 ? -16.405 -15.484 -16.921 1.00 91.31 203 LEU A C 1
ATOM 1582 O O . LEU A 1 203 ? -16.938 -16.588 -16.864 1.00 91.31 203 LEU A O 1
ATOM 1586 N N . ALA A 1 204 ? -15.162 -15.323 -17.380 1.00 86.81 204 ALA A N 1
ATOM 1587 C CA . ALA A 1 204 ? -14.354 -16.440 -17.851 1.00 86.81 204 ALA A CA 1
ATOM 1588 C C . ALA A 1 204 ? -14.158 -17.505 -16.759 1.00 86.81 204 ALA A C 1
ATOM 1590 O O . ALA A 1 204 ? -14.200 -18.706 -17.028 1.00 86.81 204 ALA A O 1
ATOM 1591 N N . GLY A 1 205 ? -13.962 -17.068 -15.511 1.00 80.94 205 GLY A N 1
ATOM 1592 C CA . GLY A 1 205 ? -13.762 -17.950 -14.363 1.00 80.94 205 GLY A CA 1
ATOM 1593 C C . GLY A 1 205 ? -15.006 -18.764 -14.040 1.00 80.94 205 GLY A C 1
ATOM 1594 O O . GLY A 1 205 ? -14.897 -19.972 -13.824 1.00 80.94 205 GLY A O 1
ATOM 1595 N N . GLY A 1 206 ? -16.169 -18.114 -14.052 1.00 81.12 206 GLY A N 1
ATOM 1596 C CA . GLY A 1 206 ? -17.434 -18.779 -13.774 1.00 81.12 206 GLY A CA 1
ATOM 1597 C C . GLY A 1 206 ? -17.915 -19.668 -14.917 1.00 81.12 206 GLY A C 1
ATOM 1598 O O . GLY A 1 206 ? -18.306 -20.796 -14.645 1.00 81.12 206 GLY A O 1
ATOM 1599 N N . HIS A 1 207 ? -17.807 -19.247 -16.183 1.00 86.00 207 HIS A N 1
ATOM 1600 C CA . HIS A 1 207 ? -18.159 -20.100 -17.333 1.00 86.00 207 HIS A CA 1
ATOM 1601 C C . HIS A 1 207 ? -17.337 -21.390 -17.350 1.00 86.00 207 HIS A C 1
ATOM 1603 O O . HIS A 1 207 ? -17.866 -22.481 -17.553 1.00 86.00 207 HIS A O 1
ATOM 1609 N N . ARG A 1 208 ? -16.050 -21.295 -16.999 1.00 84.25 208 ARG A N 1
ATOM 1610 C CA . ARG A 1 208 ? -15.178 -22.460 -16.816 1.00 84.25 208 ARG A CA 1
ATOM 1611 C C . ARG A 1 208 ? -15.674 -23.393 -15.709 1.00 84.25 208 ARG A C 1
ATOM 1613 O O . ARG A 1 208 ? -15.639 -24.606 -15.883 1.00 84.25 208 ARG A O 1
ATOM 1620 N N . GLN A 1 209 ? -16.098 -22.849 -14.568 1.00 75.75 209 GLN A N 1
ATOM 1621 C CA . GLN A 1 209 ? -16.649 -23.642 -13.462 1.00 75.75 209 GLN A CA 1
ATOM 1622 C C . GLN A 1 209 ? -18.000 -24.274 -13.820 1.00 75.75 209 GLN A C 1
ATOM 1624 O O . GLN A 1 209 ? -18.273 -25.389 -13.388 1.00 75.75 209 GLN A O 1
ATOM 1629 N N . ALA A 1 210 ? -18.802 -23.594 -14.640 1.00 78.56 210 ALA A N 1
ATOM 1630 C CA . ALA A 1 210 ? -20.077 -24.083 -15.155 1.00 78.56 210 ALA A CA 1
ATOM 1631 C C . ALA A 1 210 ? -19.928 -25.124 -16.283 1.00 78.56 210 ALA A C 1
ATOM 1633 O O . ALA A 1 210 ? -20.927 -25.679 -16.730 1.00 78.56 210 ALA A O 1
ATOM 1634 N N . GLY A 1 211 ? -18.701 -25.406 -16.738 1.00 81.25 211 GLY A N 1
ATOM 1635 C CA . GLY A 1 211 ? -18.445 -26.370 -17.808 1.00 81.25 211 GLY A CA 1
ATOM 1636 C C . GLY A 1 211 ? -18.693 -25.835 -19.222 1.00 81.25 211 GLY A C 1
ATOM 1637 O O . GLY A 1 211 ? -18.822 -26.641 -20.137 1.00 81.25 211 GLY A O 1
ATOM 1638 N N . ASP A 1 212 ? -18.720 -24.511 -19.418 1.00 83.94 212 ASP A N 1
ATOM 1639 C CA . ASP A 1 212 ? -18.814 -23.854 -20.731 1.00 83.94 212 ASP A CA 1
ATOM 1640 C C . ASP A 1 212 ? -17.456 -23.226 -21.128 1.00 83.94 212 ASP A C 1
ATOM 1642 O O . ASP A 1 212 ? -17.196 -22.038 -20.892 1.00 83.94 212 ASP A O 1
ATOM 1646 N N . PRO A 1 213 ? -16.527 -24.017 -21.700 1.00 82.44 213 PRO A N 1
ATOM 1647 C CA . PRO A 1 213 ? -15.197 -23.535 -22.065 1.00 82.44 213 PRO A CA 1
ATOM 1648 C C . PRO A 1 213 ? -15.222 -22.530 -23.223 1.00 82.44 213 PRO A C 1
ATOM 1650 O O . PRO A 1 213 ? -14.341 -21.673 -23.297 1.00 82.44 213 PRO A O 1
ATOM 1653 N N . GLU A 1 214 ? -16.222 -22.592 -24.105 1.00 86.06 214 GLU A N 1
ATOM 1654 C CA . GLU A 1 214 ? -16.348 -21.672 -25.237 1.00 86.06 214 GLU A CA 1
ATOM 1655 C C . GLU A 1 214 ? -16.771 -20.278 -24.766 1.00 86.06 214 GLU A C 1
ATOM 1657 O O . GLU A 1 214 ? -16.160 -19.278 -25.158 1.00 86.06 214 GLU A O 1
ATOM 1662 N N . ALA A 1 215 ? -17.754 -20.184 -23.865 1.00 87.56 215 ALA A N 1
ATOM 1663 C CA . ALA A 1 215 ? -18.093 -18.921 -23.212 1.00 87.56 215 ALA A CA 1
ATOM 1664 C C . ALA A 1 215 ? -16.925 -18.388 -22.373 1.00 87.56 215 ALA A C 1
ATOM 1666 O O . ALA A 1 215 ? -16.611 -17.195 -22.443 1.00 87.56 215 ALA A O 1
ATOM 1667 N N . ALA A 1 216 ? -16.216 -19.267 -21.655 1.00 87.50 216 ALA A N 1
ATOM 1668 C CA . ALA A 1 216 ? -15.035 -18.878 -20.891 1.00 87.50 216 ALA A CA 1
ATOM 1669 C C . ALA A 1 216 ? -13.934 -18.287 -21.786 1.00 87.50 216 ALA A C 1
ATOM 1671 O O . ALA A 1 216 ? -13.344 -17.253 -21.458 1.00 87.50 216 ALA A O 1
ATOM 1672 N N . ARG A 1 217 ? -13.694 -18.908 -22.948 1.00 89.62 217 ARG A N 1
ATOM 1673 C CA . ARG A 1 217 ? -12.723 -18.447 -23.942 1.00 89.62 217 ARG A CA 1
ATOM 1674 C C . ARG A 1 217 ? -13.135 -17.109 -24.550 1.00 89.62 217 ARG A C 1
ATOM 1676 O O . ARG A 1 217 ? -12.307 -16.207 -24.644 1.00 89.62 217 ARG A O 1
ATOM 1683 N N . ARG A 1 218 ? -14.405 -16.943 -24.936 1.00 92.44 218 ARG A N 1
ATOM 1684 C CA . ARG A 1 218 ? -14.909 -15.655 -25.443 1.00 92.44 218 ARG A CA 1
ATOM 1685 C C . ARG A 1 218 ? -14.718 -14.545 -24.413 1.00 92.44 218 ARG A C 1
ATOM 1687 O O . ARG A 1 218 ? -14.207 -13.486 -24.765 1.00 92.44 218 ARG A O 1
ATOM 1694 N N . ALA A 1 219 ? -15.066 -14.797 -23.153 1.00 90.62 219 ALA A N 1
ATOM 1695 C CA . ALA A 1 219 ? -14.930 -13.817 -22.083 1.00 90.62 219 ALA A CA 1
ATOM 1696 C C . ALA A 1 219 ? -13.461 -13.434 -21.831 1.00 90.62 219 ALA A C 1
ATOM 1698 O O . ALA A 1 219 ? -13.143 -12.246 -21.803 1.00 90.62 219 ALA A O 1
ATOM 1699 N N . ILE A 1 220 ? -12.536 -14.400 -21.740 1.00 92.88 220 ILE A N 1
ATOM 1700 C CA . ILE A 1 220 ? -11.119 -14.070 -21.508 1.00 92.88 220 ILE A CA 1
ATOM 1701 C C . ILE A 1 220 ? -10.485 -13.344 -22.703 1.00 92.88 2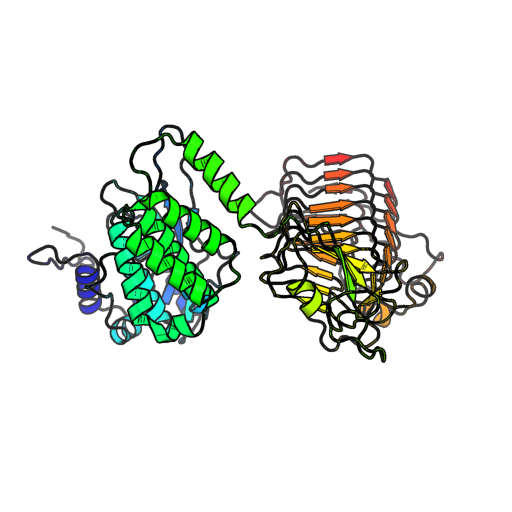20 ILE A C 1
ATOM 1703 O O . ILE A 1 220 ? -9.647 -12.468 -22.513 1.00 92.88 220 ILE A O 1
ATOM 1707 N N . LEU A 1 221 ? -10.929 -13.631 -23.932 1.00 92.12 221 LEU A N 1
ATOM 1708 C CA . LEU A 1 221 ? -10.504 -12.883 -25.117 1.00 92.12 221 LEU A CA 1
ATOM 1709 C C . LEU A 1 221 ? -10.985 -11.427 -25.080 1.00 92.12 221 LEU A C 1
ATOM 1711 O O . LEU A 1 221 ? -10.246 -10.545 -25.505 1.00 92.12 221 LEU A O 1
ATOM 1715 N N . GLN A 1 222 ? -12.181 -11.145 -24.550 1.00 93.75 222 GLN A N 1
ATOM 1716 C CA . GLN A 1 222 ? -12.626 -9.761 -24.334 1.00 93.75 222 GLN A CA 1
ATOM 1717 C C . GLN A 1 222 ? -11.774 -9.053 -23.272 1.00 93.75 222 GLN A C 1
ATOM 1719 O O . GLN A 1 222 ? -11.389 -7.904 -23.475 1.00 93.75 222 GLN A O 1
ATOM 1724 N N . ALA A 1 223 ? -11.402 -9.742 -22.184 1.00 86.12 223 ALA A N 1
ATOM 1725 C CA . ALA A 1 223 ? -10.467 -9.194 -21.197 1.00 86.12 223 ALA A CA 1
ATOM 1726 C C . ALA A 1 223 ? -9.103 -8.858 -21.831 1.00 86.12 223 ALA A C 1
ATOM 1728 O O . ALA A 1 223 ? -8.587 -7.761 -21.627 1.00 86.12 223 ALA A O 1
ATOM 1729 N N . LEU A 1 224 ? -8.564 -9.755 -22.664 1.00 84.69 224 LEU A N 1
ATOM 1730 C CA . LEU A 1 224 ? -7.303 -9.555 -23.386 1.00 84.69 224 LEU A CA 1
ATOM 1731 C C . LEU A 1 224 ? -7.375 -8.450 -24.444 1.00 84.69 224 LEU A C 1
ATOM 1733 O O . LEU A 1 224 ? -6.395 -7.742 -24.634 1.00 84.69 224 LEU A O 1
ATOM 1737 N N . ARG A 1 225 ? -8.519 -8.247 -25.109 1.00 90.44 225 ARG A N 1
ATOM 1738 C CA . ARG A 1 225 ? -8.702 -7.100 -26.019 1.00 90.44 225 ARG A CA 1
ATOM 1739 C C . ARG A 1 225 ? -8.586 -5.768 -25.286 1.00 90.44 225 ARG A C 1
ATOM 1741 O O . ARG A 1 225 ? -8.025 -4.827 -25.829 1.00 90.44 225 ARG A O 1
ATOM 1748 N N . LEU A 1 226 ? -9.099 -5.704 -24.058 1.00 81.25 226 LEU A N 1
ATOM 1749 C CA . LEU A 1 226 ? -9.017 -4.512 -23.215 1.00 81.25 226 LEU A CA 1
ATOM 1750 C C . LEU A 1 226 ? -7.643 -4.364 -22.546 1.00 81.25 226 LEU A C 1
ATOM 1752 O O . LEU A 1 226 ? -7.194 -3.244 -22.314 1.00 81.25 226 LEU A O 1
ATOM 1756 N N . ARG A 1 227 ? -6.968 -5.478 -22.223 1.00 82.31 227 ARG A N 1
ATOM 1757 C CA . ARG A 1 227 ? -5.628 -5.508 -21.610 1.00 82.31 227 ARG A CA 1
ATOM 1758 C C . ARG A 1 227 ? -4.739 -6.605 -22.226 1.00 82.31 227 ARG A C 1
ATOM 1760 O O . ARG A 1 227 ? -4.534 -7.645 -21.598 1.00 82.31 227 ARG A O 1
ATOM 1767 N N . PRO A 1 228 ? -4.132 -6.370 -23.404 1.00 76.75 228 PRO A N 1
ATOM 1768 C CA . PRO A 1 228 ? -3.375 -7.399 -24.127 1.00 76.75 228 PRO A CA 1
ATOM 1769 C C . PRO A 1 228 ? -2.078 -7.829 -23.430 1.00 76.75 228 PRO A C 1
ATOM 1771 O O . PRO A 1 228 ? -1.576 -8.913 -23.700 1.00 76.75 228 PRO A O 1
ATOM 1774 N N . ALA A 1 229 ? -1.556 -7.027 -22.498 1.00 71.25 229 ALA A N 1
ATOM 1775 C CA . ALA A 1 229 ? -0.371 -7.355 -21.702 1.00 71.25 229 ALA A CA 1
ATOM 1776 C C . ALA A 1 229 ? -0.680 -8.149 -20.411 1.00 71.25 229 ALA A C 1
ATOM 1778 O O . ALA A 1 229 ? 0.217 -8.414 -19.613 1.00 71.25 229 ALA A O 1
ATOM 1779 N N . ALA A 1 230 ? -1.942 -8.513 -20.147 1.00 70.88 230 ALA A N 1
ATOM 1780 C CA . ALA A 1 230 ? -2.315 -9.196 -18.910 1.00 70.88 230 ALA A CA 1
ATOM 1781 C C . ALA A 1 230 ? -1.892 -10.679 -18.928 1.00 70.88 230 ALA A C 1
ATOM 1783 O O . ALA A 1 230 ? -2.638 -11.549 -19.376 1.00 70.88 230 ALA A O 1
ATOM 1784 N N . VAL A 1 231 ? -0.709 -10.982 -18.379 1.00 68.06 231 VAL A N 1
ATOM 1785 C CA . VAL A 1 231 ? -0.136 -12.345 -18.291 1.00 68.06 231 VAL A CA 1
ATOM 1786 C C . VAL A 1 231 ? -1.116 -13.349 -17.679 1.00 68.06 231 VAL A C 1
ATOM 1788 O O . VAL A 1 231 ? -1.267 -14.463 -18.175 1.00 68.06 231 VAL A O 1
ATOM 1791 N N . ARG A 1 232 ? -1.843 -12.940 -16.634 1.00 69.94 232 ARG A N 1
ATOM 1792 C CA . ARG A 1 232 ? -2.868 -13.773 -15.988 1.00 69.94 232 ARG A CA 1
ATOM 1793 C C . ARG A 1 232 ? -3.986 -14.188 -16.952 1.00 69.94 232 ARG A C 1
ATOM 1795 O O . ARG A 1 232 ? -4.485 -15.307 -16.850 1.00 69.94 232 ARG A O 1
ATOM 1802 N N . ASP A 1 233 ? -4.367 -13.315 -17.879 1.00 76.44 233 ASP A N 1
ATOM 1803 C CA . ASP A 1 233 ? -5.447 -13.584 -18.832 1.00 76.44 233 ASP A CA 1
ATOM 1804 C C . ASP A 1 233 ? -4.965 -14.485 -19.969 1.00 76.44 233 ASP A C 1
ATOM 1806 O O . ASP A 1 233 ? -5.683 -15.397 -20.378 1.00 76.44 233 ASP A O 1
ATOM 1810 N N . TRP A 1 234 ? -3.709 -14.323 -20.396 1.00 77.62 234 TRP A N 1
ATOM 1811 C CA . TRP A 1 234 ? -3.040 -15.253 -21.307 1.00 77.62 234 TRP A CA 1
ATOM 1812 C C . TRP A 1 234 ? -2.877 -16.649 -20.702 1.00 77.62 234 TRP A C 1
ATOM 1814 O O . TRP A 1 234 ? -3.194 -17.638 -21.360 1.00 77.62 234 TRP A O 1
ATOM 1824 N N . ALA A 1 235 ? -2.460 -16.748 -19.437 1.00 73.44 235 ALA A N 1
ATOM 1825 C CA . ALA A 1 235 ? -2.357 -18.022 -18.724 1.00 73.44 235 ALA A CA 1
ATOM 1826 C C . ALA A 1 235 ? -3.721 -18.724 -18.626 1.00 73.44 235 ALA A C 1
ATOM 1828 O O . ALA A 1 235 ? -3.833 -19.933 -18.839 1.00 73.44 235 ALA A O 1
ATOM 1829 N N . MET A 1 236 ? -4.781 -17.958 -18.358 1.00 77.44 236 MET A N 1
ATOM 1830 C CA . MET A 1 236 ? -6.145 -18.471 -18.340 1.00 77.44 236 MET A CA 1
ATOM 1831 C C . MET A 1 236 ? -6.624 -18.919 -19.728 1.00 77.44 236 MET A C 1
ATOM 1833 O O . MET A 1 236 ? -7.234 -19.981 -19.840 1.00 77.44 236 MET A O 1
ATOM 1837 N N . LEU A 1 237 ? -6.325 -18.162 -20.788 1.00 83.75 237 LEU A N 1
ATOM 1838 C CA . LEU A 1 237 ? -6.620 -18.559 -22.166 1.00 83.75 237 LEU A CA 1
ATOM 1839 C C . LEU A 1 237 ? -5.884 -19.853 -22.551 1.00 83.75 237 LEU A C 1
ATOM 1841 O O . LEU A 1 237 ? -6.500 -20.750 -23.125 1.00 83.75 237 LEU A O 1
ATOM 1845 N N . GLY A 1 238 ? -4.604 -19.981 -22.187 1.00 76.88 238 GLY A N 1
ATOM 1846 C CA . GLY A 1 238 ? -3.812 -21.195 -22.399 1.00 76.88 238 GLY A CA 1
ATOM 1847 C C . GLY A 1 238 ? -4.389 -22.406 -21.664 1.00 76.88 238 GLY A C 1
ATOM 1848 O O . GLY A 1 238 ? -4.549 -23.475 -22.254 1.00 76.88 238 GLY A O 1
ATOM 1849 N N . TYR A 1 239 ? -4.801 -22.224 -20.405 1.00 77.38 239 TYR A N 1
ATOM 1850 C CA . TYR A 1 239 ? -5.507 -23.254 -19.640 1.00 77.38 239 TYR A CA 1
ATOM 1851 C C . TYR A 1 239 ? -6.795 -23.712 -20.345 1.00 77.38 239 TYR A C 1
ATOM 1853 O O . TYR A 1 239 ? -7.031 -24.912 -20.491 1.00 77.38 239 TYR A O 1
ATOM 1861 N N . LEU A 1 240 ? -7.619 -22.767 -20.813 1.00 77.44 240 LEU A N 1
ATOM 1862 C CA . LEU A 1 240 ? -8.889 -23.067 -21.482 1.00 77.44 240 LEU A CA 1
ATOM 1863 C C . LEU A 1 240 ? -8.689 -23.785 -22.823 1.00 77.44 240 LEU A C 1
ATOM 1865 O O . LEU A 1 240 ? -9.407 -24.744 -23.105 1.00 77.44 240 LEU A O 1
ATOM 1869 N N . ALA A 1 241 ? -7.693 -23.378 -23.616 1.00 71.31 241 ALA A N 1
ATOM 1870 C CA . ALA A 1 241 ? -7.348 -24.035 -24.877 1.00 71.31 241 ALA A CA 1
ATOM 1871 C C . ALA A 1 241 ? -6.895 -25.492 -24.667 1.00 71.31 241 ALA A C 1
ATOM 1873 O O . ALA A 1 241 ? -7.233 -26.370 -25.458 1.00 71.31 241 ALA A O 1
ATOM 1874 N N . PHE A 1 242 ? -6.180 -25.771 -23.574 1.00 65.94 242 PHE A N 1
ATOM 1875 C CA . PHE A 1 242 ? -5.672 -27.110 -23.277 1.00 65.94 242 PHE A CA 1
ATOM 1876 C C . PHE A 1 242 ? -6.753 -28.063 -22.735 1.00 65.94 242 PHE A C 1
ATOM 1878 O O . PHE A 1 242 ? -6.736 -29.261 -23.026 1.00 65.94 242 PHE A O 1
ATOM 1885 N N . CYS A 1 243 ? -7.740 -27.552 -21.990 1.00 60.06 243 CYS A N 1
ATOM 1886 C CA . CYS A 1 243 ? -8.864 -28.358 -21.503 1.00 60.06 243 CYS A CA 1
ATOM 1887 C C . CYS A 1 243 ? -9.750 -28.934 -22.625 1.00 60.06 243 CYS A C 1
ATOM 1889 O O . CYS A 1 243 ? -10.374 -29.971 -22.404 1.00 60.06 243 CYS A O 1
ATOM 1891 N N . GLY A 1 244 ? -9.780 -28.316 -23.812 1.00 55.00 244 GLY A N 1
ATOM 1892 C CA . GLY A 1 244 ? -10.581 -28.776 -24.956 1.00 55.00 244 GLY A CA 1
ATOM 1893 C C . GLY A 1 244 ? -9.993 -29.953 -25.750 1.00 55.00 244 GLY A C 1
ATOM 1894 O O . GLY A 1 244 ? -10.717 -30.580 -26.513 1.00 55.00 244 GLY A O 1
ATOM 1895 N N . ILE A 1 245 ? -8.705 -30.279 -25.577 1.00 50.41 245 ILE A N 1
ATOM 1896 C CA . ILE A 1 245 ? -7.977 -31.201 -26.477 1.00 50.41 245 ILE A CA 1
ATOM 1897 C C . ILE A 1 245 ? -7.894 -32.643 -25.929 1.00 50.41 245 ILE A C 1
ATOM 1899 O O . ILE A 1 245 ? -7.690 -33.585 -26.690 1.00 50.41 245 ILE A O 1
ATOM 1903 N N . LEU A 1 246 ? -8.088 -32.868 -24.622 1.00 41.62 246 LEU A N 1
ATOM 1904 C CA . LEU A 1 246 ? -7.948 -34.198 -24.001 1.00 41.62 246 LEU A CA 1
ATOM 1905 C C . LEU A 1 246 ? -9.021 -34.461 -22.930 1.00 41.62 246 LEU A C 1
ATOM 1907 O O . LEU A 1 246 ? -8.753 -34.235 -21.745 1.00 41.62 246 LEU A O 1
ATOM 1911 N N . PRO A 1 247 ? -10.207 -34.997 -23.260 1.00 44.25 247 PRO A N 1
ATOM 1912 C CA . PRO A 1 247 ? -11.093 -35.559 -22.247 1.00 44.25 247 PRO A CA 1
ATOM 1913 C C . PRO A 1 247 ? -10.476 -36.853 -21.667 1.00 44.25 247 PRO A C 1
ATOM 1915 O O . PRO A 1 247 ? -10.093 -37.751 -22.406 1.00 44.25 247 PRO A O 1
ATOM 1918 N N . GLY A 1 248 ? -10.347 -36.954 -20.333 1.00 48.31 248 GLY A N 1
ATOM 1919 C CA . GLY A 1 248 ? -10.117 -38.246 -19.655 1.00 48.31 248 GLY A CA 1
ATOM 1920 C C . GLY A 1 248 ? -8.708 -38.689 -19.200 1.00 48.31 248 GLY A C 1
ATOM 1921 O O . GLY A 1 248 ? -8.547 -39.880 -18.961 1.00 48.31 248 GLY A O 1
ATOM 1922 N N . LYS A 1 249 ? -7.687 -37.831 -19.000 1.00 44.03 249 LYS A N 1
ATOM 1923 C CA . LYS A 1 249 ? -6.400 -38.266 -18.374 1.00 44.03 249 LYS A CA 1
ATOM 1924 C C . LYS A 1 249 ? -5.935 -37.369 -17.214 1.00 44.03 249 LYS A C 1
ATOM 1926 O O . LYS A 1 249 ? -6.202 -36.171 -17.207 1.00 44.03 249 LYS A O 1
ATOM 1931 N N . GLY A 1 250 ? -5.307 -37.991 -16.208 1.00 49.19 250 GLY A N 1
ATOM 1932 C CA . GLY A 1 250 ? -5.219 -37.561 -14.802 1.00 49.19 250 GLY A CA 1
ATOM 1933 C C . GLY A 1 250 ? -4.646 -36.168 -14.496 1.00 49.19 250 GLY A C 1
ATOM 1934 O O . GLY A 1 250 ? -3.767 -35.655 -15.186 1.00 49.19 250 GLY A O 1
ATOM 1935 N N . LYS A 1 251 ? -5.146 -35.581 -13.394 1.00 49.84 251 LYS A N 1
ATOM 1936 C CA . LYS A 1 251 ? -4.878 -34.207 -12.918 1.00 49.84 251 LYS A CA 1
ATOM 1937 C C . LYS A 1 251 ? -3.386 -33.832 -12.837 1.00 49.84 251 LYS A C 1
ATOM 1939 O O . LYS A 1 251 ? -3.064 -32.691 -13.137 1.00 49.84 251 LYS A O 1
ATOM 1944 N N . LEU A 1 252 ? -2.484 -34.758 -12.491 1.00 45.72 252 LEU A N 1
ATOM 1945 C CA . LEU A 1 252 ? -1.047 -34.461 -12.354 1.00 45.72 252 LEU A CA 1
ATOM 1946 C C . LEU A 1 252 ? -0.330 -34.227 -13.694 1.00 45.72 252 LEU A C 1
ATOM 1948 O O . LEU A 1 252 ? 0.472 -33.303 -13.798 1.00 45.72 252 LEU A O 1
ATOM 1952 N N . LEU A 1 253 ? -0.644 -35.013 -14.731 1.00 44.06 253 LEU A N 1
ATOM 1953 C CA . LEU A 1 253 ? -0.002 -34.876 -16.046 1.00 44.06 253 LEU A CA 1
ATOM 1954 C C . LEU A 1 253 ? -0.420 -33.570 -16.744 1.00 44.06 253 LEU A C 1
ATOM 1956 O O . LEU A 1 253 ? 0.368 -32.967 -17.467 1.00 44.06 253 LEU A O 1
ATOM 1960 N N . ARG A 1 254 ? -1.654 -33.109 -16.486 1.00 50.78 254 ARG A N 1
ATOM 1961 C CA . ARG A 1 254 ? -2.183 -31.838 -17.006 1.00 50.78 254 ARG A CA 1
ATOM 1962 C C . ARG A 1 254 ? -1.507 -30.630 -16.362 1.00 50.78 254 ARG A C 1
ATOM 1964 O O . ARG A 1 254 ? -1.165 -29.695 -17.072 1.00 50.78 254 ARG A O 1
ATOM 1971 N N . SER A 1 255 ? -1.266 -30.660 -15.053 1.00 45.38 255 SER A N 1
ATOM 1972 C CA . SER A 1 255 ? -0.568 -29.575 -14.352 1.00 45.38 255 SER A CA 1
ATOM 1973 C C . SER A 1 255 ? 0.909 -29.481 -14.748 1.00 45.38 255 SER A C 1
ATOM 1975 O O . SER A 1 255 ? 1.417 -28.380 -14.933 1.00 45.38 255 SER A O 1
ATOM 1977 N N . ALA A 1 256 ? 1.582 -30.621 -14.937 1.00 43.44 256 ALA A N 1
ATOM 1978 C CA . ALA A 1 256 ? 2.995 -30.664 -15.315 1.00 43.44 256 ALA A CA 1
ATOM 1979 C C . ALA A 1 256 ? 3.241 -30.203 -16.763 1.00 43.44 256 ALA A C 1
ATOM 1981 O O . ALA A 1 256 ? 4.193 -29.471 -17.018 1.00 43.44 256 ALA A O 1
ATOM 1982 N N . LEU A 1 257 ? 2.366 -30.570 -17.709 1.00 44.91 257 LEU A N 1
ATOM 1983 C CA . LEU A 1 257 ? 2.538 -30.208 -19.121 1.00 44.91 257 LEU A CA 1
ATOM 1984 C C . LEU A 1 257 ? 2.056 -28.783 -19.439 1.00 44.91 257 LEU A C 1
ATOM 1986 O O . LEU A 1 257 ? 2.637 -28.130 -20.298 1.00 44.91 257 LEU A O 1
ATOM 1990 N N . VAL A 1 258 ? 1.052 -28.265 -18.717 1.00 48.88 258 VAL A N 1
ATOM 1991 C CA . VAL A 1 258 ? 0.650 -26.845 -18.791 1.00 48.88 258 VAL A CA 1
ATOM 1992 C C . VAL A 1 258 ? 1.743 -25.942 -18.220 1.00 48.88 258 VAL A C 1
ATOM 1994 O O . VAL A 1 258 ? 2.001 -24.890 -18.793 1.00 48.88 258 VAL A O 1
ATOM 1997 N N . LEU A 1 259 ? 2.442 -26.369 -17.161 1.00 45.19 259 LEU A N 1
ATOM 1998 C CA . LEU A 1 259 ? 3.637 -25.678 -16.671 1.00 45.19 259 LEU A CA 1
ATOM 1999 C C . LEU A 1 259 ? 4.762 -25.711 -17.721 1.00 45.19 259 LEU A C 1
ATOM 2001 O O . LEU A 1 259 ? 5.389 -24.690 -17.971 1.00 45.19 259 LEU A O 1
ATOM 2005 N N . PHE A 1 260 ? 4.958 -26.847 -18.397 1.00 45.44 260 PHE A N 1
ATOM 2006 C CA . PHE A 1 260 ? 5.987 -27.019 -19.429 1.00 45.44 260 PHE A CA 1
ATOM 2007 C C . PHE A 1 260 ? 5.717 -26.201 -20.706 1.00 45.44 260 PHE A C 1
ATOM 2009 O O . PHE A 1 260 ? 6.632 -25.592 -21.244 1.00 45.44 260 PHE A O 1
ATOM 2016 N N . LEU A 1 261 ? 4.466 -26.124 -21.176 1.00 46.91 261 LEU A N 1
ATOM 2017 C CA . LEU A 1 261 ? 4.075 -25.311 -22.339 1.00 46.91 261 LEU A CA 1
ATOM 2018 C C . LEU A 1 261 ? 3.959 -23.816 -22.011 1.00 46.91 261 LEU A C 1
ATOM 2020 O O . LEU A 1 261 ? 4.284 -22.993 -22.861 1.00 46.91 261 LEU A O 1
ATOM 2024 N N . ALA A 1 262 ? 3.571 -23.451 -20.783 1.00 47.41 262 ALA A N 1
ATOM 2025 C CA . ALA A 1 262 ? 3.660 -22.070 -20.305 1.00 47.41 262 ALA A CA 1
ATOM 2026 C C . ALA A 1 262 ? 5.120 -21.607 -20.158 1.00 47.41 262 ALA A C 1
ATOM 2028 O O . ALA A 1 262 ? 5.396 -20.439 -20.391 1.00 47.41 262 ALA A O 1
ATOM 2029 N N . LEU A 1 263 ? 6.051 -22.515 -19.833 1.00 43.19 263 LEU A N 1
ATOM 2030 C CA . LEU A 1 263 ? 7.498 -22.262 -19.819 1.00 43.19 263 LEU A CA 1
ATOM 2031 C C . LEU A 1 263 ? 8.129 -22.275 -21.223 1.00 43.19 263 LEU A C 1
ATOM 2033 O O . LEU A 1 263 ? 9.095 -21.558 -21.445 1.00 43.19 263 LEU A O 1
ATOM 2037 N N . ALA A 1 264 ? 7.594 -23.057 -22.167 1.00 41.69 264 ALA A N 1
ATOM 2038 C CA . ALA A 1 264 ? 8.113 -23.153 -23.538 1.00 41.69 264 ALA A CA 1
ATOM 2039 C C . ALA A 1 264 ? 7.602 -22.042 -24.477 1.00 41.69 264 ALA A C 1
ATOM 2041 O O . ALA A 1 264 ? 8.228 -21.770 -25.498 1.00 41.69 264 ALA A O 1
ATOM 2042 N N . LEU A 1 265 ? 6.470 -21.411 -24.140 1.00 43.88 265 LEU A N 1
ATOM 2043 C CA . LEU A 1 265 ? 5.959 -20.194 -24.790 1.00 43.88 265 LEU A CA 1
ATOM 2044 C C . LEU A 1 265 ? 6.226 -18.927 -23.969 1.00 43.88 265 LEU A C 1
ATOM 2046 O O . LEU A 1 265 ? 5.959 -17.825 -24.451 1.00 43.88 265 LEU A O 1
ATOM 2050 N N . ALA A 1 266 ? 6.744 -19.061 -22.744 1.00 40.31 266 ALA A N 1
ATOM 2051 C CA . ALA A 1 266 ? 7.354 -17.928 -22.074 1.00 40.31 266 ALA A CA 1
ATOM 2052 C C . ALA A 1 266 ? 8.564 -17.500 -22.914 1.00 40.31 266 ALA A C 1
ATOM 2054 O O . ALA A 1 266 ? 9.331 -18.367 -23.347 1.00 40.31 266 ALA A O 1
ATOM 2055 N N . PRO A 1 267 ? 8.759 -16.189 -23.152 1.00 37.84 267 PRO A N 1
ATOM 2056 C CA . PRO A 1 267 ? 10.042 -15.732 -23.660 1.00 37.84 267 PRO A CA 1
ATOM 2057 C C . PRO A 1 267 ? 11.130 -16.335 -22.760 1.00 37.84 267 PRO A C 1
ATOM 2059 O O . PRO A 1 267 ? 10.882 -16.490 -21.554 1.00 37.84 267 PRO A O 1
ATOM 2062 N N . PRO A 1 268 ? 12.289 -16.734 -23.324 1.00 37.72 268 PRO A N 1
ATOM 2063 C CA . PRO A 1 268 ? 13.372 -17.301 -22.529 1.00 37.72 268 PRO A CA 1
ATOM 2064 C C . PRO A 1 268 ? 13.552 -16.409 -21.311 1.00 37.72 268 PRO A C 1
ATOM 2066 O O . PRO A 1 268 ? 13.483 -15.189 -21.467 1.00 37.72 268 PRO A O 1
ATOM 2069 N N . ALA A 1 269 ? 13.687 -17.004 -20.119 1.00 42.19 269 ALA A N 1
ATOM 2070 C CA . ALA A 1 269 ? 13.969 -16.246 -18.910 1.00 42.19 269 ALA A CA 1
ATOM 2071 C C . ALA A 1 269 ? 15.124 -15.309 -19.252 1.00 42.19 269 ALA A C 1
ATOM 2073 O O . ALA A 1 269 ? 16.253 -15.770 -19.437 1.00 42.19 269 ALA A O 1
ATOM 2074 N N . ALA A 1 270 ? 14.798 -14.030 -19.456 1.00 43.81 270 ALA A N 1
ATOM 2075 C CA . ALA A 1 270 ? 15.788 -13.044 -19.802 1.00 43.81 270 ALA A CA 1
ATOM 2076 C C . ALA A 1 270 ? 16.780 -13.114 -18.650 1.00 43.81 270 ALA A C 1
ATOM 2078 O O . ALA A 1 270 ? 16.379 -13.089 -17.478 1.00 43.81 270 ALA A O 1
ATOM 2079 N N . ALA A 1 271 ? 18.055 -13.332 -18.974 1.00 49.69 271 ALA A N 1
ATOM 2080 C CA . ALA A 1 271 ? 19.103 -13.108 -17.999 1.00 49.69 271 ALA A CA 1
ATOM 2081 C C . ALA A 1 271 ? 18.805 -11.752 -17.358 1.00 49.69 271 ALA A C 1
ATOM 2083 O O . ALA A 1 271 ? 18.437 -10.832 -18.081 1.00 49.69 271 ALA A O 1
ATOM 2084 N N . GLN A 1 272 ? 18.871 -11.658 -16.032 1.00 59.06 272 GLN A N 1
ATOM 2085 C CA . GLN A 1 272 ? 18.641 -10.397 -15.337 1.00 59.06 272 GLN A CA 1
ATOM 2086 C C . GLN A 1 272 ? 19.454 -9.307 -16.038 1.00 59.06 272 GLN A C 1
ATOM 2088 O O . GLN A 1 272 ? 20.683 -9.394 -16.089 1.00 59.06 272 GLN A O 1
ATOM 2093 N N . THR A 1 273 ? 18.767 -8.346 -16.652 1.00 79.75 273 THR A N 1
ATOM 2094 C CA . THR A 1 273 ? 19.413 -7.333 -17.481 1.00 79.75 273 THR A CA 1
ATOM 2095 C C . THR A 1 273 ? 19.407 -5.991 -16.774 1.00 79.75 273 THR A C 1
ATOM 2097 O O . THR A 1 273 ? 18.507 -5.656 -15.997 1.00 79.75 273 THR A O 1
ATOM 2100 N N . SER A 1 274 ? 20.466 -5.231 -17.023 1.00 89.75 274 SER A N 1
ATOM 2101 C CA . SER A 1 274 ? 20.583 -3.857 -16.563 1.00 89.75 274 SER A CA 1
ATOM 2102 C C . SER A 1 274 ? 20.137 -2.922 -17.676 1.00 89.75 274 SER A C 1
ATOM 2104 O O . SER A 1 274 ? 20.681 -2.981 -18.778 1.00 89.75 274 SER A O 1
ATOM 2106 N N . HIS A 1 275 ? 19.193 -2.041 -17.366 1.00 93.50 275 HIS A N 1
ATOM 2107 C CA . HIS A 1 275 ? 18.744 -0.963 -18.239 1.00 93.50 275 HIS A CA 1
ATOM 2108 C C . HIS A 1 275 ? 19.312 0.355 -17.734 1.00 93.50 275 HIS A C 1
ATOM 2110 O O . HIS A 1 275 ? 19.137 0.692 -16.567 1.00 93.50 275 HIS A O 1
ATOM 2116 N N . TYR A 1 276 ? 19.960 1.125 -18.594 1.00 94.50 276 TYR A N 1
ATOM 2117 C CA . TYR A 1 276 ? 20.497 2.435 -18.251 1.00 94.50 276 TYR A CA 1
ATOM 2118 C C . TYR A 1 276 ? 19.430 3.504 -18.473 1.00 94.50 276 TYR A C 1
ATOM 2120 O O . TYR A 1 276 ? 18.719 3.483 -19.479 1.00 94.50 276 TYR A O 1
ATOM 2128 N N . VAL A 1 277 ? 19.318 4.442 -17.536 1.00 95.44 277 VAL A N 1
ATOM 2129 C CA . VAL A 1 277 ? 18.373 5.562 -17.607 1.00 95.44 277 VAL A CA 1
ATOM 2130 C C . VAL A 1 277 ? 19.147 6.858 -17.413 1.00 95.44 277 VAL A C 1
ATOM 2132 O O . VAL A 1 277 ? 19.916 6.979 -16.462 1.00 95.44 277 VAL A O 1
ATOM 2135 N N . ALA A 1 278 ? 18.957 7.813 -18.319 1.00 94.19 278 ALA A N 1
ATOM 2136 C CA . ALA A 1 278 ? 19.576 9.129 -18.258 1.00 94.19 278 ALA A CA 1
ATOM 2137 C C . ALA A 1 278 ? 18.654 10.142 -17.552 1.00 94.19 278 ALA A C 1
ATOM 2139 O O . ALA A 1 278 ? 17.427 10.037 -17.672 1.00 94.19 278 ALA A O 1
ATOM 2140 N N . PRO A 1 279 ? 19.211 11.148 -16.852 1.00 93.56 279 PRO A N 1
ATOM 2141 C CA . PRO A 1 279 ? 18.413 12.205 -16.244 1.00 93.56 279 PRO A CA 1
ATOM 2142 C C . PRO A 1 279 ? 17.761 13.106 -17.312 1.00 93.56 279 PRO A C 1
ATOM 2144 O O . PRO A 1 279 ? 18.281 13.236 -18.430 1.00 93.56 279 PRO A O 1
ATOM 2147 N N . PRO A 1 280 ? 16.643 13.781 -16.982 1.00 88.19 280 PRO A N 1
ATOM 2148 C CA . PRO A 1 280 ? 16.069 14.826 -17.822 1.00 88.19 280 PRO A CA 1
ATOM 2149 C C . PRO A 1 280 ? 17.116 15.850 -18.289 1.00 88.19 280 PRO A C 1
ATOM 2151 O O . PRO A 1 280 ? 17.953 16.307 -17.515 1.00 88.19 280 PRO A O 1
ATOM 2154 N N . GLY A 1 281 ? 17.066 16.227 -19.569 1.00 83.88 281 GLY A N 1
ATOM 2155 C CA . GLY A 1 281 ? 17.984 17.212 -20.158 1.00 83.88 281 GLY A CA 1
ATOM 2156 C C . GLY A 1 281 ? 19.347 16.665 -20.605 1.00 83.88 281 GLY A C 1
ATOM 2157 O O . GLY A 1 281 ? 20.135 17.426 -21.173 1.00 83.88 281 GLY A O 1
ATOM 2158 N N . TRP A 1 282 ? 19.621 15.368 -20.415 1.00 86.56 282 TRP A N 1
ATOM 2159 C CA . TRP A 1 282 ? 20.816 14.718 -20.959 1.00 86.56 282 TRP A CA 1
ATOM 2160 C C . TRP A 1 282 ? 20.888 14.866 -22.493 1.00 86.56 282 TRP A C 1
ATOM 2162 O O . TRP A 1 282 ? 19.942 14.542 -23.211 1.00 86.56 282 TRP A O 1
ATOM 2172 N N . GLN A 1 283 ? 22.019 15.382 -22.987 1.00 80.25 283 GLN A N 1
ATOM 2173 C CA . GLN A 1 283 ? 22.219 15.802 -24.387 1.00 80.25 283 GLN A CA 1
ATOM 2174 C C . GLN A 1 283 ? 22.703 14.680 -25.318 1.00 80.25 283 GLN A C 1
ATOM 2176 O O . GLN A 1 283 ? 22.902 14.905 -26.510 1.00 80.25 283 GLN A O 1
ATOM 2181 N N . GLY A 1 284 ? 22.933 13.477 -24.792 1.00 72.06 284 GLY A N 1
ATOM 2182 C CA . GLY A 1 284 ? 23.377 12.358 -25.609 1.00 72.06 284 GLY A CA 1
ATOM 2183 C C . GLY A 1 284 ? 22.268 11.783 -26.496 1.00 72.06 284 GLY A C 1
ATOM 2184 O O . GLY A 1 284 ? 21.064 12.005 -26.301 1.00 72.06 284 GLY A O 1
ATOM 2185 N N . ALA A 1 285 ? 22.690 11.021 -27.505 1.00 57.69 285 ALA A N 1
ATOM 2186 C CA . ALA A 1 285 ? 21.783 10.260 -28.346 1.00 57.69 285 ALA A CA 1
ATOM 2187 C C . ALA A 1 285 ? 21.182 9.126 -27.510 1.00 57.69 285 ALA A C 1
ATOM 2189 O O . ALA A 1 285 ? 21.832 8.122 -27.253 1.00 57.69 285 ALA A O 1
ATOM 2190 N N . GLY A 1 286 ? 19.945 9.290 -27.053 1.00 54.38 286 GLY A N 1
ATOM 2191 C CA . GLY A 1 286 ? 19.232 8.160 -26.487 1.00 54.38 286 GLY A CA 1
ATOM 2192 C C . GLY A 1 286 ? 17.801 8.471 -26.140 1.00 54.38 286 GLY A C 1
ATOM 2193 O O . GLY A 1 286 ? 17.564 9.249 -25.232 1.00 54.38 286 GLY A O 1
ATOM 2194 N N . THR A 1 287 ? 16.869 7.899 -26.901 1.00 59.06 287 THR A N 1
ATOM 2195 C CA . THR A 1 287 ? 15.446 7.716 -26.562 1.00 59.06 287 THR A CA 1
ATOM 2196 C C . THR A 1 287 ? 15.113 6.219 -26.448 1.00 59.06 287 THR A C 1
ATOM 2198 O O . THR A 1 287 ? 13.936 5.870 -26.461 1.00 59.06 287 THR A O 1
ATOM 2201 N N . GLY A 1 288 ? 16.129 5.341 -26.451 1.00 67.19 288 GLY A N 1
ATOM 2202 C CA . GLY A 1 288 ? 16.028 3.946 -26.890 1.00 67.19 288 GLY A CA 1
ATOM 2203 C C . GLY A 1 288 ? 16.477 2.893 -25.874 1.00 67.19 288 GLY A C 1
ATOM 2204 O O . GLY A 1 288 ? 16.451 3.143 -24.678 1.00 67.19 288 GLY A O 1
ATOM 2205 N N . ASP A 1 289 ? 16.803 1.711 -26.411 1.00 80.62 289 ASP A N 1
ATOM 2206 C CA . ASP A 1 289 ? 16.681 0.332 -25.888 1.00 80.62 289 ASP A CA 1
ATOM 2207 C C . ASP A 1 289 ? 17.222 -0.037 -24.490 1.00 80.62 289 ASP A C 1
ATOM 2209 O O . ASP A 1 289 ? 17.180 -1.211 -24.122 1.00 80.62 289 ASP A O 1
ATOM 2213 N N . GLY A 1 290 ? 17.688 0.923 -23.694 1.00 86.62 290 GLY A N 1
ATOM 2214 C CA . GLY A 1 290 ? 18.141 0.701 -22.324 1.00 86.62 290 GLY A CA 1
ATOM 2215 C C . GLY A 1 290 ? 19.592 0.250 -22.221 1.00 86.62 290 GLY A C 1
ATOM 2216 O O . GLY A 1 290 ? 20.052 -0.055 -21.124 1.00 86.62 290 GLY A O 1
ATOM 2217 N N . THR A 1 291 ? 20.348 0.226 -23.318 1.00 89.50 291 THR A N 1
ATOM 2218 C CA . THR A 1 291 ? 21.795 -0.017 -23.271 1.00 89.50 291 THR A CA 1
ATOM 2219 C C . THR A 1 291 ? 22.557 1.213 -22.765 1.00 89.50 291 THR A C 1
ATOM 2221 O O . THR A 1 291 ? 22.072 2.339 -22.832 1.00 89.50 291 THR A O 1
ATOM 2224 N N . GLN A 1 292 ? 23.794 1.038 -22.285 1.00 86.81 292 GLN A N 1
ATOM 2225 C CA . GLN A 1 292 ? 24.607 2.160 -21.786 1.00 86.81 292 GLN A CA 1
ATOM 2226 C C . GLN A 1 292 ? 24.882 3.231 -22.856 1.00 86.81 292 GLN A C 1
ATOM 2228 O O . GLN A 1 292 ? 24.980 4.413 -22.537 1.00 86.81 292 GLN A O 1
ATOM 2233 N N . ALA A 1 293 ? 25.010 2.821 -24.121 1.00 85.44 293 ALA A N 1
ATOM 2234 C CA . ALA A 1 293 ? 25.226 3.731 -25.244 1.00 85.44 293 ALA A CA 1
ATOM 2235 C C . ALA A 1 293 ? 23.942 4.462 -25.680 1.00 85.44 293 ALA A C 1
ATOM 2237 O O . ALA A 1 293 ? 24.034 5.504 -26.324 1.00 85.44 293 ALA A O 1
ATOM 2238 N N . ASN A 1 294 ? 22.768 3.921 -25.340 1.00 88.75 294 ASN A N 1
ATOM 2239 C CA . ASN A 1 294 ? 21.453 4.423 -25.734 1.00 88.75 294 ASN A CA 1
ATOM 2240 C C . ASN A 1 294 ? 20.461 4.284 -24.558 1.00 88.75 294 ASN A C 1
ATOM 2242 O O . ASN A 1 294 ? 19.546 3.460 -24.614 1.00 88.75 294 ASN A O 1
ATOM 2246 N N . PRO A 1 295 ? 20.659 5.045 -23.465 1.00 92.31 295 PRO A N 1
ATOM 2247 C CA . PRO A 1 295 ? 19.854 4.905 -22.259 1.00 92.31 295 PRO A CA 1
ATOM 2248 C C . PRO A 1 295 ? 18.410 5.383 -22.470 1.00 92.31 295 PRO A C 1
ATOM 2250 O O . PRO A 1 295 ? 18.123 6.239 -23.316 1.00 92.31 295 PRO A O 1
ATOM 2253 N N . TRP A 1 296 ? 17.499 4.891 -21.629 1.00 92.81 296 TRP A N 1
ATOM 2254 C CA . TRP A 1 296 ? 16.130 5.399 -21.539 1.00 92.81 296 TRP A CA 1
ATOM 2255 C C . TRP A 1 296 ? 16.116 6.864 -21.069 1.00 92.81 296 TRP A C 1
ATOM 2257 O O . TRP A 1 296 ? 16.889 7.243 -20.191 1.00 92.81 296 TRP A O 1
ATOM 2267 N N . ARG A 1 297 ? 15.188 7.689 -21.584 1.00 88.69 297 ARG A N 1
ATOM 2268 C CA . ARG A 1 297 ? 15.005 9.096 -21.137 1.00 88.69 297 ARG A CA 1
ATOM 2269 C C . ARG A 1 297 ? 14.073 9.275 -19.953 1.00 88.69 297 ARG A C 1
ATOM 2271 O O . ARG A 1 297 ? 13.970 10.373 -19.412 1.00 88.69 297 ARG A O 1
ATOM 2278 N N . SER A 1 298 ? 13.321 8.239 -19.607 1.00 89.31 298 SER A N 1
ATOM 2279 C CA . SER A 1 298 ? 12.374 8.301 -18.508 1.00 89.31 298 SER A CA 1
ATOM 2280 C C . SER A 1 298 ? 12.395 6.994 -17.732 1.00 89.31 298 SER A C 1
ATOM 2282 O O . SER A 1 298 ? 12.445 5.902 -18.303 1.00 89.31 298 SER A O 1
ATOM 2284 N N . ILE A 1 299 ? 12.316 7.113 -16.409 1.00 93.38 299 ILE A N 1
ATOM 2285 C CA . ILE A 1 299 ? 12.155 5.962 -15.517 1.00 93.38 299 ILE A CA 1
ATOM 2286 C C . ILE A 1 299 ? 10.851 5.235 -15.847 1.00 93.38 299 ILE A C 1
ATOM 2288 O O . ILE A 1 299 ? 10.799 4.014 -15.802 1.00 93.38 299 ILE A O 1
ATOM 2292 N N . GLY A 1 300 ? 9.801 5.972 -16.218 1.00 90.94 300 GLY A N 1
ATOM 2293 C CA . GLY A 1 300 ? 8.508 5.386 -16.549 1.00 90.94 300 GLY A CA 1
ATOM 2294 C C . GLY A 1 300 ? 8.552 4.466 -17.768 1.00 90.94 300 GLY A C 1
ATOM 2295 O O . GLY A 1 300 ? 7.909 3.421 -17.754 1.00 90.94 300 GLY A O 1
ATOM 2296 N N . ASP A 1 301 ? 9.306 4.815 -18.808 1.00 89.88 301 ASP A N 1
ATOM 2297 C CA . ASP A 1 301 ? 9.443 3.959 -19.992 1.00 89.88 301 ASP A CA 1
ATOM 2298 C C . ASP A 1 301 ? 10.375 2.781 -19.717 1.00 89.88 301 ASP A C 1
ATOM 2300 O O . ASP A 1 301 ? 10.045 1.653 -20.080 1.00 89.88 301 ASP A O 1
ATOM 2304 N N . ALA A 1 302 ? 11.449 3.009 -18.959 1.00 93.44 302 ALA A N 1
ATOM 2305 C CA . ALA A 1 302 ? 12.314 1.941 -18.475 1.00 93.44 302 ALA A CA 1
ATOM 2306 C C . ALA A 1 302 ? 11.540 0.914 -17.620 1.00 93.44 302 ALA A C 1
ATOM 2308 O O . ALA A 1 302 ? 11.669 -0.288 -17.830 1.00 93.44 302 ALA A O 1
ATOM 2309 N N . LEU A 1 303 ? 10.659 1.363 -16.717 1.00 93.81 303 LEU A N 1
ATOM 2310 C CA . LEU A 1 303 ? 9.800 0.497 -15.896 1.00 93.81 303 LEU A CA 1
ATOM 2311 C C . LEU A 1 303 ? 8.779 -0.300 -16.720 1.00 93.81 303 LEU A C 1
ATOM 2313 O O . LEU A 1 303 ? 8.428 -1.414 -16.333 1.00 93.81 303 LEU A O 1
ATOM 2317 N N . LYS A 1 304 ? 8.280 0.254 -17.833 1.00 91.31 304 LYS A N 1
ATOM 2318 C CA . LYS A 1 304 ? 7.379 -0.467 -18.753 1.00 91.31 304 LYS A CA 1
ATOM 2319 C C . LYS A 1 304 ? 8.123 -1.513 -19.579 1.00 91.31 304 LYS A C 1
ATOM 2321 O O . LYS A 1 304 ? 7.526 -2.530 -19.918 1.00 91.31 304 LYS A O 1
ATOM 2326 N N . ALA A 1 305 ? 9.375 -1.233 -19.938 1.00 90.38 305 ALA A N 1
ATOM 2327 C CA . ALA A 1 305 ? 10.203 -2.109 -20.759 1.00 90.38 305 ALA A CA 1
ATOM 2328 C C . ALA A 1 305 ? 10.873 -3.234 -19.953 1.00 90.38 305 ALA A C 1
ATOM 2330 O O . ALA A 1 305 ? 11.111 -4.311 -20.496 1.00 90.38 305 ALA A O 1
ATOM 2331 N N . ALA A 1 306 ? 11.162 -2.994 -18.673 1.00 93.12 306 ALA A N 1
ATOM 2332 C CA . ALA A 1 306 ? 11.849 -3.935 -17.798 1.00 93.12 306 ALA A CA 1
ATOM 2333 C C . ALA A 1 306 ? 11.057 -5.231 -17.559 1.00 93.12 306 ALA A C 1
ATOM 2335 O O . ALA A 1 306 ? 9.851 -5.222 -17.284 1.00 93.12 306 ALA A O 1
ATOM 2336 N N . ALA A 1 307 ? 11.768 -6.356 -17.605 1.00 94.19 307 ALA A N 1
ATOM 2337 C CA . ALA A 1 307 ? 11.269 -7.664 -17.215 1.00 94.19 307 ALA A CA 1
ATOM 2338 C C . ALA A 1 307 ? 11.345 -7.863 -15.689 1.00 94.19 307 ALA A C 1
ATOM 2340 O O . ALA A 1 307 ? 11.995 -7.116 -14.957 1.00 94.19 307 ALA A O 1
ATOM 2341 N N . ALA A 1 308 ? 10.674 -8.901 -15.183 1.00 93.88 308 ALA A N 1
ATOM 2342 C CA . ALA A 1 308 ? 10.724 -9.248 -13.764 1.00 93.88 308 ALA A CA 1
ATOM 2343 C C . ALA A 1 308 ? 12.168 -9.545 -13.319 1.00 93.88 308 ALA A C 1
ATOM 2345 O O . ALA A 1 308 ? 12.808 -10.451 -13.858 1.00 93.88 308 ALA A O 1
ATOM 2346 N N . GLY A 1 309 ? 12.650 -8.834 -12.299 1.00 94.38 309 GLY A N 1
ATOM 2347 C CA . GLY A 1 309 ? 14.002 -8.985 -11.756 1.00 94.38 309 GLY A CA 1
ATOM 2348 C C . GLY A 1 309 ? 15.036 -8.028 -12.346 1.00 94.38 309 GLY A C 1
ATOM 2349 O O . GLY A 1 309 ? 16.136 -7.940 -11.801 1.00 94.38 309 GLY A O 1
ATOM 2350 N N . ASP A 1 310 ? 14.714 -7.303 -13.419 1.00 96.88 310 ASP A N 1
ATOM 2351 C CA . ASP A 1 310 ? 15.650 -6.368 -14.047 1.00 96.88 310 ASP A CA 1
ATOM 2352 C C . ASP A 1 310 ? 16.061 -5.226 -13.106 1.00 96.88 310 ASP A C 1
ATOM 2354 O O . ASP A 1 310 ? 15.371 -4.876 -12.140 1.00 96.88 310 ASP A O 1
ATOM 2358 N N . THR A 1 311 ? 17.212 -4.626 -13.412 1.00 97.38 311 THR A N 1
ATOM 2359 C CA . THR A 1 311 ? 17.719 -3.447 -12.706 1.00 97.38 311 THR A CA 1
ATOM 2360 C C . THR A 1 311 ? 17.734 -2.237 -13.630 1.00 97.38 311 THR A C 1
ATOM 2362 O O . THR A 1 311 ? 18.331 -2.277 -14.699 1.00 97.38 311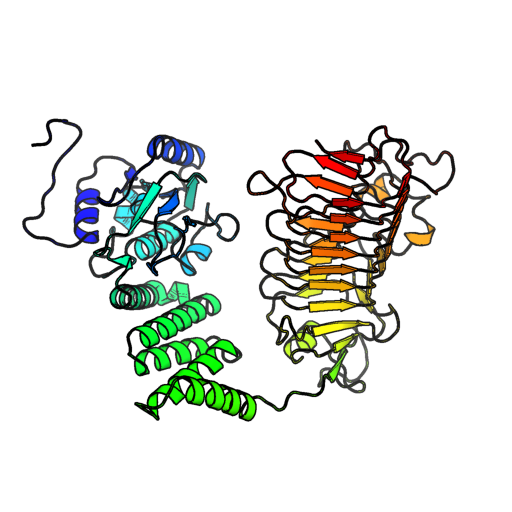 THR A O 1
ATOM 2365 N N . LEU A 1 312 ? 17.128 -1.136 -13.199 1.00 97.56 312 LEU A N 1
ATOM 2366 C CA . LEU A 1 312 ? 17.280 0.182 -13.797 1.00 97.56 312 LEU A CA 1
ATOM 2367 C C . LEU A 1 312 ? 18.467 0.888 -13.130 1.00 97.56 312 LEU A C 1
ATOM 2369 O O . LEU A 1 312 ? 18.399 1.237 -11.950 1.00 97.56 312 LEU A O 1
ATOM 2373 N N . LEU A 1 313 ? 19.550 1.076 -13.881 1.00 97.56 313 LEU A N 1
ATOM 2374 C CA . LEU A 1 313 ? 20.745 1.816 -13.490 1.00 97.56 313 LEU A CA 1
ATOM 2375 C C . LEU A 1 313 ? 20.588 3.285 -13.892 1.00 97.56 313 LEU A C 1
ATOM 2377 O O . LEU A 1 313 ? 20.689 3.644 -15.066 1.00 97.56 313 LEU A O 1
ATOM 2381 N N . LEU A 1 314 ? 20.339 4.132 -12.902 1.00 97.56 314 LEU A N 1
ATOM 2382 C CA . LEU A 1 314 ? 20.175 5.567 -13.086 1.00 97.56 314 LEU A CA 1
ATOM 2383 C C . LEU A 1 314 ? 21.545 6.239 -13.171 1.00 97.56 314 LEU A C 1
ATOM 2385 O O . LEU A 1 314 ? 22.329 6.172 -12.228 1.00 97.56 314 LEU A O 1
ATOM 2389 N N . MET A 1 315 ? 21.834 6.895 -14.289 1.00 95.44 315 MET A N 1
ATOM 2390 C CA . MET A 1 315 ? 23.034 7.719 -14.437 1.00 95.44 315 MET A CA 1
ATOM 2391 C C . MET A 1 315 ? 23.005 8.905 -13.464 1.00 95.44 315 MET A C 1
ATOM 2393 O O . MET A 1 315 ? 21.931 9.340 -13.042 1.00 95.44 315 MET A O 1
ATOM 2397 N N . ASP A 1 316 ? 24.176 9.451 -13.145 1.00 95.38 316 ASP A N 1
ATOM 2398 C CA . ASP A 1 316 ? 24.300 10.574 -12.215 1.00 95.38 316 ASP A CA 1
ATOM 2399 C C . ASP A 1 316 ? 23.551 11.813 -12.729 1.00 95.38 316 ASP A C 1
ATOM 2401 O O . ASP A 1 316 ? 23.632 12.166 -13.910 1.00 95.38 316 ASP A O 1
ATOM 2405 N N . GLY A 1 317 ? 22.817 12.477 -11.837 1.00 94.69 317 GLY A N 1
ATOM 2406 C CA . GLY A 1 317 ? 22.012 13.651 -12.166 1.00 94.69 317 GLY A CA 1
ATOM 2407 C C . GLY A 1 317 ? 20.706 13.729 -11.380 1.00 94.69 317 GLY A C 1
ATOM 2408 O O . GLY A 1 317 ? 20.379 12.849 -10.585 1.00 94.69 317 GLY A O 1
ATOM 2409 N N . SER A 1 318 ? 19.958 14.811 -11.604 1.00 94.75 318 SER A N 1
ATOM 2410 C CA . SER A 1 318 ? 18.662 15.038 -10.959 1.00 94.75 318 SER A CA 1
ATOM 2411 C C . SER A 1 318 ? 17.518 14.523 -11.828 1.00 94.75 318 SER A C 1
ATOM 2413 O O . SER A 1 318 ? 17.457 14.829 -13.017 1.00 94.75 318 SER A O 1
ATOM 2415 N N . TYR A 1 319 ? 16.603 13.769 -11.223 1.00 94.25 319 TYR A N 1
ATOM 2416 C CA . TYR A 1 319 ? 15.425 13.168 -11.857 1.00 94.25 319 TYR A CA 1
ATOM 2417 C C . TYR A 1 319 ? 14.114 13.865 -11.466 1.00 94.25 319 TYR A C 1
ATOM 2419 O O . TYR A 1 319 ? 13.047 13.469 -11.937 1.00 94.25 319 TYR A O 1
ATOM 2427 N N . GLY A 1 320 ? 14.177 14.906 -10.629 1.00 91.38 320 GLY A N 1
ATOM 2428 C CA . GLY A 1 320 ? 12.995 15.598 -10.117 1.00 91.38 320 GLY A CA 1
ATOM 2429 C C . GLY A 1 320 ? 12.121 14.696 -9.237 1.00 91.38 320 GLY A C 1
ATOM 2430 O O . GLY A 1 320 ? 12.618 13.829 -8.515 1.00 91.38 320 GLY A O 1
ATOM 2431 N N . GLY A 1 321 ? 10.807 14.915 -9.275 1.00 91.00 321 GLY A N 1
ATOM 2432 C CA . GLY A 1 321 ? 9.826 14.079 -8.582 1.00 91.00 321 GLY A CA 1
ATOM 2433 C C . GLY A 1 321 ? 9.394 12.861 -9.402 1.00 91.00 321 GLY A C 1
ATOM 2434 O O . GLY A 1 321 ? 9.034 12.990 -10.573 1.00 91.00 321 GLY A O 1
ATOM 2435 N N . LEU A 1 322 ? 9.359 11.681 -8.779 1.00 93.00 322 LEU A N 1
ATOM 2436 C CA . LEU A 1 322 ? 8.847 10.454 -9.389 1.00 93.00 322 LEU A CA 1
ATOM 2437 C C . LEU A 1 322 ? 7.452 10.132 -8.860 1.00 93.00 322 LEU A C 1
ATOM 2439 O O . LEU A 1 322 ? 7.294 9.737 -7.708 1.00 93.00 322 LEU A O 1
ATOM 2443 N N . ARG A 1 323 ? 6.443 10.194 -9.731 1.00 91.56 323 ARG A N 1
ATOM 2444 C CA . ARG A 1 323 ? 5.140 9.565 -9.488 1.00 91.56 323 ARG A CA 1
ATOM 2445 C C . ARG A 1 323 ? 4.993 8.337 -10.370 1.00 91.56 323 ARG A C 1
ATOM 2447 O O . ARG A 1 323 ? 5.042 8.453 -11.594 1.00 91.56 323 ARG A O 1
ATOM 2454 N N . TRP A 1 324 ? 4.742 7.182 -9.763 1.00 92.56 324 TRP A N 1
ATOM 2455 C CA . TRP A 1 324 ? 4.497 5.945 -10.493 1.00 92.56 324 TRP A CA 1
ATOM 2456 C C . TRP A 1 324 ? 3.166 5.306 -10.103 1.00 92.56 324 TRP A C 1
ATOM 2458 O O . TRP A 1 324 ? 2.876 5.082 -8.930 1.00 92.56 324 TRP A O 1
ATOM 2468 N N . THR A 1 325 ? 2.356 5.017 -11.120 1.00 86.50 325 THR A N 1
ATOM 2469 C CA . THR A 1 325 ? 1.007 4.457 -10.971 1.00 86.50 325 THR A CA 1
ATOM 2470 C C . THR A 1 325 ? 0.783 3.154 -11.741 1.00 86.50 325 THR A C 1
ATOM 2472 O O . THR A 1 325 ? -0.234 2.480 -11.563 1.00 86.50 325 THR A O 1
ATOM 2475 N N . GLY A 1 326 ? 1.703 2.826 -12.651 1.00 76.00 326 GLY A N 1
ATOM 2476 C CA . GLY A 1 326 ? 1.549 1.753 -13.625 1.00 76.00 326 GLY A CA 1
ATOM 2477 C C . GLY A 1 326 ? 1.923 0.379 -13.080 1.00 76.00 326 GLY A C 1
ATOM 2478 O O . GLY A 1 326 ? 2.677 0.245 -12.119 1.00 76.00 326 GLY A O 1
ATOM 2479 N N . SER A 1 327 ? 1.416 -0.667 -13.730 1.00 83.00 327 SER A N 1
ATOM 2480 C CA . SER A 1 327 ? 1.905 -2.030 -13.516 1.00 83.00 327 SER A CA 1
ATOM 2481 C C . SER A 1 327 ? 3.250 -2.223 -14.207 1.00 83.00 327 SER A C 1
ATOM 2483 O O . SER A 1 327 ? 3.435 -1.733 -15.322 1.00 83.00 327 SER A O 1
ATOM 2485 N N . THR A 1 328 ? 4.131 -3.009 -13.602 1.00 90.75 328 THR A N 1
ATOM 2486 C CA . THR A 1 328 ? 5.373 -3.494 -14.218 1.00 90.75 328 THR A CA 1
ATOM 2487 C C . THR A 1 328 ? 5.321 -5.017 -14.374 1.00 90.75 328 THR A C 1
ATOM 2489 O O . THR A 1 328 ? 4.348 -5.658 -13.967 1.00 90.75 328 THR A O 1
ATOM 2492 N N . ALA A 1 329 ? 6.361 -5.612 -14.960 1.00 91.25 329 ALA A N 1
ATOM 2493 C CA . ALA A 1 329 ? 6.513 -7.066 -14.998 1.00 91.25 329 ALA A CA 1
ATOM 2494 C C . ALA A 1 329 ? 6.955 -7.671 -13.648 1.00 91.25 329 ALA A C 1
ATOM 2496 O O . ALA A 1 329 ? 6.993 -8.893 -13.524 1.00 91.25 329 ALA A O 1
ATOM 2497 N N . ALA A 1 330 ? 7.302 -6.847 -12.652 1.00 91.50 330 ALA A N 1
ATOM 2498 C CA . ALA A 1 330 ? 7.873 -7.292 -11.386 1.00 91.50 330 ALA A CA 1
ATOM 2499 C C . ALA A 1 330 ? 6.944 -8.233 -10.602 1.00 91.50 330 ALA A C 1
ATOM 2501 O O . ALA A 1 330 ? 5.736 -7.999 -10.489 1.00 91.50 330 ALA A O 1
ATOM 2502 N N . THR A 1 331 ? 7.531 -9.259 -9.988 1.00 92.00 331 THR A N 1
ATOM 2503 C CA . THR A 1 331 ? 6.842 -10.179 -9.067 1.00 92.00 331 THR A CA 1
ATOM 2504 C C . THR A 1 331 ? 7.492 -10.117 -7.684 1.00 92.00 331 THR A C 1
ATOM 2506 O O . THR A 1 331 ? 8.619 -9.631 -7.582 1.00 92.00 331 THR A O 1
ATOM 2509 N N . PRO A 1 332 ? 6.838 -10.610 -6.617 1.00 86.00 332 PRO A N 1
ATOM 2510 C CA . PRO A 1 332 ? 7.451 -10.657 -5.287 1.00 86.00 332 PRO A CA 1
ATOM 2511 C C . PRO A 1 332 ? 8.802 -11.394 -5.265 1.00 86.00 332 PRO A C 1
ATOM 2513 O O . PRO A 1 332 ? 9.720 -10.997 -4.557 1.00 86.00 332 PRO A O 1
ATOM 2516 N N . GLU A 1 333 ? 8.956 -12.437 -6.085 1.00 92.06 333 GLU A N 1
ATOM 2517 C CA . GLU A 1 333 ? 10.186 -13.235 -6.192 1.00 92.06 333 GLU A CA 1
ATOM 2518 C C . GLU A 1 333 ? 11.252 -12.573 -7.077 1.00 92.06 333 GLU A C 1
ATOM 2520 O O . GLU A 1 333 ? 12.431 -12.917 -6.995 1.00 92.06 333 GLU A O 1
ATOM 2525 N N . LYS A 1 334 ? 10.837 -11.660 -7.961 1.00 93.62 334 LYS A N 1
ATOM 2526 C CA . LYS A 1 334 ? 11.686 -10.967 -8.935 1.00 93.62 334 LYS A CA 1
ATOM 2527 C C . LYS A 1 334 ? 11.275 -9.491 -9.031 1.00 93.62 334 LYS A C 1
ATOM 2529 O O . LYS A 1 334 ? 10.678 -9.083 -10.039 1.00 93.62 334 LYS A O 1
ATOM 2534 N N . PRO A 1 335 ? 11.555 -8.689 -7.987 1.00 96.19 335 PRO A N 1
ATOM 2535 C CA . PRO A 1 335 ? 11.245 -7.268 -7.998 1.00 96.19 335 PRO A CA 1
ATOM 2536 C C . PRO A 1 335 ? 12.110 -6.543 -9.030 1.00 96.19 335 PRO A C 1
ATOM 2538 O O . PRO A 1 335 ? 13.243 -6.949 -9.296 1.00 96.19 335 PRO A O 1
ATOM 2541 N N . ILE A 1 336 ? 11.601 -5.448 -9.589 1.00 98.31 336 ILE A N 1
ATOM 2542 C CA . ILE A 1 336 ? 12.435 -4.552 -10.400 1.00 98.31 336 ILE A CA 1
ATOM 2543 C C . ILE A 1 336 ? 13.182 -3.617 -9.453 1.00 98.31 336 ILE A C 1
ATOM 2545 O O . ILE A 1 336 ? 12.585 -3.007 -8.563 1.00 98.31 336 ILE A O 1
ATOM 2549 N N . THR A 1 337 ? 14.495 -3.513 -9.644 1.00 98.44 337 THR A N 1
ATOM 2550 C CA . THR A 1 337 ? 15.358 -2.656 -8.825 1.00 98.44 337 THR A CA 1
ATOM 2551 C C . THR A 1 337 ? 15.660 -1.361 -9.559 1.00 98.44 337 THR A C 1
ATOM 2553 O O . THR A 1 337 ? 16.206 -1.389 -10.649 1.00 98.44 337 THR A O 1
ATOM 2556 N N . ILE A 1 338 ? 15.351 -0.222 -8.957 1.00 98.56 338 ILE A N 1
ATOM 2557 C CA . ILE A 1 338 ? 15.757 1.108 -9.394 1.00 98.56 338 ILE A CA 1
ATOM 2558 C C . ILE A 1 338 ? 16.912 1.539 -8.500 1.00 98.56 338 ILE A C 1
ATOM 2560 O O . ILE A 1 338 ? 16.733 1.701 -7.291 1.00 98.56 338 ILE A O 1
ATOM 2564 N N . ARG A 1 339 ? 18.101 1.716 -9.075 1.00 97.88 339 ARG A N 1
ATOM 2565 C CA . ARG A 1 339 ? 19.272 2.133 -8.304 1.00 97.88 339 ARG A CA 1
ATOM 2566 C C . ARG A 1 339 ? 20.166 3.089 -9.065 1.00 97.88 339 ARG A C 1
ATOM 2568 O O . ARG A 1 339 ? 20.205 3.075 -10.291 1.00 97.88 339 ARG A O 1
ATOM 2575 N N . SER A 1 340 ? 20.924 3.879 -8.325 1.00 96.25 340 SER A N 1
ATOM 2576 C CA . SER A 1 340 ? 21.970 4.716 -8.900 1.00 96.25 340 SER A CA 1
ATOM 2577 C C . SER A 1 340 ? 23.086 3.855 -9.511 1.00 96.25 340 SER A C 1
ATOM 2579 O O . SER A 1 340 ? 23.458 2.804 -8.979 1.00 96.25 340 SER A O 1
ATOM 2581 N N . LEU A 1 341 ? 23.612 4.289 -10.656 1.00 93.12 341 LEU A N 1
ATOM 2582 C CA . LEU A 1 341 ? 24.726 3.645 -11.345 1.00 93.12 341 LEU A CA 1
ATOM 2583 C C . LEU A 1 341 ? 26.008 3.767 -10.511 1.00 93.12 341 LEU A C 1
ATOM 2585 O O . LEU A 1 341 ? 26.663 2.753 -10.258 1.00 93.12 341 LEU A O 1
ATOM 2589 N N . ASN A 1 342 ? 26.316 4.982 -10.043 1.00 89.94 342 ASN A N 1
ATOM 2590 C CA . ASN A 1 342 ? 27.517 5.297 -9.271 1.00 89.94 342 ASN A CA 1
ATOM 2591 C C . ASN A 1 342 ? 27.141 5.807 -7.874 1.00 89.94 342 ASN A C 1
ATOM 2593 O O . ASN A 1 342 ? 26.654 6.928 -7.723 1.00 89.94 342 ASN A O 1
ATOM 2597 N N . GLY A 1 343 ? 27.383 5.006 -6.831 1.00 88.19 343 GLY A N 1
ATOM 2598 C CA . GLY A 1 343 ? 27.093 5.410 -5.447 1.00 88.19 343 GLY A CA 1
ATOM 2599 C C . GLY A 1 343 ? 25.677 5.980 -5.316 1.00 88.19 343 GLY A C 1
ATOM 2600 O O . GLY A 1 343 ? 24.748 5.358 -5.808 1.00 88.19 343 GLY A O 1
ATOM 2601 N N . LYS A 1 344 ? 25.532 7.187 -4.750 1.00 91.88 344 LYS A N 1
ATOM 2602 C CA . LYS A 1 344 ? 24.253 7.922 -4.647 1.00 91.88 344 LYS A CA 1
ATOM 2603 C C . LYS A 1 344 ? 24.130 9.112 -5.615 1.00 91.88 344 LYS A C 1
ATOM 2605 O O . LYS A 1 344 ? 23.568 10.146 -5.255 1.00 91.88 344 LYS A O 1
ATOM 2610 N N . GLY A 1 345 ? 24.689 8.993 -6.821 1.00 93.06 345 GLY A N 1
ATOM 2611 C CA . GLY A 1 345 ? 24.712 10.052 -7.839 1.00 93.06 345 GLY A CA 1
ATOM 2612 C C . GLY A 1 345 ? 23.361 10.381 -8.490 1.00 93.06 345 GLY A C 1
ATOM 2613 O O . GLY A 1 345 ? 23.204 11.475 -9.035 1.00 93.06 345 GLY A O 1
ATOM 2614 N N . ALA A 1 346 ? 22.370 9.486 -8.411 1.00 97.50 346 ALA A N 1
ATOM 2615 C CA . ALA A 1 346 ? 21.002 9.764 -8.853 1.00 97.50 346 ALA A CA 1
ATOM 2616 C C . ALA A 1 346 ? 20.180 10.456 -7.749 1.00 97.50 346 ALA A C 1
ATOM 2618 O O . ALA A 1 346 ? 19.905 9.870 -6.696 1.00 97.50 346 ALA A O 1
ATOM 2619 N N . HIS A 1 347 ? 19.773 11.700 -8.011 1.00 96.88 347 HIS A N 1
ATOM 2620 C CA . HIS A 1 347 ? 19.023 12.554 -7.087 1.00 96.88 347 HIS A CA 1
ATOM 2621 C C . HIS A 1 347 ? 17.539 12.671 -7.465 1.00 96.88 347 HIS A C 1
ATOM 2623 O O . HIS A 1 347 ? 17.203 12.872 -8.631 1.00 96.88 347 HIS A O 1
ATOM 2629 N N . PHE A 1 348 ? 16.658 12.597 -6.469 1.00 96.56 348 PHE A N 1
ATOM 2630 C CA . PHE A 1 348 ? 15.216 12.812 -6.576 1.00 96.56 348 PHE A CA 1
ATOM 2631 C C . PHE A 1 348 ? 14.748 13.887 -5.598 1.00 96.56 348 PHE A C 1
ATOM 2633 O O . PHE A 1 348 ? 15.270 14.025 -4.494 1.00 96.56 348 PHE A O 1
ATOM 2640 N N . GLU A 1 349 ? 13.685 14.597 -5.958 1.00 94.12 349 GLU A N 1
ATOM 2641 C CA . GLU A 1 349 ? 13.005 15.487 -5.014 1.00 94.12 349 GLU A CA 1
ATOM 2642 C C . GLU A 1 349 ? 12.012 14.744 -4.122 1.00 94.12 349 GLU A C 1
ATOM 2644 O O . GLU A 1 349 ? 11.845 15.095 -2.958 1.00 94.12 349 GLU A O 1
ATOM 2649 N N . TRP A 1 350 ? 11.340 13.728 -4.667 1.00 94.06 350 TRP A N 1
ATOM 2650 C CA . TRP A 1 350 ? 10.406 12.858 -3.952 1.00 94.06 350 TRP A CA 1
ATOM 2651 C C . TRP A 1 350 ? 10.018 11.648 -4.813 1.00 94.06 350 TRP A C 1
ATOM 2653 O O . TRP A 1 350 ? 10.163 11.663 -6.036 1.00 94.06 350 TRP A O 1
ATOM 2663 N N . ILE A 1 351 ? 9.488 10.606 -4.171 1.00 97.06 351 ILE A N 1
ATOM 2664 C CA . ILE A 1 351 ? 8.980 9.376 -4.786 1.00 97.06 351 ILE A CA 1
ATOM 2665 C C . ILE A 1 351 ? 7.568 9.099 -4.252 1.00 97.06 351 ILE A C 1
ATOM 2667 O O . ILE A 1 351 ? 7.356 9.027 -3.044 1.00 97.06 351 ILE A O 1
ATOM 2671 N N . HIS A 1 352 ? 6.600 8.914 -5.151 1.00 95.44 352 HIS A N 1
ATOM 2672 C CA . HIS A 1 352 ? 5.203 8.591 -4.843 1.00 95.44 352 HIS A CA 1
ATOM 2673 C C . HIS A 1 352 ? 4.735 7.388 -5.669 1.00 95.44 352 HIS A C 1
ATOM 2675 O O . HIS A 1 352 ? 4.692 7.447 -6.900 1.00 95.44 352 HIS A O 1
ATOM 2681 N N . LEU A 1 353 ? 4.366 6.306 -4.986 1.00 94.75 353 LEU A N 1
ATOM 2682 C CA . LEU A 1 353 ? 3.905 5.046 -5.566 1.00 94.75 353 LEU A CA 1
ATOM 2683 C C . LEU A 1 353 ? 2.430 4.809 -5.225 1.00 94.75 353 LEU A C 1
ATOM 2685 O O . LEU A 1 353 ? 2.050 4.865 -4.056 1.00 94.75 353 LEU A O 1
ATOM 2689 N N . GLN A 1 354 ? 1.616 4.517 -6.240 1.00 84.56 354 GLN A N 1
ATOM 2690 C CA . GLN A 1 354 ? 0.176 4.283 -6.084 1.00 84.56 354 GLN A CA 1
ATOM 2691 C C . GLN A 1 354 ? -0.367 3.264 -7.100 1.00 84.56 354 GLN A C 1
ATOM 2693 O O . GLN A 1 354 ? 0.302 2.894 -8.068 1.00 84.56 354 GLN A O 1
ATOM 2698 N N . TRP A 1 355 ? -1.605 2.822 -6.886 1.00 80.38 355 TRP A N 1
ATOM 2699 C CA . TRP A 1 355 ? -2.372 1.932 -7.769 1.00 80.38 355 TRP A CA 1
ATOM 2700 C C . TRP A 1 355 ? -1.688 0.593 -8.090 1.00 80.38 355 TRP A C 1
ATOM 2702 O O . TRP A 1 355 ? -1.857 -0.369 -7.354 1.00 80.38 355 TRP A O 1
ATOM 2712 N N . GLN A 1 356 ? -0.972 0.472 -9.215 1.00 85.12 356 GLN A N 1
ATOM 2713 C CA . GLN A 1 356 ? -0.393 -0.802 -9.674 1.00 85.12 356 GLN A CA 1
ATOM 2714 C C . GLN A 1 356 ? 1.120 -0.923 -9.413 1.00 85.12 356 GLN A C 1
ATOM 2716 O O . GLN A 1 356 ? 1.737 -1.894 -9.855 1.00 85.12 356 GLN A O 1
ATOM 2721 N N . ALA A 1 357 ? 1.703 0.018 -8.667 1.00 90.06 357 ALA A N 1
ATOM 2722 C CA . ALA A 1 357 ? 3.130 0.116 -8.364 1.00 90.06 357 ALA A CA 1
ATOM 2723 C C . ALA A 1 357 ? 3.620 -0.913 -7.318 1.00 90.06 357 ALA A C 1
ATOM 2725 O O . ALA A 1 357 ? 4.011 -0.536 -6.222 1.00 90.06 357 ALA A O 1
ATOM 2726 N N . ASN A 1 358 ? 3.594 -2.208 -7.640 1.00 93.62 358 ASN A N 1
ATOM 2727 C CA . ASN A 1 358 ? 4.009 -3.292 -6.737 1.00 93.62 358 ASN A CA 1
ATOM 2728 C C . ASN A 1 358 ? 5.426 -3.798 -7.044 1.00 93.62 358 ASN A C 1
ATOM 2730 O O . ASN A 1 358 ? 5.875 -3.712 -8.188 1.00 93.62 358 ASN A O 1
ATOM 2734 N N . ASN A 1 359 ? 6.064 -4.438 -6.058 1.00 97.81 359 ASN A N 1
ATOM 2735 C CA . ASN A 1 359 ? 7.308 -5.206 -6.231 1.00 97.81 359 ASN A CA 1
ATOM 2736 C C . ASN A 1 359 ? 8.481 -4.354 -6.758 1.00 97.81 359 ASN A C 1
ATOM 2738 O O . ASN A 1 359 ? 9.198 -4.753 -7.682 1.00 97.81 359 ASN A O 1
ATOM 2742 N N . LEU A 1 360 ? 8.645 -3.156 -6.194 1.00 98.44 360 LEU A N 1
ATOM 2743 C CA . LEU A 1 360 ? 9.681 -2.205 -6.590 1.00 98.44 360 LEU A CA 1
ATOM 2744 C C . LEU A 1 360 ? 10.696 -2.019 -5.466 1.00 98.44 360 LEU A C 1
ATOM 2746 O O . LEU A 1 360 ? 10.331 -1.793 -4.312 1.00 98.44 360 LEU A O 1
ATOM 2750 N N . THR A 1 361 ? 11.971 -2.052 -5.838 1.00 98.62 361 THR A N 1
ATOM 2751 C CA . THR A 1 361 ? 13.094 -1.800 -4.935 1.00 98.62 361 THR A CA 1
ATOM 2752 C C . THR A 1 361 ? 13.788 -0.510 -5.334 1.00 98.62 361 THR A C 1
ATOM 2754 O O . THR A 1 361 ? 14.235 -0.391 -6.467 1.00 98.62 361 THR A O 1
ATOM 2757 N N . PHE A 1 362 ? 13.930 0.429 -4.408 1.00 98.62 362 PHE A N 1
ATOM 2758 C CA . PHE A 1 362 ? 14.713 1.650 -4.563 1.00 98.62 362 PHE A CA 1
ATOM 2759 C C . PHE A 1 362 ? 16.002 1.510 -3.761 1.00 98.62 362 PHE A C 1
ATOM 2761 O O . PHE A 1 362 ? 15.942 1.226 -2.563 1.00 98.62 362 PHE A O 1
ATOM 2768 N N . ARG A 1 363 ? 17.154 1.684 -4.421 1.00 97.88 363 ARG A N 1
ATOM 2769 C CA . ARG A 1 363 ? 18.471 1.497 -3.803 1.00 97.88 363 ARG A CA 1
ATOM 2770 C C . ARG A 1 363 ? 19.480 2.580 -4.122 1.00 97.88 363 ARG A C 1
ATOM 2772 O O . ARG A 1 363 ? 19.574 3.024 -5.262 1.00 97.88 363 ARG A O 1
ATOM 2779 N N . ASP A 1 364 ? 20.279 2.933 -3.120 1.00 97.19 364 ASP A N 1
ATOM 2780 C CA . ASP A 1 364 ? 21.436 3.822 -3.268 1.00 97.19 364 ASP A CA 1
ATOM 2781 C C . ASP A 1 364 ? 21.077 5.168 -3.932 1.00 97.19 364 ASP A C 1
ATOM 2783 O O . ASP A 1 364 ? 21.810 5.669 -4.777 1.00 97.19 364 ASP A O 1
ATOM 2787 N N . LEU A 1 365 ? 19.917 5.746 -3.604 1.00 98.25 365 LEU A N 1
ATOM 2788 C CA . LEU A 1 365 ? 19.459 7.022 -4.171 1.00 98.25 365 LEU A CA 1
ATOM 2789 C C . LEU A 1 365 ? 19.652 8.177 -3.187 1.00 98.25 365 LEU A C 1
ATOM 2791 O O . LEU A 1 365 ? 19.697 7.978 -1.972 1.00 98.25 365 LEU A O 1
ATOM 2795 N N . SER A 1 366 ? 19.703 9.386 -3.734 1.00 98.19 366 SER A N 1
ATOM 2796 C CA . SER A 1 366 ? 19.752 10.652 -3.001 1.00 98.19 366 SER A CA 1
ATOM 2797 C C . SER A 1 366 ? 18.404 11.373 -3.091 1.00 98.19 366 SER A C 1
ATOM 2799 O O . SER A 1 366 ? 17.900 11.561 -4.195 1.00 98.19 366 SER A O 1
ATOM 2801 N N . LEU A 1 367 ? 17.801 11.779 -1.973 1.00 97.06 367 LEU A N 1
ATOM 2802 C CA . LEU A 1 367 ? 16.482 12.419 -1.926 1.00 97.06 367 LEU A CA 1
ATOM 2803 C C . LEU A 1 367 ? 16.501 13.708 -1.099 1.00 97.06 367 LEU A C 1
ATOM 2805 O O . LEU A 1 367 ? 16.728 13.657 0.106 1.00 97.06 367 LEU A O 1
ATOM 2809 N N . TRP A 1 368 ? 16.192 14.844 -1.722 1.00 95.69 368 TRP A N 1
ATOM 2810 C CA . TRP A 1 368 ? 15.891 16.112 -1.036 1.00 95.69 368 TRP A CA 1
ATOM 2811 C C . TRP A 1 368 ? 15.215 17.099 -1.995 1.00 95.69 368 TRP A C 1
ATOM 2813 O O . TRP A 1 368 ? 15.511 17.079 -3.194 1.00 95.69 368 TRP A O 1
ATOM 2823 N N . PRO A 1 369 ? 14.354 18.002 -1.502 1.00 91.19 369 PRO A N 1
ATOM 2824 C CA . PRO A 1 369 ? 13.765 19.046 -2.335 1.00 91.19 369 PRO A CA 1
ATOM 2825 C C . PRO A 1 369 ? 14.819 20.095 -2.728 1.00 91.19 369 PRO A C 1
ATOM 2827 O O . PRO A 1 369 ? 15.649 20.483 -1.903 1.00 91.19 369 PRO A O 1
ATOM 2830 N N . THR A 1 370 ? 14.790 20.574 -3.978 1.00 85.12 370 THR A N 1
ATOM 2831 C CA . THR A 1 370 ? 15.644 21.700 -4.424 1.00 85.12 370 THR A CA 1
ATOM 2832 C C . THR A 1 370 ? 14.902 23.036 -4.461 1.00 85.12 370 THR A C 1
ATOM 2834 O O . THR A 1 370 ? 15.530 24.093 -4.485 1.00 85.12 370 THR A O 1
ATOM 2837 N N . GLN A 1 371 ? 13.569 22.999 -4.421 1.00 70.25 371 GLN A N 1
ATOM 2838 C CA . GLN A 1 371 ? 12.684 24.162 -4.399 1.00 70.25 371 GLN A CA 1
ATOM 2839 C C . GLN A 1 371 ? 11.591 23.985 -3.332 1.00 70.25 371 GLN A C 1
ATOM 2841 O O . GLN A 1 371 ? 11.384 22.886 -2.812 1.00 70.25 371 GLN A O 1
ATOM 2846 N N . ALA A 1 372 ? 10.873 25.070 -3.011 1.00 59.16 372 ALA A N 1
ATOM 2847 C CA . ALA A 1 372 ? 9.636 25.011 -2.222 1.00 59.16 372 ALA A CA 1
ATOM 2848 C C . ALA A 1 372 ? 8.667 23.963 -2.825 1.00 59.16 372 ALA A C 1
ATOM 2850 O O . ALA A 1 372 ? 8.764 23.716 -4.026 1.00 59.16 372 ALA A O 1
ATOM 2851 N N . PRO A 1 373 ? 7.750 23.343 -2.050 1.00 55.97 373 PRO A N 1
ATOM 2852 C CA . PRO A 1 373 ? 7.057 22.086 -2.395 1.00 55.97 373 PRO A CA 1
ATOM 2853 C C . PRO A 1 373 ? 6.016 22.188 -3.534 1.00 55.97 373 PRO A C 1
ATOM 2855 O O . PRO A 1 373 ? 4.875 21.744 -3.409 1.00 55.97 373 PRO A O 1
ATOM 2858 N N . VAL A 1 374 ? 6.391 22.741 -4.684 1.00 49.66 374 VAL A N 1
ATOM 2859 C CA . VAL A 1 374 ? 5.565 22.818 -5.883 1.00 49.66 374 VAL A CA 1
ATOM 2860 C C . VAL A 1 374 ? 5.425 21.409 -6.459 1.00 49.66 374 VAL A C 1
ATOM 2862 O O . VAL A 1 374 ? 6.392 20.792 -6.894 1.00 49.66 374 VAL A O 1
ATOM 2865 N N . GLY A 1 375 ? 4.203 20.876 -6.445 1.00 50.62 375 GLY A N 1
ATOM 2866 C CA . GLY A 1 375 ? 3.888 19.580 -7.054 1.00 50.62 375 GLY A CA 1
ATOM 2867 C C . GLY A 1 375 ? 4.175 18.348 -6.188 1.00 50.62 375 GLY A C 1
ATOM 2868 O O . GLY A 1 375 ? 3.990 17.233 -6.677 1.00 50.62 375 GLY A O 1
ATOM 2869 N N . ARG A 1 376 ? 4.565 18.509 -4.913 1.00 63.72 376 ARG A N 1
ATOM 2870 C CA . ARG A 1 376 ? 4.753 17.385 -3.981 1.00 63.72 376 ARG A CA 1
ATOM 2871 C C . ARG A 1 376 ? 3.412 16.943 -3.366 1.00 63.72 376 ARG A C 1
ATOM 2873 O O . ARG A 1 376 ? 2.790 17.727 -2.658 1.00 63.72 376 ARG A O 1
ATOM 2880 N N . PRO A 1 377 ? 2.967 15.695 -3.580 1.00 55.97 377 PRO A N 1
ATOM 2881 C CA . PRO A 1 377 ? 1.598 15.291 -3.246 1.00 55.97 377 PRO A CA 1
ATOM 2882 C C . PRO A 1 377 ? 1.287 15.050 -1.768 1.00 55.97 377 PRO A C 1
ATOM 2884 O O . PRO A 1 377 ? 0.136 15.216 -1.382 1.00 55.97 377 PRO A O 1
ATOM 2887 N N . THR A 1 378 ? 2.249 14.600 -0.954 1.00 60.78 378 THR A N 1
ATOM 2888 C CA . THR A 1 378 ? 1.916 13.959 0.339 1.00 60.78 378 THR A CA 1
ATOM 2889 C C . THR A 1 378 ? 2.713 14.455 1.541 1.00 60.78 378 THR A C 1
ATOM 2891 O O . THR A 1 378 ? 2.666 13.834 2.597 1.00 60.78 378 THR A O 1
ATOM 2894 N N . GLY A 1 379 ? 3.496 15.529 1.409 1.00 83.12 379 GLY A N 1
ATOM 2895 C CA . GLY A 1 379 ? 4.364 16.010 2.494 1.00 83.12 379 GLY A CA 1
ATOM 2896 C C . GLY A 1 379 ? 5.497 15.044 2.897 1.00 83.12 379 GLY A C 1
ATOM 2897 O O . GLY A 1 379 ? 6.338 15.435 3.703 1.00 83.12 379 GLY A O 1
ATOM 2898 N N . ASN A 1 380 ? 5.578 13.843 2.297 1.00 93.44 380 ASN A N 1
ATOM 2899 C CA . ASN A 1 380 ? 6.597 12.799 2.507 1.00 93.44 380 ASN A CA 1
ATOM 2900 C C . ASN A 1 380 ? 7.532 12.671 1.289 1.00 93.44 380 ASN A C 1
ATOM 2902 O O . ASN A 1 380 ? 7.128 12.949 0.158 1.00 93.44 380 ASN A O 1
ATOM 2906 N N . LEU A 1 381 ? 8.828 12.413 1.514 1.00 96.12 381 LEU A N 1
ATOM 2907 C CA . LEU A 1 381 ? 9.832 12.328 0.440 1.00 96.12 381 LEU A CA 1
ATOM 2908 C C . LEU A 1 381 ? 9.748 10.970 -0.247 1.00 96.12 381 LEU A C 1
ATOM 2910 O O . LEU A 1 381 ? 9.952 10.891 -1.452 1.00 96.12 381 LEU A O 1
ATOM 2914 N N . VAL A 1 382 ? 9.375 9.928 0.496 1.00 98.12 382 VAL A N 1
ATOM 2915 C CA . VAL A 1 382 ? 8.976 8.632 -0.052 1.00 98.12 382 VAL A CA 1
ATOM 2916 C C . VAL A 1 382 ? 7.582 8.307 0.459 1.00 98.12 382 VAL A C 1
ATOM 2918 O O . VAL A 1 382 ? 7.352 8.274 1.667 1.00 98.12 382 VAL A O 1
ATOM 2921 N N . PHE A 1 383 ? 6.649 8.062 -0.455 1.00 97.38 383 PHE A N 1
ATOM 2922 C CA . PHE A 1 383 ? 5.276 7.707 -0.123 1.00 97.38 383 PHE A CA 1
ATOM 2923 C C . PHE A 1 383 ? 4.809 6.511 -0.951 1.00 97.38 383 PHE A C 1
ATOM 2925 O O . PHE A 1 383 ? 4.734 6.594 -2.178 1.00 97.38 383 PHE A O 1
ATOM 2932 N N . ALA A 1 384 ? 4.475 5.412 -0.278 1.00 95.56 384 ALA A N 1
ATOM 2933 C CA . ALA A 1 384 ? 3.857 4.236 -0.884 1.00 95.56 384 ALA A CA 1
ATOM 2934 C C . ALA A 1 384 ? 2.430 4.080 -0.354 1.00 95.56 384 ALA A C 1
ATOM 2936 O O . ALA A 1 384 ? 2.231 3.993 0.857 1.00 95.56 384 ALA A O 1
ATOM 2937 N N . GLU A 1 385 ? 1.438 4.061 -1.242 1.00 87.50 385 GLU A N 1
ATOM 2938 C CA . GLU A 1 385 ? 0.028 3.946 -0.854 1.00 87.50 385 GLU A CA 1
ATOM 2939 C C . GLU A 1 385 ? -0.366 2.554 -0.341 1.00 87.50 385 GLU A C 1
ATOM 2941 O O . GLU A 1 385 ? 0.394 1.594 -0.429 1.00 87.50 385 GLU A O 1
ATOM 2946 N N . ARG A 1 386 ? -1.577 2.457 0.218 1.00 78.69 386 ARG A N 1
ATOM 2947 C CA . ARG A 1 386 ? -2.094 1.243 0.867 1.00 78.69 386 ARG A CA 1
ATOM 2948 C C . ARG A 1 386 ? -2.459 0.100 -0.088 1.00 78.69 386 ARG A C 1
ATOM 2950 O O . ARG A 1 386 ? -2.478 -1.053 0.321 1.00 78.69 386 ARG A O 1
ATOM 2957 N N . ASP A 1 387 ? -2.729 0.413 -1.357 1.00 77.56 387 ASP A N 1
ATOM 2958 C CA . ASP A 1 387 ? -3.230 -0.555 -2.351 1.00 77.56 387 ASP A CA 1
ATOM 2959 C C . ASP A 1 387 ? -2.112 -1.277 -3.128 1.00 77.56 387 ASP A C 1
ATOM 2961 O O . ASP A 1 387 ? -2.374 -2.030 -4.070 1.00 77.56 387 ASP A O 1
ATOM 2965 N N . ILE A 1 388 ? -0.854 -1.028 -2.760 1.00 88.12 388 ILE A N 1
ATOM 2966 C CA . ILE A 1 388 ? 0.337 -1.650 -3.349 1.00 88.12 388 ILE A CA 1
ATOM 2967 C C . ILE A 1 388 ? 1.083 -2.471 -2.296 1.00 88.12 388 ILE A C 1
ATOM 2969 O O . ILE A 1 388 ? 0.769 -2.407 -1.118 1.00 88.12 388 ILE A O 1
ATOM 2973 N N . SER A 1 389 ? 2.069 -3.266 -2.702 1.00 90.81 389 SER A N 1
ATOM 2974 C CA . SER A 1 389 ? 2.777 -4.205 -1.825 1.00 90.81 389 SER A CA 1
ATOM 2975 C C . SER A 1 389 ? 4.218 -4.444 -2.275 1.00 90.81 389 SER A C 1
ATOM 2977 O O . SER A 1 389 ? 4.572 -4.193 -3.435 1.00 90.81 389 SER A O 1
ATOM 2979 N N . ASN A 1 390 ? 5.029 -4.977 -1.355 1.00 96.00 390 ASN A N 1
ATOM 2980 C CA . ASN A 1 390 ? 6.417 -5.384 -1.591 1.00 96.00 390 ASN A CA 1
ATOM 2981 C C . ASN A 1 390 ? 7.303 -4.221 -2.066 1.00 96.00 390 ASN A C 1
ATOM 2983 O O . ASN A 1 390 ? 7.953 -4.303 -3.112 1.00 96.00 390 ASN A O 1
ATOM 2987 N N . ILE A 1 391 ? 7.292 -3.116 -1.316 1.00 98.50 391 ILE A N 1
ATOM 2988 C CA . ILE A 1 391 ? 8.136 -1.952 -1.597 1.00 98.50 391 ILE A CA 1
ATOM 2989 C C . ILE A 1 391 ? 9.397 -2.025 -0.749 1.00 98.50 391 ILE A C 1
ATOM 2991 O O . ILE A 1 391 ? 9.329 -2.190 0.468 1.00 98.50 391 ILE A O 1
ATOM 2995 N N . VAL A 1 392 ? 10.556 -1.883 -1.385 1.00 98.75 392 VAL A N 1
ATOM 2996 C CA . VAL A 1 392 ? 11.845 -1.855 -0.691 1.00 98.75 392 VAL A CA 1
ATOM 2997 C C . VAL A 1 392 ? 12.487 -0.485 -0.861 1.00 98.75 392 VAL A C 1
ATOM 2999 O O . VAL A 1 392 ? 12.640 -0.000 -1.979 1.00 98.75 392 VAL A O 1
ATOM 3002 N N . VAL A 1 393 ? 12.875 0.124 0.254 1.00 98.75 393 VAL A N 1
ATOM 3003 C CA . VAL A 1 393 ? 13.597 1.395 0.339 1.00 98.75 393 VAL A CA 1
ATOM 3004 C C . VAL A 1 393 ? 14.889 1.125 1.101 1.00 98.75 393 VAL A C 1
ATOM 3006 O O . VAL A 1 393 ? 14.863 0.967 2.322 1.00 98.75 393 VAL A O 1
ATOM 3009 N N . ASP A 1 394 ? 15.998 0.976 0.379 1.00 98.50 394 ASP A N 1
ATOM 3010 C CA . ASP A 1 394 ? 17.227 0.392 0.921 1.00 98.50 394 ASP A CA 1
ATOM 3011 C C . ASP A 1 394 ? 18.473 1.226 0.589 1.00 98.50 394 ASP A C 1
ATOM 3013 O O . ASP A 1 394 ? 18.803 1.436 -0.574 1.00 98.50 394 ASP A O 1
ATOM 3017 N N . GLY A 1 395 ? 19.185 1.712 1.604 1.00 98.06 395 GLY A N 1
ATOM 3018 C CA . GLY A 1 395 ? 20.443 2.436 1.396 1.00 98.06 395 GLY A CA 1
ATOM 3019 C C . GLY A 1 395 ? 20.292 3.868 0.871 1.00 98.06 395 GLY A C 1
ATOM 3020 O O . GLY A 1 395 ? 21.257 4.426 0.345 1.00 98.06 395 GLY A O 1
ATOM 3021 N N . LEU A 1 396 ? 19.119 4.498 0.980 1.00 98.62 396 LEU A N 1
ATOM 3022 C CA . LEU A 1 396 ? 18.916 5.873 0.513 1.00 98.62 396 LEU A CA 1
ATOM 3023 C C . LEU A 1 396 ? 19.602 6.894 1.433 1.00 98.62 396 LEU A C 1
ATOM 3025 O O . LEU A 1 396 ? 19.886 6.636 2.601 1.00 98.62 396 LEU A O 1
ATOM 3029 N N . ASP A 1 397 ? 19.917 8.060 0.881 1.00 98.62 397 ASP A N 1
ATOM 3030 C CA . ASP A 1 397 ? 20.256 9.285 1.612 1.00 98.62 397 ASP A CA 1
ATOM 3031 C C . ASP A 1 397 ? 19.095 10.270 1.463 1.00 98.62 397 ASP A C 1
ATOM 3033 O O . ASP A 1 397 ? 18.838 10.757 0.365 1.00 98.62 397 ASP A O 1
ATOM 3037 N N . ILE A 1 398 ? 18.344 10.495 2.536 1.00 98.62 398 ILE A N 1
ATOM 3038 C CA . ILE A 1 398 ? 17.091 11.249 2.548 1.00 98.62 398 ILE A CA 1
ATOM 3039 C C . ILE A 1 398 ? 17.283 12.465 3.444 1.00 98.62 398 ILE A C 1
ATOM 3041 O O . ILE A 1 398 ? 17.552 12.331 4.634 1.00 98.62 398 ILE A O 1
ATOM 3045 N N . ARG A 1 399 ? 17.112 13.664 2.896 1.00 97.88 399 ARG A N 1
ATOM 3046 C CA . ARG A 1 399 ? 17.365 14.905 3.626 1.00 97.88 399 ARG A CA 1
ATOM 3047 C C . ARG A 1 399 ? 16.213 15.872 3.452 1.00 97.88 399 ARG A C 1
ATOM 3049 O O . ARG A 1 399 ? 15.702 16.027 2.341 1.00 97.88 399 ARG A O 1
ATOM 3056 N N . GLY A 1 400 ? 15.825 16.570 4.517 1.00 95.19 400 GLY A N 1
ATOM 3057 C CA . GLY A 1 400 ? 14.810 17.612 4.371 1.00 95.19 400 GLY A CA 1
ATOM 3058 C C . GLY A 1 400 ? 15.304 18.830 3.599 1.00 95.19 400 GLY A C 1
ATOM 3059 O O . GLY A 1 400 ? 14.520 19.483 2.914 1.00 95.19 400 GLY A O 1
ATOM 3060 N N . ARG A 1 401 ? 16.618 19.070 3.635 1.00 92.88 401 ARG A N 1
ATOM 3061 C CA . ARG A 1 401 ? 17.344 20.027 2.797 1.00 92.88 401 ARG A CA 1
ATOM 3062 C C . ARG A 1 401 ? 18.696 19.447 2.399 1.00 92.88 401 ARG A C 1
ATOM 3064 O O . ARG A 1 401 ? 19.260 18.623 3.116 1.00 92.88 401 ARG A O 1
ATOM 3071 N N . VAL A 1 402 ? 19.257 19.918 1.288 1.00 94.06 402 VAL A N 1
ATOM 3072 C CA . VAL A 1 402 ? 20.570 19.456 0.803 1.00 94.06 402 VAL A CA 1
ATOM 3073 C C . VAL A 1 402 ? 21.688 19.635 1.841 1.00 94.06 402 VAL A C 1
ATOM 3075 O O . VAL A 1 402 ? 22.581 18.790 1.938 1.00 94.06 402 VAL A O 1
ATOM 3078 N N . ASP A 1 403 ? 21.614 20.703 2.639 1.00 94.12 403 ASP A N 1
ATOM 3079 C CA . ASP A 1 403 ? 22.609 21.122 3.625 1.00 94.12 403 ASP A CA 1
ATOM 3080 C C . ASP A 1 403 ? 22.423 20.495 5.019 1.00 94.12 403 ASP A C 1
ATOM 3082 O O . ASP A 1 403 ? 23.286 20.687 5.874 1.00 94.12 403 ASP A O 1
ATOM 3086 N N . ALA A 1 404 ? 21.366 19.696 5.232 1.00 94.50 404 ALA A N 1
ATOM 3087 C CA . ALA A 1 404 ? 20.987 19.156 6.545 1.00 94.50 404 ALA A CA 1
ATOM 3088 C C . ALA A 1 404 ? 22.146 18.560 7.368 1.00 94.50 404 ALA A C 1
ATOM 3090 O O . ALA A 1 404 ? 22.301 18.965 8.521 1.00 94.50 404 ALA A O 1
ATOM 3091 N N . PRO A 1 405 ? 23.023 17.696 6.811 1.00 93.12 405 PRO A N 1
ATOM 3092 C CA . PRO A 1 405 ? 24.108 17.086 7.586 1.00 93.12 405 PRO A CA 1
ATOM 3093 C C . PRO A 1 405 ? 25.122 18.085 8.158 1.00 93.12 405 PRO A C 1
ATOM 3095 O O . PRO A 1 405 ? 25.857 17.750 9.081 1.00 93.12 405 PRO A O 1
ATOM 3098 N N . ASN A 1 406 ? 25.182 19.301 7.606 1.00 93.50 406 ASN A N 1
ATOM 3099 C CA . ASN A 1 406 ? 26.186 20.301 7.958 1.00 93.50 406 ASN A CA 1
ATOM 3100 C C . ASN A 1 406 ? 25.611 21.499 8.722 1.00 93.50 406 ASN A C 1
ATOM 3102 O O . ASN A 1 406 ? 26.363 22.182 9.412 1.00 93.50 406 ASN A O 1
ATOM 3106 N N . SER A 1 407 ? 24.314 21.792 8.583 1.00 94.38 407 SER A N 1
ATOM 3107 C CA . SER A 1 407 ? 23.732 23.053 9.062 1.00 94.38 407 SER A CA 1
ATOM 3108 C C . SER A 1 407 ? 22.499 22.900 9.953 1.00 94.38 407 SER A C 1
ATOM 3110 O O . SER A 1 407 ? 22.045 23.908 10.491 1.00 94.38 407 SER A O 1
ATOM 3112 N N . MET A 1 408 ? 21.986 21.686 10.200 1.00 95.62 408 MET A N 1
ATOM 3113 C CA . MET A 1 408 ? 20.723 21.502 10.940 1.00 95.62 408 MET A CA 1
ATOM 3114 C C . MET A 1 408 ? 20.695 22.123 12.352 1.00 95.62 408 MET A C 1
ATOM 3116 O O . MET A 1 408 ? 19.647 22.566 12.813 1.00 95.62 408 MET A O 1
ATOM 3120 N N . PHE A 1 409 ? 21.849 22.232 13.023 1.00 96.56 409 PHE A N 1
ATOM 3121 C CA . PHE A 1 409 ? 21.995 22.892 14.334 1.00 96.56 409 PHE A CA 1
ATOM 3122 C C . PHE A 1 409 ? 22.039 24.429 14.274 1.00 96.56 409 PHE A C 1
ATOM 3124 O O . PHE A 1 409 ? 22.289 25.084 15.280 1.00 96.56 409 PHE A O 1
ATOM 3131 N N . THR A 1 410 ? 21.883 25.020 13.094 1.00 95.88 410 THR A N 1
ATOM 3132 C CA . THR A 1 410 ? 21.844 26.481 12.914 1.00 95.88 410 THR A CA 1
ATOM 3133 C C . THR A 1 410 ? 20.496 26.971 12.408 1.00 95.88 410 THR A C 1
ATOM 3135 O O . THR A 1 410 ? 20.293 28.178 12.305 1.00 95.88 410 THR A O 1
ATOM 3138 N N . TRP A 1 411 ? 19.584 26.049 12.099 1.00 95.69 411 TRP A N 1
ATOM 3139 C CA . TRP A 1 411 ? 18.294 26.380 11.518 1.00 95.69 411 TRP A CA 1
ATOM 3140 C C . TRP A 1 411 ? 17.337 27.008 12.528 1.00 95.69 411 TRP A C 1
ATOM 3142 O O . TRP A 1 411 ? 17.329 26.650 13.710 1.00 95.69 411 TRP A O 1
ATOM 3152 N N . THR A 1 412 ? 16.498 27.922 12.045 1.00 94.88 412 THR A N 1
ATOM 3153 C CA . THR A 1 412 ? 15.432 28.542 12.841 1.00 94.88 412 THR A CA 1
ATOM 3154 C C . THR A 1 412 ? 14.219 27.619 12.990 1.00 94.88 412 THR A C 1
ATOM 3156 O O . THR A 1 412 ? 14.104 26.584 12.329 1.00 94.88 412 THR A O 1
ATOM 3159 N N . VAL A 1 413 ? 13.273 28.006 13.853 1.00 92.75 413 VAL A N 1
ATOM 3160 C CA . VAL A 1 413 ? 11.992 27.296 14.015 1.00 92.75 413 VAL A CA 1
ATOM 3161 C C . VAL A 1 413 ? 11.217 27.258 12.699 1.00 92.75 413 VAL A C 1
ATOM 3163 O O . VAL A 1 413 ? 10.639 26.229 12.358 1.00 92.75 413 VAL A O 1
ATOM 3166 N N . GLU A 1 414 ? 11.219 28.352 11.941 1.00 91.56 414 GLU A N 1
ATOM 3167 C CA . GLU A 1 414 ? 10.533 28.460 10.653 1.00 91.56 414 GLU A CA 1
ATOM 3168 C C . GLU A 1 414 ? 11.147 27.519 9.616 1.00 91.56 414 GLU A C 1
ATOM 3170 O O . GLU A 1 414 ? 10.419 26.842 8.890 1.00 91.56 414 GLU A O 1
ATOM 3175 N N . GLU A 1 415 ? 12.480 27.435 9.573 1.00 92.94 415 GLU A N 1
ATOM 3176 C CA . GLU A 1 415 ? 13.184 26.526 8.669 1.00 92.94 415 GLU A CA 1
ATOM 3177 C C . GLU A 1 415 ? 12.872 25.065 8.991 1.00 92.94 415 GLU A C 1
ATOM 3179 O O . GLU A 1 415 ? 12.571 24.306 8.073 1.00 92.94 415 GLU A O 1
ATOM 3184 N N . TRP A 1 416 ? 12.868 24.691 10.275 1.00 93.00 416 TRP A N 1
ATOM 3185 C CA . TRP A 1 416 ? 12.450 23.362 10.727 1.00 93.00 416 TRP A CA 1
ATOM 3186 C C . TRP A 1 416 ? 10.971 23.076 10.431 1.00 93.00 416 TRP A C 1
ATOM 3188 O O . TRP A 1 416 ? 10.624 21.983 9.986 1.00 93.00 416 TRP A O 1
ATOM 3198 N N . SER A 1 417 ? 10.089 24.056 10.635 1.00 89.50 417 SER A N 1
ATOM 3199 C CA . SER A 1 417 ? 8.642 23.915 10.405 1.00 89.50 417 SER A CA 1
ATOM 3200 C C . SER A 1 417 ? 8.288 23.731 8.927 1.00 89.50 417 SER A C 1
ATOM 3202 O O . SER A 1 417 ? 7.243 23.171 8.604 1.00 89.50 417 SER A O 1
ATOM 3204 N N . ALA A 1 418 ? 9.145 24.202 8.019 1.00 88.50 418 ALA A N 1
ATOM 3205 C CA . ALA A 1 418 ? 8.963 24.062 6.578 1.00 88.50 418 ALA A CA 1
ATOM 3206 C C . ALA A 1 418 ? 9.460 22.713 6.026 1.00 88.50 418 ALA A C 1
ATOM 3208 O O . ALA A 1 418 ? 9.316 22.453 4.825 1.00 88.50 418 ALA A O 1
ATOM 3209 N N . LEU A 1 419 ? 10.075 21.869 6.863 1.00 91.56 419 LEU A N 1
ATOM 3210 C CA . LEU A 1 419 ? 10.712 20.649 6.393 1.00 91.56 419 LEU A CA 1
ATOM 3211 C C . LEU A 1 419 ? 9.706 19.584 5.939 1.00 91.56 419 LEU A C 1
ATOM 3213 O O . LEU A 1 419 ? 8.605 19.445 6.472 1.00 91.56 419 LEU A O 1
ATOM 3217 N N . PRO A 1 420 ? 10.101 18.773 4.948 1.00 93.50 420 PRO A N 1
ATOM 3218 C CA . PRO A 1 420 ? 9.369 17.579 4.566 1.00 93.50 420 PRO A CA 1
ATOM 3219 C C . PRO A 1 420 ? 9.390 16.491 5.651 1.00 93.50 420 PRO A C 1
ATOM 3221 O O . PRO A 1 420 ? 10.361 16.374 6.385 1.00 93.50 420 PRO A O 1
ATOM 3224 N N . ASN A 1 421 ? 8.413 15.581 5.629 1.00 95.62 421 ASN A N 1
ATOM 3225 C CA . ASN A 1 421 ? 8.541 14.260 6.255 1.00 95.62 421 ASN A CA 1
ATOM 3226 C C . ASN A 1 421 ? 9.376 13.312 5.381 1.00 95.62 421 ASN A C 1
ATOM 3228 O O . ASN A 1 421 ? 9.471 13.502 4.163 1.00 95.62 421 ASN A O 1
ATOM 3232 N N . GLY A 1 422 ? 9.941 12.274 5.995 1.00 98.00 422 GLY A N 1
ATOM 3233 C CA . GLY A 1 422 ? 10.792 11.274 5.357 1.00 98.00 422 GLY A CA 1
ATOM 3234 C C . GLY A 1 422 ? 9.985 10.227 4.595 1.00 98.00 422 GLY A C 1
ATOM 3235 O O . GLY A 1 422 ? 9.528 10.477 3.476 1.00 98.00 422 GLY A O 1
ATOM 3236 N N . ILE A 1 423 ? 9.844 9.040 5.182 1.00 98.69 423 ILE A N 1
ATOM 3237 C CA . ILE A 1 423 ? 9.236 7.861 4.558 1.00 98.69 423 ILE A CA 1
ATOM 3238 C C . ILE A 1 423 ? 7.865 7.578 5.181 1.00 98.69 423 ILE A C 1
ATOM 3240 O O . ILE A 1 423 ? 7.738 7.507 6.400 1.00 98.69 423 ILE A O 1
ATOM 3244 N N . MET A 1 424 ? 6.862 7.328 4.340 1.00 97.75 424 MET A N 1
ATOM 3245 C CA . MET A 1 424 ? 5.554 6.805 4.740 1.00 97.75 424 MET A CA 1
ATOM 3246 C C . MET A 1 424 ? 5.169 5.610 3.860 1.00 97.75 424 MET A C 1
ATOM 3248 O O . MET A 1 424 ? 5.037 5.744 2.641 1.00 97.75 424 MET A O 1
ATOM 3252 N N . ILE A 1 425 ? 4.965 4.446 4.481 1.00 97.44 425 ILE A N 1
ATOM 3253 C CA . ILE A 1 425 ? 4.575 3.201 3.809 1.00 97.44 425 ILE A CA 1
ATOM 3254 C C . ILE A 1 425 ? 3.182 2.761 4.271 1.00 97.44 425 ILE A C 1
ATOM 3256 O O . ILE A 1 425 ? 2.977 2.414 5.430 1.00 97.44 425 ILE A O 1
ATOM 3260 N N . GLY A 1 426 ? 2.227 2.733 3.342 1.00 92.31 426 GLY A N 1
ATOM 3261 C CA . GLY A 1 426 ? 0.954 2.017 3.477 1.00 92.31 426 GLY A CA 1
ATOM 3262 C C . GLY A 1 426 ? 0.995 0.584 2.938 1.00 92.31 426 GLY A C 1
ATOM 3263 O O . GLY A 1 426 ? 0.063 -0.177 3.151 1.00 92.31 426 GLY A O 1
ATOM 3264 N N . ALA A 1 427 ? 2.066 0.215 2.237 1.00 88.50 427 ALA A N 1
ATOM 3265 C CA . ALA A 1 427 ? 2.179 -1.041 1.508 1.00 88.50 427 ALA A CA 1
ATOM 3266 C C . ALA A 1 427 ? 2.647 -2.203 2.412 1.00 88.50 427 ALA A C 1
ATOM 3268 O O . ALA A 1 427 ? 3.753 -2.112 2.958 1.00 88.50 427 ALA A O 1
ATOM 3269 N N . PRO A 1 428 ? 1.907 -3.321 2.537 1.00 92.06 428 PRO A N 1
ATOM 3270 C CA . PRO A 1 428 ? 2.357 -4.472 3.314 1.00 92.06 428 PRO A CA 1
ATOM 3271 C C . PRO A 1 428 ? 3.536 -5.203 2.662 1.00 92.06 428 PRO A C 1
ATOM 3273 O O . PRO A 1 428 ? 3.807 -5.061 1.462 1.00 92.06 428 PRO A O 1
ATOM 3276 N N . ASN A 1 429 ? 4.196 -6.046 3.461 1.00 96.31 429 ASN A N 1
ATOM 3277 C CA . ASN A 1 429 ? 5.352 -6.864 3.077 1.00 96.31 429 ASN A CA 1
ATOM 3278 C C . ASN A 1 429 ? 6.519 -6.017 2.538 1.00 96.31 429 ASN A C 1
ATOM 3280 O O . ASN A 1 429 ? 7.226 -6.409 1.608 1.00 96.31 429 ASN A O 1
ATOM 3284 N N . SER A 1 430 ? 6.677 -4.815 3.087 1.00 98.31 430 SER A N 1
ATOM 3285 C CA . SER A 1 430 ? 7.654 -3.826 2.636 1.00 98.31 430 SER A CA 1
ATOM 3286 C C . SER A 1 430 ? 8.872 -3.782 3.553 1.00 98.31 430 SER A C 1
ATOM 3288 O O . SER A 1 430 ? 8.837 -4.234 4.696 1.00 98.31 430 SER A O 1
ATOM 3290 N N . ARG A 1 431 ? 9.969 -3.205 3.061 1.00 98.75 431 ARG A N 1
ATOM 3291 C CA . ARG A 1 431 ? 11.214 -3.070 3.820 1.00 98.75 431 ARG A CA 1
ATOM 3292 C C . ARG A 1 431 ? 11.801 -1.674 3.685 1.00 98.75 431 ARG A C 1
ATOM 3294 O O . ARG A 1 431 ? 11.987 -1.179 2.580 1.00 98.75 431 ARG A O 1
ATOM 3301 N N . ILE A 1 432 ? 12.158 -1.082 4.814 1.00 98.88 432 ILE A N 1
ATOM 3302 C CA . ILE A 1 432 ? 12.853 0.195 4.940 1.00 98.88 432 ILE A CA 1
ATOM 3303 C C . ILE A 1 432 ? 14.172 -0.095 5.652 1.00 98.88 432 ILE A C 1
ATOM 3305 O O . ILE A 1 432 ? 14.188 -0.337 6.861 1.00 98.88 432 ILE A O 1
ATOM 3309 N N . ALA A 1 433 ? 15.279 -0.135 4.914 1.00 98.50 433 ALA A N 1
ATOM 3310 C CA . ALA A 1 433 ? 16.548 -0.593 5.461 1.00 98.50 433 ALA A CA 1
ATOM 3311 C C . ALA A 1 433 ? 17.744 0.295 5.129 1.00 98.50 433 ALA A C 1
ATOM 3313 O O . ALA A 1 433 ? 17.836 0.849 4.043 1.00 98.50 433 ALA A O 1
ATOM 3314 N N . ASN A 1 434 ? 18.700 0.381 6.055 1.00 98.38 434 ASN A N 1
ATOM 3315 C CA . ASN A 1 434 ? 20.019 0.978 5.814 1.00 98.38 434 ASN A CA 1
ATOM 3316 C C . ASN A 1 434 ? 19.988 2.429 5.295 1.00 98.38 434 ASN A C 1
ATOM 3318 O O . ASN A 1 434 ? 20.946 2.887 4.672 1.00 98.38 434 ASN A O 1
ATOM 3322 N N . ASN A 1 435 ? 18.886 3.154 5.503 1.00 98.88 435 ASN A N 1
ATOM 3323 C CA . ASN A 1 435 ? 18.746 4.522 5.020 1.00 98.88 435 ASN A CA 1
ATOM 3324 C C . ASN A 1 435 ? 19.408 5.496 5.998 1.00 98.88 435 ASN A C 1
ATOM 3326 O O . ASN A 1 435 ? 19.372 5.286 7.210 1.00 98.88 435 ASN A O 1
ATOM 3330 N N . THR A 1 436 ? 19.960 6.586 5.476 1.00 98.75 436 THR A N 1
ATOM 3331 C CA . THR A 1 436 ? 20.353 7.761 6.263 1.00 98.75 436 THR A CA 1
ATOM 3332 C C . THR A 1 436 ? 19.290 8.832 6.067 1.00 98.75 436 THR A C 1
ATOM 3334 O O . THR A 1 436 ? 19.007 9.195 4.929 1.00 98.75 436 THR A O 1
ATOM 3337 N N . ILE A 1 437 ? 18.673 9.299 7.151 1.00 98.81 437 ILE A N 1
ATOM 3338 C CA . ILE A 1 437 ? 17.583 10.276 7.146 1.00 98.81 437 ILE A CA 1
ATOM 3339 C C . ILE A 1 437 ? 18.006 11.461 8.013 1.00 98.81 437 ILE A C 1
ATOM 3341 O O . ILE A 1 437 ? 18.247 11.276 9.204 1.00 98.81 437 ILE A O 1
ATOM 3345 N N . THR A 1 438 ? 18.112 12.661 7.437 1.00 98.50 438 THR A N 1
ATOM 3346 C CA . THR A 1 438 ? 18.690 13.819 8.140 1.00 98.50 438 THR A CA 1
ATOM 3347 C C . THR A 1 438 ? 17.869 15.093 7.994 1.00 98.50 438 THR A C 1
ATOM 3349 O O . THR A 1 438 ? 17.510 15.477 6.879 1.00 98.50 438 THR A O 1
ATOM 3352 N N . GLY A 1 439 ? 17.622 15.777 9.114 1.00 97.25 439 GLY A N 1
ATOM 3353 C CA . GLY A 1 439 ? 16.911 17.057 9.160 1.00 97.25 439 GLY A CA 1
ATOM 3354 C C . GLY A 1 439 ? 15.527 16.959 8.530 1.00 97.25 439 GLY A C 1
ATOM 3355 O O . GLY A 1 439 ? 15.324 17.460 7.426 1.00 97.25 439 GLY A O 1
ATOM 3356 N N . ILE A 1 440 ? 14.606 16.262 9.190 1.00 96.56 440 ILE A N 1
ATOM 3357 C CA . ILE A 1 440 ? 13.292 15.905 8.641 1.00 96.56 440 ILE A CA 1
ATOM 3358 C C . ILE A 1 440 ? 12.156 16.247 9.616 1.00 96.56 440 ILE A C 1
ATOM 3360 O O . ILE A 1 440 ? 12.399 16.540 10.779 1.00 96.56 440 ILE A O 1
ATOM 3364 N N . GLY A 1 441 ? 10.917 16.194 9.135 1.00 94.69 441 GLY A N 1
ATOM 3365 C CA . GLY A 1 441 ? 9.708 16.226 9.952 1.00 94.69 441 GLY A CA 1
ATOM 3366 C C . GLY A 1 441 ? 9.536 14.964 10.806 1.00 94.69 441 GLY A C 1
ATOM 3367 O O . GLY A 1 441 ? 10.311 14.661 11.710 1.00 94.69 441 GLY A O 1
ATOM 3368 N N . PHE A 1 442 ? 8.547 14.158 10.426 1.00 95.81 442 PHE A N 1
ATOM 3369 C CA . PHE A 1 442 ? 8.446 12.749 10.814 1.00 95.81 442 PHE A CA 1
ATOM 3370 C C . PHE A 1 442 ? 9.389 11.897 9.958 1.00 95.81 442 PHE A C 1
ATOM 3372 O O . PHE A 1 442 ? 9.348 11.993 8.725 1.00 95.81 442 PHE A O 1
ATOM 3379 N N . ALA A 1 443 ? 10.213 11.042 10.569 1.00 98.25 443 ALA A N 1
ATOM 3380 C CA . ALA A 1 443 ? 11.256 10.324 9.835 1.00 98.25 443 ALA A CA 1
ATOM 3381 C C . ALA A 1 443 ? 10.748 9.063 9.114 1.00 98.25 443 ALA A C 1
ATOM 3383 O O . ALA A 1 443 ? 10.793 9.020 7.881 1.00 98.25 443 ALA A O 1
ATOM 3384 N N . ILE A 1 444 ? 10.250 8.050 9.832 1.00 98.81 444 ILE A N 1
ATOM 3385 C CA . ILE A 1 444 ? 9.685 6.828 9.232 1.00 98.81 444 ILE A CA 1
ATOM 3386 C C . ILE A 1 444 ? 8.296 6.549 9.792 1.00 98.81 444 ILE A C 1
ATOM 3388 O O . ILE A 1 444 ? 8.090 6.495 10.998 1.00 98.81 444 ILE A O 1
ATOM 3392 N N . GLN A 1 445 ? 7.337 6.304 8.907 1.00 98.12 445 GLN A N 1
ATOM 3393 C CA . GLN A 1 445 ? 5.957 6.031 9.271 1.00 98.12 445 GLN A CA 1
ATOM 3394 C C . GLN A 1 445 ? 5.423 4.832 8.492 1.00 98.12 445 GLN A C 1
ATOM 3396 O O . GLN A 1 445 ? 5.690 4.666 7.299 1.00 98.12 445 GLN A O 1
ATOM 3401 N N . THR A 1 446 ? 4.629 4.011 9.166 1.00 96.75 446 THR A N 1
ATOM 3402 C CA . THR A 1 446 ? 3.835 2.950 8.545 1.00 96.75 446 THR A CA 1
ATOM 3403 C C . THR A 1 446 ? 2.369 3.166 8.866 1.00 96.75 446 THR A C 1
ATOM 3405 O O . THR A 1 446 ? 2.025 3.713 9.913 1.00 96.75 446 THR A O 1
ATOM 3408 N N . ARG A 1 447 ? 1.489 2.771 7.951 1.00 89.31 447 ARG A N 1
ATOM 3409 C CA . ARG A 1 447 ? 0.049 2.939 8.123 1.00 89.31 447 ARG A CA 1
ATOM 3410 C C . ARG A 1 447 ? -0.544 1.714 8.812 1.00 89.31 447 ARG A C 1
ATOM 3412 O O . ARG A 1 447 ? -0.464 0.615 8.278 1.00 89.31 447 ARG A O 1
ATOM 3419 N N . GLY A 1 448 ? -1.172 1.886 9.970 1.00 84.12 448 GLY A N 1
ATOM 3420 C CA . GLY A 1 448 ? -1.576 0.722 10.762 1.00 84.12 448 GLY A CA 1
ATOM 3421 C C . GLY A 1 448 ? -2.775 -0.071 10.229 1.00 84.12 448 GLY A C 1
ATOM 3422 O O . GLY A 1 448 ? -2.904 -1.259 10.506 1.00 84.12 448 GLY A O 1
ATOM 3423 N N . ASP A 1 449 ? -3.595 0.528 9.361 1.00 78.25 449 ASP A N 1
ATOM 3424 C CA . ASP A 1 449 ? -4.716 -0.163 8.708 1.00 78.25 449 ASP A CA 1
ATOM 3425 C C . ASP A 1 449 ? -4.292 -1.103 7.556 1.00 78.25 449 ASP A C 1
ATOM 3427 O O . ASP A 1 449 ? -5.103 -1.910 7.109 1.00 78.25 449 ASP A O 1
ATOM 3431 N N . SER A 1 450 ? -3.046 -1.026 7.071 1.00 78.19 450 SER A N 1
ATOM 3432 C CA . SER A 1 450 ? -2.654 -1.650 5.792 1.00 78.19 450 SER A CA 1
ATOM 3433 C C . SER A 1 450 ? -1.203 -2.130 5.692 1.00 78.19 450 SER A C 1
ATOM 3435 O O . SER A 1 450 ? -0.935 -3.093 4.975 1.00 78.19 450 SER A O 1
ATOM 3437 N N . ALA A 1 451 ? -0.262 -1.518 6.411 1.00 89.06 451 ALA A N 1
ATOM 3438 C CA . ALA A 1 451 ? 1.169 -1.782 6.275 1.00 89.06 451 ALA A CA 1
ATOM 3439 C C . ALA A 1 451 ? 1.653 -2.925 7.186 1.00 89.06 451 ALA A C 1
ATOM 3441 O O . ALA A 1 451 ? 2.521 -2.730 8.034 1.00 89.06 451 ALA A O 1
ATOM 3442 N N . ASP A 1 452 ? 1.095 -4.121 7.007 1.00 92.69 452 ASP A N 1
ATOM 3443 C CA . ASP A 1 452 ? 1.489 -5.308 7.776 1.00 92.69 452 ASP A CA 1
ATOM 3444 C C . ASP A 1 452 ? 2.785 -5.941 7.254 1.00 92.69 452 ASP A C 1
ATOM 3446 O O . ASP A 1 452 ? 3.116 -5.846 6.069 1.00 92.69 452 ASP A O 1
ATOM 3450 N N . ASN A 1 453 ? 3.494 -6.659 8.127 1.00 95.75 453 ASN A N 1
ATOM 3451 C CA . ASN A 1 453 ? 4.747 -7.360 7.831 1.00 95.75 453 ASN A CA 1
ATOM 3452 C C . ASN A 1 453 ? 5.834 -6.420 7.278 1.00 95.75 453 ASN A C 1
ATOM 3454 O O . ASN A 1 453 ? 6.480 -6.731 6.274 1.00 95.75 453 ASN A O 1
ATOM 3458 N N . VAL A 1 454 ? 6.004 -5.248 7.897 1.00 97.69 454 VAL A N 1
ATOM 3459 C CA . VAL A 1 454 ? 7.020 -4.274 7.481 1.00 97.69 454 VAL A CA 1
ATOM 3460 C C . VAL A 1 454 ? 8.303 -4.433 8.292 1.00 97.69 454 VAL A C 1
ATOM 3462 O O . VAL A 1 454 ? 8.287 -4.485 9.521 1.00 97.69 454 VAL A O 1
ATOM 3465 N N . ASP A 1 455 ? 9.433 -4.449 7.591 1.00 98.38 455 ASP A N 1
ATOM 3466 C CA . ASP A 1 455 ? 10.764 -4.477 8.192 1.00 98.38 455 ASP A CA 1
ATOM 3467 C C . ASP A 1 455 ? 11.402 -3.091 8.166 1.00 98.38 455 ASP A C 1
ATOM 3469 O O . ASP A 1 455 ? 11.683 -2.555 7.097 1.00 98.38 455 ASP A O 1
ATOM 3473 N N . ILE A 1 456 ? 11.694 -2.530 9.334 1.00 98.81 456 ILE A N 1
ATOM 3474 C CA . ILE A 1 456 ? 12.380 -1.249 9.510 1.00 98.81 456 ILE A CA 1
ATOM 3475 C C . ILE A 1 456 ? 13.727 -1.534 10.175 1.00 98.81 456 ILE A C 1
ATOM 3477 O O . ILE A 1 456 ? 13.797 -1.715 11.391 1.00 98.81 456 ILE A O 1
ATOM 3481 N N . THR A 1 457 ? 14.801 -1.644 9.387 1.00 98.62 457 THR A N 1
ATOM 3482 C CA . THR A 1 457 ? 16.066 -2.223 9.876 1.00 98.62 457 THR A CA 1
ATOM 3483 C C . THR A 1 457 ? 17.308 -1.401 9.563 1.00 98.62 457 THR A C 1
ATOM 3485 O O . THR A 1 457 ? 17.564 -1.110 8.397 1.00 98.62 457 THR A O 1
ATOM 3488 N N . GLY A 1 458 ? 18.154 -1.129 10.557 1.00 97.56 458 GLY A N 1
ATOM 3489 C CA . GLY A 1 4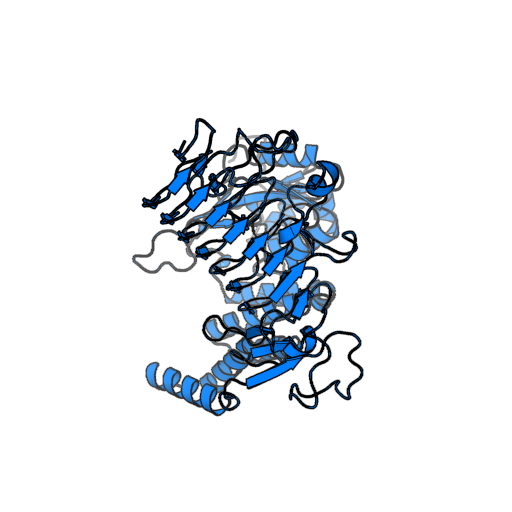58 ? 19.483 -0.551 10.316 1.00 97.56 458 GLY A CA 1
ATOM 3490 C C . GLY A 1 458 ? 19.478 0.881 9.771 1.00 97.56 458 GLY A C 1
ATOM 3491 O O . GLY A 1 458 ? 20.459 1.305 9.168 1.00 97.56 458 GLY A O 1
ATOM 3492 N N . ASN A 1 459 ? 18.377 1.622 9.921 1.00 98.88 459 ASN A N 1
ATOM 3493 C CA . ASN A 1 459 ? 18.303 3.014 9.480 1.00 98.88 459 ASN A CA 1
ATOM 3494 C C . ASN A 1 459 ? 19.005 3.937 10.485 1.00 98.88 459 ASN A C 1
ATOM 3496 O O . ASN A 1 459 ? 18.994 3.679 11.690 1.00 98.88 459 ASN A O 1
ATOM 3500 N N . VAL A 1 460 ? 19.577 5.032 9.991 1.00 98.81 460 VAL A N 1
ATOM 3501 C CA . VAL A 1 460 ? 20.166 6.112 10.788 1.00 98.81 460 VAL A CA 1
ATOM 3502 C C . VAL A 1 460 ? 19.328 7.366 10.577 1.00 98.81 460 VAL A C 1
ATOM 3504 O O . VAL A 1 460 ? 19.302 7.908 9.477 1.00 98.81 460 VAL A O 1
ATOM 3507 N N . ILE A 1 461 ? 18.643 7.813 11.622 1.00 98.81 461 ILE A N 1
ATOM 3508 C CA . ILE A 1 461 ? 17.846 9.038 11.667 1.00 98.81 461 ILE A CA 1
ATOM 3509 C C . ILE A 1 461 ? 18.599 10.044 12.534 1.00 98.81 461 ILE A C 1
ATOM 3511 O O . ILE A 1 461 ? 18.899 9.740 13.687 1.00 98.81 461 ILE A O 1
ATOM 3515 N N . ASP A 1 462 ? 18.898 11.221 11.988 1.00 98.31 462 ASP A N 1
ATOM 3516 C CA . ASP A 1 462 ? 19.628 12.275 12.689 1.00 98.31 462 ASP A CA 1
ATOM 3517 C C . ASP A 1 462 ? 19.018 13.658 12.428 1.00 98.31 462 ASP A C 1
ATOM 3519 O O . ASP A 1 462 ? 19.058 14.164 11.309 1.00 98.31 462 ASP A O 1
ATOM 3523 N N . GLY A 1 463 ? 18.436 14.281 13.450 1.00 97.31 463 GLY A N 1
ATOM 3524 C CA . GLY A 1 463 ? 17.731 15.552 13.295 1.00 97.31 463 GLY A CA 1
ATOM 3525 C C . GLY A 1 463 ? 16.301 15.371 12.791 1.00 97.31 463 GLY A C 1
ATOM 3526 O O . GLY A 1 463 ? 16.069 15.200 11.593 1.00 97.31 463 GLY A O 1
ATOM 3527 N N . PHE A 1 464 ? 15.336 15.458 13.702 1.00 97.06 464 PHE A N 1
ATOM 3528 C CA . PHE A 1 464 ? 13.903 15.389 13.402 1.00 97.06 464 PHE A CA 1
ATOM 3529 C C . PHE A 1 464 ? 13.085 16.284 14.352 1.00 97.06 464 PHE A C 1
ATOM 3531 O O . PHE A 1 464 ? 13.592 16.637 15.413 1.00 97.06 464 PHE A O 1
ATOM 3538 N N . ASN A 1 465 ? 11.863 16.680 13.977 1.00 94.50 465 ASN A N 1
ATOM 3539 C CA . ASN A 1 465 ? 10.971 17.533 14.799 1.00 94.50 465 ASN A CA 1
ATOM 3540 C C . ASN A 1 465 ? 9.516 17.014 14.891 1.00 94.50 465 ASN A C 1
ATOM 3542 O O . ASN A 1 465 ? 8.563 17.783 15.052 1.00 94.50 465 ASN A O 1
ATOM 3546 N N . GLY A 1 466 ? 9.376 15.706 14.689 1.00 93.88 466 GLY A N 1
ATOM 3547 C CA . GLY A 1 466 ? 8.184 14.908 14.937 1.00 93.88 466 GLY A CA 1
ATOM 3548 C C . GLY A 1 466 ? 8.613 13.598 15.597 1.00 93.88 466 GLY A C 1
ATOM 3549 O O . GLY A 1 466 ? 9.484 13.592 16.458 1.00 93.88 466 GLY A O 1
ATOM 3550 N N . ASP A 1 467 ? 8.108 12.464 15.117 1.00 95.56 467 ASP A N 1
ATOM 3551 C CA . ASP A 1 467 ? 8.553 11.151 15.606 1.00 95.56 467 ASP A CA 1
ATOM 3552 C C . ASP A 1 467 ? 9.646 10.541 14.730 1.00 95.56 467 ASP A C 1
ATOM 3554 O O . ASP A 1 467 ? 9.642 10.668 13.495 1.00 95.56 467 ASP A O 1
ATOM 3558 N N . GLY A 1 468 ? 10.540 9.792 15.373 1.00 98.00 468 GLY A N 1
ATOM 3559 C CA . GLY A 1 468 ? 11.555 8.991 14.702 1.00 98.00 468 GLY A CA 1
ATOM 3560 C C . GLY A 1 468 ? 10.928 7.861 13.879 1.00 98.00 468 GLY A C 1
ATOM 3561 O O . GLY A 1 468 ? 11.072 7.816 12.656 1.00 98.00 468 GLY A O 1
ATOM 3562 N N . ILE A 1 469 ? 10.226 6.925 14.524 1.00 98.75 469 ILE A N 1
ATOM 3563 C CA . ILE A 1 469 ? 9.596 5.784 13.839 1.00 98.75 469 ILE A CA 1
ATOM 3564 C C . ILE A 1 469 ? 8.17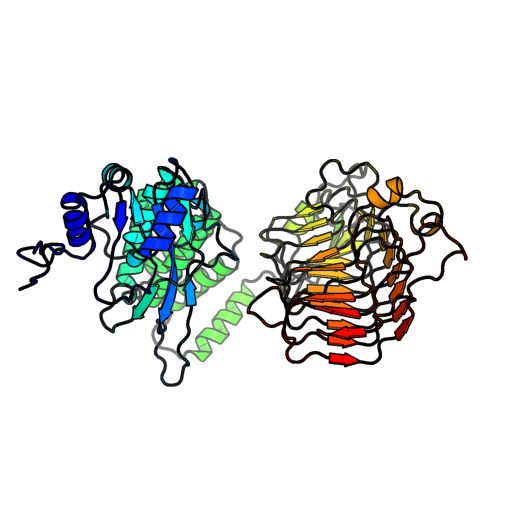8 5.536 14.361 1.00 98.75 469 ILE A C 1
ATOM 3566 O O . ILE A 1 469 ? 7.984 5.372 15.561 1.00 98.75 469 ILE A O 1
ATOM 3570 N N . ARG A 1 470 ? 7.208 5.398 13.445 1.00 98.00 470 ARG A N 1
ATOM 3571 C CA . ARG A 1 470 ? 5.827 4.961 13.724 1.00 98.00 470 ARG A CA 1
ATOM 3572 C C . ARG A 1 470 ? 5.512 3.583 13.116 1.00 98.00 470 ARG A C 1
ATOM 3574 O O . ARG A 1 470 ? 5.096 3.523 11.951 1.00 98.00 470 ARG A O 1
ATOM 3581 N N . PRO A 1 471 ? 5.731 2.462 13.836 1.00 97.31 471 PRO A N 1
ATOM 3582 C CA . PRO A 1 471 ? 5.494 1.106 13.342 1.00 97.31 471 PRO A CA 1
ATOM 3583 C C . PRO A 1 471 ? 4.062 0.622 13.648 1.00 97.31 471 PRO A C 1
ATOM 3585 O O . PRO A 1 471 ? 3.866 -0.230 14.505 1.00 97.31 471 PRO A O 1
ATOM 3588 N N . LEU A 1 472 ? 3.058 1.160 12.955 1.00 95.25 472 LEU A N 1
ATOM 3589 C CA . LEU A 1 472 ? 1.637 0.988 13.288 1.00 95.25 472 LEU A CA 1
ATOM 3590 C C . LEU A 1 472 ? 0.994 -0.301 12.746 1.00 95.25 472 LEU A C 1
ATOM 3592 O O . LEU A 1 472 ? -0.109 -0.642 13.166 1.00 95.25 472 LEU A O 1
ATOM 3596 N N . GLY A 1 473 ? 1.623 -0.984 11.783 1.00 89.56 473 GLY A N 1
ATOM 3597 C CA . GLY A 1 473 ? 1.092 -2.218 11.183 1.00 89.56 473 GLY A CA 1
ATOM 3598 C C . GLY A 1 473 ? 1.395 -3.477 11.999 1.00 89.56 473 GLY A C 1
ATOM 3599 O O . GLY A 1 473 ? 2.314 -3.492 12.827 1.00 89.56 473 GLY A O 1
ATOM 3600 N N . ASP A 1 474 ? 0.662 -4.558 11.743 1.00 92.94 474 ASP A N 1
ATOM 3601 C CA . ASP A 1 474 ? 0.883 -5.843 12.409 1.00 92.94 474 ASP A CA 1
ATOM 3602 C C . ASP A 1 474 ? 2.171 -6.508 11.916 1.00 92.94 474 ASP A C 1
ATOM 3604 O O . ASP A 1 474 ? 2.607 -6.329 10.777 1.00 92.94 474 ASP A O 1
ATOM 3608 N N . ASN A 1 475 ? 2.778 -7.323 12.776 1.00 95.62 475 ASN A N 1
ATOM 3609 C CA . ASN A 1 475 ? 4.007 -8.072 12.522 1.00 95.62 475 ASN A CA 1
ATOM 3610 C C . ASN A 1 475 ? 5.171 -7.184 12.048 1.00 95.62 475 ASN A C 1
ATOM 3612 O O . ASN A 1 475 ? 6.060 -7.639 11.324 1.00 95.62 475 ASN A O 1
ATOM 3616 N N . THR A 1 476 ? 5.158 -5.909 12.443 1.00 97.19 476 THR A N 1
ATOM 3617 C CA . THR A 1 476 ? 6.212 -4.952 12.109 1.00 97.19 476 THR A CA 1
ATOM 3618 C C . THR A 1 476 ? 7.453 -5.221 12.952 1.00 97.19 476 THR A C 1
ATOM 3620 O O . THR A 1 476 ? 7.376 -5.426 14.167 1.00 97.19 476 THR A O 1
ATOM 3623 N N . ARG A 1 477 ? 8.623 -5.197 12.310 1.00 98.56 477 ARG A N 1
ATOM 3624 C CA . ARG A 1 477 ? 9.923 -5.395 12.957 1.00 98.56 477 ARG A CA 1
ATOM 3625 C C . ARG A 1 477 ? 10.754 -4.128 12.851 1.00 98.56 477 ARG A C 1
ATOM 3627 O O . ARG A 1 477 ? 11.144 -3.741 11.757 1.00 98.56 477 ARG A O 1
ATOM 3634 N N . VAL A 1 478 ? 11.071 -3.515 13.983 1.00 98.81 478 VAL A N 1
ATOM 3635 C CA . VAL A 1 478 ? 11.941 -2.340 14.084 1.00 98.81 478 VAL A CA 1
ATOM 3636 C C . VAL A 1 478 ? 13.236 -2.769 14.753 1.00 98.81 478 VAL A C 1
ATOM 3638 O O . VAL A 1 478 ? 13.267 -2.962 15.970 1.00 98.81 478 VAL A O 1
ATOM 3641 N N . ILE A 1 479 ? 14.283 -2.999 13.956 1.00 98.50 479 ILE A N 1
ATOM 3642 C CA . ILE A 1 479 ? 15.504 -3.666 14.429 1.00 98.50 479 ILE A CA 1
ATOM 3643 C C . ILE A 1 479 ? 16.772 -2.883 14.087 1.00 98.50 479 ILE A C 1
ATOM 3645 O O . ILE A 1 479 ? 17.034 -2.592 12.920 1.00 98.50 479 ILE A O 1
ATOM 3649 N N . GLY A 1 480 ? 17.611 -2.603 15.084 1.00 97.88 480 GLY A N 1
ATOM 3650 C CA . GLY A 1 480 ? 18.958 -2.076 14.845 1.00 97.88 480 GLY A CA 1
ATOM 3651 C C . GLY A 1 480 ? 18.999 -0.651 14.287 1.00 97.88 480 GLY A C 1
ATOM 3652 O O . GLY A 1 480 ? 19.976 -0.286 13.637 1.00 97.88 480 GLY A O 1
ATOM 3653 N N . ASN A 1 481 ? 17.942 0.147 14.464 1.00 98.81 481 ASN A N 1
ATOM 3654 C CA . ASN A 1 481 ? 17.906 1.531 13.985 1.00 98.81 481 ASN A CA 1
ATOM 3655 C C . ASN A 1 481 ? 18.583 2.471 14.989 1.00 98.81 481 ASN A C 1
ATOM 3657 O O . ASN A 1 481 ? 18.504 2.258 16.199 1.00 98.81 481 ASN A O 1
ATOM 3661 N N . ARG A 1 482 ? 19.206 3.543 14.497 1.00 98.81 482 ARG A N 1
ATOM 3662 C CA . ARG A 1 482 ? 19.773 4.625 15.308 1.00 98.81 482 ARG A CA 1
ATOM 3663 C C . ARG A 1 482 ? 18.960 5.898 15.095 1.00 98.81 482 ARG A C 1
ATOM 3665 O O . ARG A 1 482 ? 18.834 6.334 13.960 1.00 98.81 482 ARG A O 1
ATOM 3672 N N . ILE A 1 483 ? 18.443 6.486 16.168 1.00 98.69 483 ILE A N 1
ATOM 3673 C CA . ILE A 1 483 ? 17.611 7.694 16.159 1.00 98.69 483 ILE A CA 1
ATOM 3674 C C . ILE A 1 483 ? 18.267 8.727 17.076 1.00 98.69 483 ILE A C 1
ATOM 3676 O O . ILE A 1 483 ? 18.377 8.497 18.285 1.00 98.69 483 ILE A O 1
ATOM 3680 N N . THR A 1 484 ? 18.739 9.839 16.512 1.00 97.88 484 THR A N 1
ATOM 3681 C CA . THR A 1 484 ? 19.443 10.898 17.244 1.00 97.88 484 THR A CA 1
ATOM 3682 C C . THR A 1 484 ? 18.910 12.298 16.949 1.00 97.88 484 THR A C 1
ATOM 3684 O O . THR A 1 484 ? 18.446 12.572 15.848 1.00 97.88 484 THR A O 1
ATOM 3687 N N . ASN A 1 485 ? 19.041 13.189 17.939 1.00 97.38 485 ASN A N 1
ATOM 3688 C CA . ASN A 1 485 ? 18.788 14.635 17.844 1.00 97.38 485 ASN A CA 1
ATOM 3689 C C . ASN A 1 485 ? 17.342 15.015 17.480 1.00 97.38 485 ASN A C 1
ATOM 3691 O O . ASN A 1 485 ? 17.029 15.238 16.313 1.00 97.38 485 ASN A O 1
ATOM 3695 N N . SER A 1 486 ? 16.486 15.172 18.493 1.00 95.75 486 SER A N 1
ATOM 3696 C CA . SER A 1 486 ? 15.143 15.744 18.306 1.00 95.75 486 SER A CA 1
ATOM 3697 C C . SER A 1 486 ? 15.135 17.254 18.548 1.00 95.75 486 SER A C 1
ATOM 3699 O O . SER A 1 486 ? 15.773 17.748 19.487 1.00 95.75 486 SER A O 1
ATOM 3701 N N . PHE A 1 487 ? 14.407 17.980 17.704 1.00 95.19 487 PHE A N 1
ATOM 3702 C CA . PHE A 1 487 ? 14.290 19.434 17.704 1.00 95.19 487 PHE A CA 1
ATOM 3703 C C . PHE A 1 487 ? 12.868 19.853 18.083 1.00 95.19 487 PHE A C 1
ATOM 3705 O O . PHE A 1 487 ? 11.936 19.664 17.311 1.00 95.19 487 PHE A O 1
ATOM 3712 N N . ASN A 1 488 ? 12.708 20.472 19.252 1.00 91.56 488 ASN A N 1
ATOM 3713 C CA . ASN A 1 488 ? 11.403 20.904 19.745 1.00 91.56 488 ASN A CA 1
ATOM 3714 C C . ASN A 1 488 ? 11.046 22.290 19.186 1.00 91.56 488 ASN A C 1
ATOM 3716 O O . ASN A 1 488 ? 11.766 23.269 19.400 1.00 91.56 488 ASN A O 1
ATOM 3720 N N . LEU A 1 489 ? 9.910 22.370 18.489 1.00 89.19 489 LEU A N 1
ATOM 3721 C CA . LEU A 1 489 ? 9.395 23.603 17.882 1.00 89.19 489 LEU A CA 1
ATOM 3722 C C . LEU A 1 489 ? 8.295 24.303 18.694 1.00 89.19 489 LEU A C 1
ATOM 3724 O O . LEU A 1 489 ? 7.724 25.283 18.225 1.00 89.19 489 LEU A O 1
ATOM 3728 N N . SER A 1 490 ? 7.967 23.811 19.891 1.00 79.06 490 SER A N 1
ATOM 3729 C CA . SER A 1 490 ? 6.872 24.308 20.742 1.00 79.06 490 SER A CA 1
ATOM 3730 C C . SER A 1 490 ? 5.509 24.328 20.036 1.00 79.06 490 SER A C 1
ATOM 3732 O O . SER A 1 490 ? 4.663 25.179 20.302 1.00 79.06 490 SER A O 1
ATOM 3734 N N . ASN A 1 491 ? 5.287 23.379 19.128 1.00 74.31 491 ASN A N 1
ATOM 3735 C CA . ASN A 1 491 ? 4.076 23.266 18.309 1.00 74.31 491 ASN A CA 1
ATOM 3736 C C . ASN A 1 491 ? 2.992 22.365 18.940 1.00 74.31 491 ASN A C 1
ATOM 3738 O O . ASN A 1 491 ? 1.956 22.132 18.322 1.00 74.31 491 ASN A O 1
ATOM 3742 N N . GLY A 1 492 ? 3.225 21.864 20.158 1.00 69.81 492 GLY A N 1
ATOM 3743 C CA . GLY A 1 492 ? 2.319 20.955 20.864 1.00 69.81 492 GLY A CA 1
ATOM 3744 C C . GLY A 1 492 ? 2.409 19.491 20.423 1.00 69.81 492 GLY A C 1
ATOM 3745 O O . GLY A 1 492 ? 1.644 18.679 20.936 1.00 69.81 492 GLY A O 1
ATOM 3746 N N . ASN A 1 493 ? 3.317 19.140 19.503 1.00 75.38 493 ASN A N 1
ATOM 3747 C CA . ASN A 1 493 ? 3.630 17.744 19.214 1.00 75.38 493 ASN A CA 1
ATOM 3748 C C . ASN A 1 493 ? 4.481 17.157 20.350 1.00 75.38 493 ASN A C 1
ATOM 3750 O O . ASN A 1 493 ? 5.408 17.806 20.833 1.00 75.38 493 ASN A O 1
ATOM 3754 N N . HIS A 1 494 ? 4.164 15.934 20.765 1.00 77.25 494 HIS A N 1
ATOM 3755 C CA . HIS A 1 494 ? 5.008 15.158 21.665 1.00 77.25 494 HIS A CA 1
ATOM 3756 C C . HIS A 1 494 ? 5.862 14.229 20.815 1.00 77.25 494 HIS A C 1
ATOM 3758 O O . HIS A 1 494 ? 5.358 13.226 20.326 1.00 77.25 494 HIS A O 1
ATOM 3764 N N . ASP A 1 495 ? 7.118 14.611 20.603 1.00 86.50 495 ASP A N 1
ATOM 3765 C CA . ASP A 1 495 ? 8.047 13.827 19.797 1.00 86.50 495 ASP A CA 1
ATOM 3766 C C . ASP A 1 495 ? 8.429 12.531 20.531 1.00 86.50 495 ASP A C 1
ATOM 3768 O O . ASP A 1 495 ? 8.814 12.544 21.709 1.00 86.50 495 ASP A O 1
ATOM 3772 N N . ASP A 1 496 ? 8.397 11.419 19.806 1.00 93.44 496 ASP A N 1
ATOM 3773 C CA . ASP A 1 496 ? 8.824 10.098 20.263 1.00 93.44 496 ASP A CA 1
ATOM 3774 C C . ASP A 1 496 ? 9.985 9.563 19.412 1.00 93.44 496 ASP A C 1
ATOM 3776 O O . ASP A 1 496 ? 10.017 9.696 18.185 1.00 93.44 496 ASP A O 1
ATOM 3780 N N . GLY A 1 497 ? 10.930 8.857 20.036 1.00 97.00 497 GLY A N 1
ATOM 3781 C CA . GLY A 1 497 ? 11.924 8.079 19.300 1.00 97.00 497 GLY A CA 1
ATOM 3782 C C . GLY A 1 497 ? 11.251 6.977 18.477 1.00 97.00 497 GLY A C 1
ATOM 3783 O O . GLY A 1 497 ? 11.447 6.888 17.263 1.00 97.00 497 GLY A O 1
ATOM 3784 N N . ILE A 1 498 ? 10.427 6.154 19.129 1.00 98.38 498 ILE A N 1
ATOM 3785 C CA . ILE A 1 498 ? 9.549 5.169 18.486 1.00 98.38 498 ILE A CA 1
ATOM 3786 C C . ILE A 1 498 ? 8.163 5.258 19.128 1.00 98.38 498 ILE A C 1
ATOM 3788 O O . ILE A 1 498 ? 8.047 5.007 20.324 1.00 98.38 498 ILE A O 1
ATOM 3792 N N . GLN A 1 499 ? 7.128 5.523 18.329 1.00 96.12 499 GLN A N 1
ATOM 3793 C CA . GLN A 1 499 ? 5.740 5.602 18.793 1.00 96.12 499 GLN A CA 1
ATOM 3794 C C . GLN A 1 499 ? 4.854 4.586 18.081 1.00 96.12 499 GLN A C 1
ATOM 3796 O O . GLN A 1 499 ? 4.799 4.585 16.854 1.00 96.12 499 GLN A O 1
ATOM 3801 N N . SER A 1 500 ? 4.103 3.769 18.816 1.00 96.25 500 SER A N 1
ATOM 3802 C CA . SER A 1 500 ? 3.030 2.961 18.225 1.00 96.25 500 SER A CA 1
ATOM 3803 C C . SER A 1 500 ? 1.740 3.055 19.020 1.00 96.25 500 SER A C 1
ATOM 3805 O O . SER A 1 500 ? 1.755 3.281 20.226 1.00 96.25 500 SER A O 1
ATOM 3807 N N . TRP A 1 501 ? 0.622 2.844 18.337 1.00 94.00 501 TRP A N 1
ATOM 3808 C CA . TRP A 1 501 ? -0.693 2.751 18.953 1.00 94.00 501 TRP A CA 1
ATOM 3809 C C . TRP A 1 501 ? -1.621 1.858 18.138 1.00 94.00 501 TRP A C 1
ATOM 3811 O O . TRP A 1 501 ? -1.390 1.604 16.949 1.00 94.00 501 TRP A O 1
ATOM 3821 N N . VAL A 1 502 ? -2.688 1.372 18.771 1.00 85.62 502 VAL A N 1
ATOM 3822 C CA . VAL A 1 502 ? -3.664 0.515 18.097 1.00 85.62 502 VAL A CA 1
ATOM 3823 C C . VAL A 1 502 ? -4.510 1.345 17.137 1.00 85.62 502 VAL A C 1
ATOM 3825 O O . VAL A 1 502 ? -5.224 2.267 17.518 1.00 85.62 502 VAL A O 1
ATOM 3828 N N . THR A 1 503 ? -4.449 0.987 15.858 1.00 76.19 503 THR A N 1
ATOM 3829 C CA . THR A 1 503 ? -5.162 1.690 14.776 1.00 76.19 503 THR A CA 1
ATOM 3830 C C . THR A 1 503 ? -6.299 0.871 14.166 1.00 76.19 503 THR A C 1
ATOM 3832 O O . THR A 1 503 ? -7.202 1.446 13.560 1.00 76.19 503 THR A O 1
ATOM 3835 N N . LYS A 1 504 ? -6.277 -0.463 14.314 1.00 67.56 504 LYS A N 1
ATOM 3836 C CA . LYS A 1 504 ? -7.272 -1.398 13.763 1.00 67.56 504 LYS A CA 1
ATOM 3837 C C . LYS A 1 504 ? -7.585 -2.532 14.741 1.00 67.56 504 LYS A C 1
ATOM 3839 O O . LYS A 1 504 ? -6.744 -2.902 15.551 1.00 67.56 504 LYS A O 1
ATOM 3844 N N . ASN A 1 505 ? -8.793 -3.096 14.647 1.00 62.16 505 ASN A N 1
ATOM 3845 C CA . ASN A 1 505 ? -9.229 -4.332 15.326 1.00 62.16 505 ASN A CA 1
ATOM 3846 C C . ASN A 1 505 ? -9.110 -4.369 16.863 1.00 62.16 505 ASN A C 1
ATOM 3848 O O . ASN A 1 505 ? -9.278 -5.431 17.458 1.00 62.16 505 ASN A O 1
ATOM 3852 N N . GLY A 1 506 ? -8.838 -3.235 17.512 1.00 78.81 506 GLY A N 1
ATOM 3853 C CA . GLY A 1 506 ? -8.703 -3.153 18.964 1.00 78.81 506 GLY A CA 1
ATOM 3854 C C . GLY A 1 506 ? -7.477 -3.871 19.537 1.00 78.81 506 GLY A C 1
ATOM 3855 O O . GLY A 1 506 ? -7.444 -4.042 20.747 1.00 78.81 506 GLY A O 1
ATOM 3856 N N . VAL A 1 507 ? -6.499 -4.284 18.716 1.00 88.12 507 VAL A N 1
ATOM 3857 C CA . VAL A 1 507 ? -5.205 -4.859 19.136 1.00 88.12 507 VAL A CA 1
ATOM 3858 C C . VAL A 1 507 ? -4.165 -4.706 18.020 1.00 88.12 507 VAL A C 1
ATOM 3860 O O . VAL A 1 507 ? -4.507 -4.866 16.850 1.00 88.12 507 VAL A O 1
ATOM 3863 N N . GLN A 1 508 ? -2.903 -4.433 18.366 1.00 88.38 508 GLN A N 1
ATOM 3864 C CA . GLN A 1 508 ? -1.774 -4.562 17.433 1.00 88.38 508 GLN A CA 1
ATOM 3865 C C . GLN A 1 508 ? -1.034 -5.877 17.693 1.00 88.38 508 GLN A C 1
ATOM 3867 O O . GLN A 1 508 ? -0.676 -6.181 18.833 1.00 88.38 508 GLN A O 1
ATOM 3872 N N . VAL A 1 509 ? -0.783 -6.662 16.645 1.00 93.00 509 VAL A N 1
ATOM 3873 C CA . VAL A 1 509 ? -0.224 -8.015 16.774 1.00 93.00 509 VAL A CA 1
ATOM 3874 C C . VAL A 1 509 ? 1.220 -8.064 16.290 1.00 93.00 509 VAL A C 1
ATOM 3876 O O . VAL A 1 509 ? 1.547 -7.562 15.222 1.00 93.00 509 VAL A O 1
ATOM 3879 N N . GLY A 1 510 ? 2.096 -8.722 17.046 1.00 94.00 510 GLY A N 1
ATOM 3880 C CA . GLY A 1 510 ? 3.420 -9.148 16.590 1.00 94.00 510 GLY A CA 1
ATOM 3881 C C . GLY A 1 510 ? 4.449 -8.030 16.409 1.00 94.00 510 GLY A C 1
ATOM 3882 O O . GLY A 1 510 ? 5.418 -8.226 15.675 1.00 94.00 510 GLY A O 1
ATOM 3883 N N . LEU A 1 511 ? 4.265 -6.870 17.050 1.00 96.94 511 LEU A N 1
ATOM 3884 C CA . LEU A 1 511 ? 5.239 -5.777 17.015 1.00 96.94 511 LEU A CA 1
ATOM 3885 C C . LEU A 1 511 ? 6.552 -6.189 17.701 1.00 96.94 511 LEU A C 1
ATOM 3887 O O . LEU A 1 511 ? 6.554 -6.675 18.834 1.00 96.94 511 LEU A O 1
ATOM 3891 N N . ARG A 1 512 ? 7.688 -5.965 17.035 1.00 98.38 512 ARG A N 1
ATOM 3892 C CA . ARG A 1 512 ? 9.022 -6.262 17.579 1.00 98.38 512 ARG A CA 1
ATOM 3893 C C . ARG A 1 512 ? 9.922 -5.040 17.504 1.00 98.38 512 ARG A C 1
ATOM 3895 O O . ARG A 1 512 ? 10.191 -4.546 16.414 1.00 98.38 512 ARG A O 1
ATOM 3902 N N . LEU A 1 513 ? 10.421 -4.595 18.651 1.00 98.62 513 LEU A N 1
ATOM 3903 C CA . LEU A 1 513 ? 11.337 -3.471 18.815 1.00 98.62 513 LEU A CA 1
ATOM 3904 C C . LEU A 1 513 ? 12.640 -3.995 19.419 1.00 98.62 513 LEU A C 1
ATOM 3906 O O . LEU A 1 513 ? 12.701 -4.294 20.616 1.00 98.62 513 LEU A O 1
ATOM 3910 N N . GLU A 1 514 ? 13.675 -4.158 18.600 1.00 98.38 514 GLU A N 1
ATOM 3911 C CA . GLU A 1 514 ? 14.895 -4.847 19.022 1.00 98.38 514 GLU A CA 1
ATOM 3912 C C . GLU A 1 514 ? 16.170 -4.092 18.642 1.00 98.38 514 GLU A C 1
ATOM 3914 O O . GLU A 1 514 ? 16.300 -3.602 17.529 1.00 98.38 514 GLU A O 1
ATOM 3919 N N . GLU A 1 515 ? 17.150 -4.029 19.543 1.00 98.06 515 GLU A N 1
ATOM 3920 C CA . GLU A 1 515 ? 18.509 -3.545 19.226 1.00 98.06 515 GLU A CA 1
ATOM 3921 C C . GLU A 1 515 ? 18.573 -2.097 18.696 1.00 98.06 515 GLU A C 1
ATOM 3923 O O . GLU A 1 515 ? 19.562 -1.690 18.090 1.00 98.06 515 GLU A O 1
ATOM 3928 N N . ASN A 1 516 ? 17.531 -1.294 18.924 1.00 98.69 516 ASN A N 1
ATOM 3929 C CA . ASN A 1 516 ? 17.508 0.102 18.498 1.00 98.69 516 ASN A CA 1
ATOM 3930 C C . ASN A 1 516 ? 18.278 0.990 19.481 1.00 98.69 516 ASN A C 1
ATOM 3932 O O . ASN A 1 516 ? 18.339 0.716 20.680 1.00 98.69 516 ASN A O 1
ATOM 3936 N N . VAL A 1 517 ? 18.834 2.086 18.974 1.00 98.69 517 VAL A N 1
ATOM 3937 C CA . VAL A 1 517 ? 19.573 3.092 19.740 1.00 98.69 517 VAL A CA 1
ATOM 3938 C C . VAL A 1 517 ? 18.872 4.436 19.593 1.00 98.69 517 VAL A C 1
ATOM 3940 O O . VAL A 1 517 ? 18.868 5.009 18.509 1.00 98.69 517 VAL A O 1
ATOM 3943 N N . ILE A 1 518 ? 18.322 4.956 20.687 1.00 98.50 518 ILE A N 1
ATOM 3944 C CA . ILE A 1 518 ? 17.626 6.244 20.748 1.00 98.50 518 ILE A CA 1
ATOM 3945 C C . ILE A 1 518 ? 18.425 7.173 21.659 1.00 98.50 518 ILE A C 1
ATOM 3947 O O . ILE A 1 518 ? 18.598 6.882 22.843 1.00 98.50 518 ILE A O 1
ATOM 3951 N N . ILE A 1 519 ? 18.932 8.282 21.117 1.00 97.31 519 ILE A N 1
ATOM 3952 C CA . ILE A 1 519 ? 19.696 9.287 21.870 1.00 97.31 519 ILE A CA 1
ATOM 3953 C C . ILE A 1 519 ? 19.092 10.659 21.601 1.00 97.31 519 ILE A C 1
ATOM 3955 O O . ILE A 1 519 ? 19.224 11.195 20.504 1.00 97.31 519 ILE A O 1
ATOM 3959 N N . GLY A 1 520 ? 18.470 11.265 22.610 1.00 95.25 520 GLY A N 1
ATOM 3960 C CA . GLY A 1 520 ? 17.705 12.493 22.388 1.00 95.25 520 GLY A CA 1
ATOM 3961 C C . GLY A 1 520 ? 18.537 13.684 21.919 1.00 95.25 520 GLY A C 1
ATOM 3962 O O . GLY A 1 520 ? 18.042 14.513 21.158 1.00 95.25 520 GLY A O 1
ATOM 3963 N N . TRP A 1 521 ? 19.809 13.761 22.324 1.00 96.25 521 TRP A N 1
ATOM 3964 C CA . TRP A 1 521 ? 20.676 14.872 21.944 1.00 96.25 521 TRP A CA 1
ATOM 3965 C C . TRP A 1 521 ? 22.165 14.515 21.968 1.00 96.25 521 TRP A C 1
ATOM 3967 O O . TRP A 1 521 ? 22.682 14.023 22.970 1.00 96.25 521 TRP A O 1
ATOM 3977 N N . THR A 1 522 ? 22.862 14.836 20.883 1.00 95.56 522 THR A N 1
ATOM 3978 C CA . THR A 1 522 ? 24.326 14.820 20.742 1.00 95.56 522 THR A CA 1
ATOM 3979 C C . THR A 1 522 ? 24.872 16.142 20.190 1.00 95.56 522 THR A C 1
ATOM 3981 O O . THR A 1 522 ? 26.078 16.263 19.990 1.00 95.56 522 THR A O 1
ATOM 3984 N N . GLY A 1 523 ? 23.999 17.114 19.904 1.00 92.94 523 GLY A N 1
ATOM 3985 C CA . GLY A 1 523 ? 24.366 18.436 19.402 1.00 92.94 523 GLY A CA 1
ATOM 3986 C C . GLY A 1 523 ? 24.987 19.361 20.457 1.00 92.94 523 GLY A C 1
ATOM 3987 O O . GLY A 1 523 ? 25.219 18.953 21.601 1.00 92.94 523 GLY A O 1
ATOM 3988 N N . PRO A 1 524 ? 25.219 20.641 20.108 1.00 94.38 524 PRO A N 1
ATOM 3989 C CA . PRO A 1 524 ? 25.810 21.621 21.013 1.00 94.38 524 PRO A CA 1
ATOM 3990 C C . PRO A 1 524 ? 25.066 21.718 22.359 1.00 94.38 524 PRO A C 1
ATOM 3992 O O . PRO A 1 524 ? 23.827 21.727 22.382 1.00 94.38 524 PRO A O 1
ATOM 3995 N N . PRO A 1 525 ? 25.785 21.811 23.494 1.00 90.19 525 PRO A N 1
ATOM 3996 C CA . PRO A 1 525 ? 25.169 22.111 24.781 1.00 90.19 525 PRO A CA 1
ATOM 3997 C C . PRO A 1 525 ? 24.438 23.461 24.737 1.00 90.19 525 PRO A C 1
ATOM 3999 O O . PRO A 1 525 ? 24.970 24.436 24.217 1.00 90.19 525 PRO A O 1
ATOM 4002 N N . GLY A 1 526 ? 23.225 23.526 25.293 1.00 89.62 526 GLY A N 1
ATOM 4003 C CA . GLY A 1 526 ? 22.445 24.770 25.373 1.00 89.62 526 GLY A CA 1
ATOM 4004 C C . GLY A 1 526 ? 21.766 25.211 24.071 1.00 89.62 526 GLY A C 1
ATOM 4005 O O . GLY A 1 526 ? 21.265 26.330 24.013 1.00 89.62 526 GLY A O 1
ATOM 4006 N N . HIS A 1 527 ? 21.732 24.362 23.039 1.00 95.06 527 HIS A N 1
ATOM 4007 C CA . HIS A 1 527 ? 21.001 24.664 21.809 1.00 95.06 527 HIS A CA 1
ATOM 4008 C C . HIS A 1 527 ? 19.516 24.967 22.107 1.00 95.06 527 HIS A C 1
ATOM 4010 O O . HIS A 1 527 ? 18.867 24.158 22.776 1.00 95.06 527 HIS A O 1
ATOM 4016 N N . PRO A 1 528 ? 18.956 26.085 21.604 1.00 92.69 528 PRO A N 1
ATOM 4017 C CA . PRO A 1 528 ? 17.630 26.561 22.006 1.00 92.69 528 PRO A CA 1
ATOM 4018 C C . PRO A 1 528 ? 16.489 25.634 21.576 1.00 92.69 528 PRO A C 1
ATOM 4020 O O . PRO A 1 528 ? 15.466 25.587 22.245 1.00 92.69 528 PRO A O 1
ATOM 4023 N N . LEU A 1 529 ? 16.674 24.877 20.490 1.00 94.31 529 LEU A N 1
ATOM 4024 C CA . LEU A 1 529 ? 15.682 23.913 19.995 1.00 94.31 529 LEU A CA 1
ATOM 4025 C C . LEU A 1 529 ? 15.921 22.482 20.483 1.00 94.31 529 LEU A C 1
ATOM 4027 O O . LEU A 1 529 ? 15.309 21.557 19.962 1.00 94.31 529 LEU A O 1
ATOM 4031 N N . ARG A 1 530 ? 16.842 22.251 21.427 1.00 93.69 530 ARG A N 1
ATOM 4032 C CA . ARG A 1 530 ? 17.047 20.902 21.965 1.00 93.69 530 ARG A CA 1
ATOM 4033 C C . ARG A 1 530 ? 15.741 20.402 22.581 1.00 93.69 530 ARG A C 1
ATOM 4035 O O . ARG A 1 530 ? 15.288 20.975 23.571 1.00 93.69 530 ARG A O 1
ATOM 4042 N N . ALA A 1 531 ? 15.198 19.302 22.065 1.00 86.75 531 ALA A N 1
ATOM 4043 C CA . ALA A 1 531 ? 14.077 18.643 22.716 1.00 86.75 531 ALA A CA 1
ATOM 4044 C C . ALA A 1 531 ? 14.523 18.090 24.075 1.00 86.75 531 ALA A C 1
ATOM 4046 O O . ALA A 1 531 ? 15.464 17.295 24.179 1.00 86.75 531 ALA A O 1
ATOM 4047 N N . VAL A 1 532 ? 13.859 18.547 25.131 1.00 84.75 532 VAL A N 1
ATOM 4048 C CA . VAL A 1 532 ? 14.035 18.028 26.498 1.00 84.75 532 VAL A CA 1
ATOM 4049 C C . VAL A 1 532 ? 12.952 17.012 26.858 1.00 84.75 532 VAL A C 1
ATOM 4051 O O . VAL A 1 532 ? 13.085 16.285 27.843 1.00 84.75 532 VAL A O 1
ATOM 4054 N N . ASP A 1 533 ? 11.922 16.947 26.024 1.00 85.88 533 ASP A N 1
ATOM 4055 C CA . ASP A 1 533 ? 10.670 16.223 26.169 1.00 85.88 533 ASP A CA 1
ATOM 4056 C C . ASP A 1 533 ? 10.515 15.040 25.204 1.00 85.88 533 ASP A C 1
ATOM 4058 O O . ASP A 1 533 ? 9.489 14.369 25.250 1.00 85.88 533 ASP A O 1
ATOM 4062 N N . LEU A 1 534 ? 11.544 14.732 24.404 1.00 91.44 534 LEU A N 1
ATOM 4063 C CA . LEU A 1 534 ? 11.563 13.538 23.557 1.00 91.44 534 LEU A CA 1
ATOM 4064 C C . LEU A 1 534 ? 11.336 12.279 24.404 1.00 91.44 534 LEU A C 1
ATOM 4066 O O . LEU A 1 534 ? 12.165 11.929 25.255 1.00 91.44 534 LEU A O 1
ATOM 4070 N N . GLN A 1 535 ? 10.251 11.574 24.115 1.00 93.12 535 GLN A N 1
ATOM 4071 C CA . GLN A 1 535 ? 9.956 10.266 24.682 1.00 93.12 535 GLN A CA 1
ATOM 4072 C C . GLN A 1 535 ? 10.799 9.197 23.979 1.00 93.12 535 GLN A C 1
ATOM 4074 O O . GLN A 1 535 ? 11.162 9.335 22.812 1.00 93.12 535 GLN A O 1
ATOM 4079 N N . GLY A 1 536 ? 11.180 8.133 24.686 1.00 96.00 536 GLY A N 1
ATOM 4080 C CA . GLY A 1 536 ? 11.993 7.078 24.083 1.00 96.00 536 GLY A CA 1
ATOM 4081 C C . GLY A 1 536 ? 11.170 6.143 23.194 1.00 96.00 536 GLY A C 1
ATOM 4082 O O . GLY A 1 536 ? 11.091 6.344 21.986 1.00 96.00 536 GLY A O 1
ATOM 4083 N N . ILE A 1 537 ? 10.605 5.091 23.788 1.00 97.56 537 ILE A N 1
ATOM 4084 C CA . ILE A 1 537 ? 9.656 4.176 23.141 1.00 97.56 537 ILE A CA 1
ATOM 4085 C C . ILE A 1 537 ? 8.296 4.342 23.819 1.00 97.56 537 ILE A C 1
ATOM 4087 O O . ILE A 1 537 ? 8.160 3.965 24.985 1.00 97.56 537 ILE A O 1
ATOM 4091 N N . GLY A 1 538 ? 7.315 4.870 23.094 1.00 95.62 538 GLY A N 1
ATOM 4092 C CA . GLY A 1 538 ? 5.941 5.053 23.549 1.00 95.62 538 GLY A CA 1
ATOM 4093 C C . GLY A 1 538 ? 4.972 4.116 22.827 1.00 95.62 538 GLY A C 1
ATOM 4094 O O . GLY A 1 538 ? 4.879 4.127 21.601 1.00 95.62 538 GLY A O 1
ATOM 4095 N N . LEU A 1 539 ? 4.254 3.281 23.579 1.00 94.88 539 LEU A N 1
ATOM 4096 C CA . LEU A 1 539 ? 3.195 2.408 23.072 1.00 94.88 539 LEU A CA 1
ATOM 4097 C C . LEU A 1 539 ? 1.881 2.763 23.776 1.00 94.88 539 LEU A C 1
ATOM 4099 O O . LEU A 1 539 ? 1.790 2.605 24.993 1.00 94.88 539 LEU A O 1
ATOM 4103 N N . PHE A 1 540 ? 0.897 3.266 23.031 1.00 89.62 540 PHE A N 1
ATOM 4104 C CA . PHE A 1 540 ? -0.305 3.894 23.593 1.00 89.62 540 PHE A CA 1
ATOM 4105 C C . PHE A 1 540 ? -1.610 3.371 22.973 1.00 89.62 540 PHE A C 1
ATOM 4107 O O . PHE A 1 540 ? -1.614 2.714 21.933 1.00 89.62 540 PHE A O 1
ATOM 4114 N N . ASP A 1 541 ? -2.732 3.706 23.609 1.00 88.44 541 ASP A N 1
ATOM 4115 C CA . ASP A 1 541 ? -4.092 3.595 23.068 1.00 88.44 541 ASP A CA 1
ATOM 4116 C C . ASP A 1 541 ? -4.511 2.208 22.547 1.00 88.44 541 ASP A C 1
ATOM 4118 O O . ASP A 1 541 ? -5.268 2.097 21.582 1.00 88.44 541 ASP A O 1
ATOM 4122 N N . GLY A 1 542 ? -4.085 1.131 23.212 1.00 82.75 542 GLY A N 1
ATOM 4123 C CA . GLY A 1 542 ? -4.693 -0.189 23.043 1.00 82.75 542 GLY A CA 1
ATOM 4124 C C . GLY A 1 542 ? -3.751 -1.363 23.313 1.00 82.75 542 GLY A C 1
ATOM 4125 O O . GLY A 1 542 ? -2.559 -1.182 23.535 1.00 82.75 542 GLY A O 1
ATOM 4126 N N . PRO A 1 543 ? -4.271 -2.600 23.311 1.00 91.00 543 PRO A N 1
ATOM 4127 C CA . PRO A 1 543 ? -3.478 -3.772 23.645 1.00 91.00 543 PRO A CA 1
ATOM 4128 C C . PRO A 1 543 ? -2.504 -4.159 22.523 1.00 91.00 543 PRO A C 1
ATOM 4130 O O . PRO A 1 543 ? -2.809 -4.061 21.333 1.00 91.00 543 PRO A O 1
ATOM 4133 N N . PHE A 1 544 ? -1.357 -4.705 22.928 1.00 92.88 544 PHE A N 1
ATOM 4134 C CA . PHE A 1 544 ? -0.340 -5.257 22.037 1.00 92.88 544 PHE A CA 1
ATOM 4135 C C . PHE A 1 544 ? -0.180 -6.760 22.302 1.00 92.88 544 PHE A C 1
ATOM 4137 O O . PHE A 1 544 ? 0.244 -7.169 23.386 1.00 92.88 544 PHE A O 1
ATOM 4144 N N . GLU A 1 545 ? -0.501 -7.602 21.321 1.00 93.56 545 GLU A N 1
ATOM 4145 C CA . GLU A 1 545 ? -0.364 -9.058 21.422 1.00 93.56 545 GLU A CA 1
ATOM 4146 C C . GLU A 1 545 ? 0.948 -9.519 20.782 1.00 93.56 545 GLU A C 1
ATOM 4148 O O . GLU A 1 545 ? 1.269 -9.156 19.655 1.00 93.56 545 GLU A O 1
ATOM 4153 N N . GLY A 1 546 ? 1.732 -10.338 21.487 1.00 94.06 546 GLY A N 1
ATOM 4154 C CA . GLY A 1 546 ? 3.016 -10.821 20.964 1.00 94.06 546 GLY A CA 1
ATOM 4155 C C . GLY A 1 546 ? 4.091 -9.733 20.831 1.00 94.06 546 GLY A C 1
ATOM 4156 O O . GLY A 1 546 ? 5.032 -9.906 20.056 1.00 94.06 546 GLY A O 1
ATOM 4157 N N . LEU A 1 547 ? 3.956 -8.633 21.581 1.00 95.94 547 LEU A N 1
ATOM 4158 C CA . LEU A 1 547 ? 4.934 -7.550 21.653 1.00 95.94 547 LEU A CA 1
ATOM 4159 C C . LEU A 1 547 ? 6.294 -8.056 22.150 1.00 95.94 547 LEU A C 1
ATOM 4161 O O . LEU A 1 547 ? 6.391 -8.709 23.191 1.00 95.94 547 LEU A O 1
ATOM 4165 N N . VAL A 1 548 ? 7.359 -7.688 21.441 1.00 97.25 548 VAL A N 1
ATOM 4166 C CA . VAL A 1 548 ? 8.743 -7.907 21.873 1.00 97.25 548 VAL A CA 1
ATOM 4167 C C . VAL A 1 548 ? 9.456 -6.568 21.968 1.00 97.25 548 VAL A C 1
ATOM 4169 O O . VAL A 1 548 ? 9.578 -5.865 20.971 1.00 97.25 548 VAL A O 1
ATOM 4172 N N . ILE A 1 549 ? 9.994 -6.249 23.145 1.00 97.81 549 ILE A N 1
ATOM 4173 C CA . ILE A 1 549 ? 10.930 -5.138 23.346 1.00 97.81 549 ILE A CA 1
ATOM 4174 C C . ILE A 1 549 ? 12.212 -5.724 23.932 1.00 97.81 549 ILE A C 1
ATOM 4176 O O . ILE A 1 549 ? 12.199 -6.251 25.044 1.00 97.81 549 ILE A O 1
ATOM 4180 N N . ARG A 1 550 ? 13.320 -5.684 23.184 1.00 97.56 550 ARG A N 1
ATOM 4181 C CA . ARG A 1 550 ? 14.559 -6.373 23.582 1.00 97.56 550 ARG A CA 1
ATOM 4182 C C . ARG A 1 550 ? 15.814 -5.609 23.169 1.00 97.56 550 ARG A C 1
ATOM 4184 O O . ARG A 1 550 ? 15.942 -5.199 22.027 1.00 97.56 550 ARG A O 1
ATOM 4191 N N . ASN A 1 551 ? 16.786 -5.481 24.071 1.00 97.56 551 ASN A N 1
ATOM 4192 C CA . ASN A 1 551 ? 18.120 -4.927 23.779 1.00 97.56 551 ASN A CA 1
ATOM 4193 C C . ASN A 1 551 ? 18.136 -3.511 23.166 1.00 97.56 551 ASN A C 1
ATOM 4195 O O . ASN A 1 551 ? 19.086 -3.161 22.474 1.00 97.56 551 ASN A O 1
ATOM 4199 N N . ASN A 1 552 ? 17.112 -2.691 23.407 1.00 97.75 552 ASN A N 1
ATOM 4200 C CA . ASN A 1 552 ? 17.123 -1.296 22.967 1.00 97.75 552 ASN A CA 1
ATOM 4201 C C . ASN A 1 552 ? 17.922 -0.434 23.957 1.00 97.75 552 ASN A C 1
ATOM 4203 O O . ASN A 1 552 ? 17.782 -0.594 25.171 1.00 97.75 552 ASN A O 1
ATOM 4207 N N . LEU A 1 553 ? 18.720 0.503 23.447 1.00 97.81 553 LEU A N 1
ATOM 4208 C CA . LEU A 1 553 ? 19.341 1.569 24.229 1.00 97.81 553 LEU A CA 1
ATOM 4209 C C . LEU A 1 553 ? 18.494 2.830 24.088 1.00 97.81 553 LEU A C 1
ATOM 4211 O O . LEU A 1 553 ? 18.324 3.335 22.981 1.00 97.81 553 LEU A O 1
ATOM 4215 N N . VAL A 1 554 ? 18.011 3.361 25.209 1.00 97.69 554 VAL A N 1
ATOM 4216 C CA . VAL A 1 554 ? 17.253 4.614 25.248 1.00 97.69 554 VAL A CA 1
ATOM 4217 C C . VAL A 1 554 ? 17.942 5.590 26.196 1.00 97.69 554 VAL A C 1
ATOM 4219 O O . VAL A 1 554 ? 18.023 5.345 27.397 1.00 97.69 554 VAL A O 1
ATOM 4222 N N . ALA A 1 555 ? 18.443 6.694 25.646 1.00 96.38 555 ALA A N 1
ATOM 4223 C CA . ALA A 1 555 ? 19.112 7.772 26.363 1.00 96.38 555 ALA A CA 1
ATOM 4224 C C . ALA A 1 555 ? 18.409 9.107 26.065 1.00 96.38 555 ALA A C 1
ATOM 4226 O O . ALA A 1 555 ? 18.814 9.869 25.182 1.00 96.38 555 ALA A O 1
ATOM 4227 N N . VAL A 1 556 ? 17.331 9.374 26.802 1.00 94.00 556 VAL A N 1
ATOM 4228 C CA . VAL A 1 556 ? 16.517 10.596 26.703 1.00 94.00 556 VAL A CA 1
ATOM 4229 C C . VAL A 1 556 ? 16.408 11.280 28.067 1.00 94.00 556 VAL A C 1
ATOM 4231 O O . VAL A 1 556 ? 16.685 10.667 29.095 1.00 94.00 556 VAL A O 1
ATOM 4234 N N . THR A 1 557 ? 16.043 12.564 28.081 1.00 88.75 557 THR A N 1
ATOM 4235 C CA . THR A 1 557 ? 15.848 13.340 29.321 1.00 88.75 557 THR A CA 1
ATOM 4236 C C . THR A 1 557 ? 14.414 13.309 29.838 1.00 88.75 557 THR A C 1
ATOM 4238 O O . THR A 1 557 ? 14.178 13.707 30.977 1.00 88.75 557 THR A O 1
ATOM 4241 N N . HIS A 1 558 ? 13.466 12.848 29.020 1.00 90.06 558 HIS A N 1
ATOM 4242 C CA . HIS A 1 558 ? 12.076 12.708 29.420 1.00 90.06 558 HIS A CA 1
ATOM 4243 C C . HIS A 1 558 ? 11.892 11.548 30.410 1.00 90.06 558 HIS A C 1
ATOM 4245 O O . HIS A 1 558 ? 12.659 10.584 30.422 1.00 90.06 558 HIS A O 1
ATOM 4251 N N . VAL A 1 559 ? 10.844 11.624 31.233 1.00 84.69 559 VAL A N 1
ATOM 4252 C CA . VAL A 1 559 ? 10.523 10.593 32.239 1.00 84.69 559 VAL A CA 1
ATOM 4253 C C . VAL A 1 559 ? 10.075 9.269 31.615 1.00 84.69 559 VAL A C 1
ATOM 4255 O O . VAL A 1 559 ? 10.215 8.211 32.227 1.00 84.69 559 VAL A O 1
ATOM 4258 N N . TRP A 1 560 ? 9.558 9.313 30.388 1.00 86.00 560 TRP A N 1
ATOM 4259 C CA . TRP A 1 560 ? 9.142 8.135 29.630 1.00 86.00 560 TRP A CA 1
ATOM 4260 C C . TRP A 1 560 ? 10.273 7.675 28.707 1.00 86.00 560 TRP A C 1
ATOM 4262 O O . TRP A 1 560 ? 10.380 8.099 27.558 1.00 86.00 560 TRP A O 1
ATOM 4272 N N . GLY A 1 561 ? 11.142 6.815 29.248 1.00 90.50 561 GLY A N 1
ATOM 4273 C CA . GLY A 1 561 ? 12.171 6.115 28.477 1.00 90.50 561 GLY A CA 1
ATOM 4274 C C . GLY A 1 561 ? 11.573 4.989 27.630 1.00 90.50 561 GLY A C 1
ATOM 4275 O O . GLY A 1 561 ? 11.651 5.021 26.412 1.00 90.50 561 GLY A O 1
ATOM 4276 N N . ILE A 1 562 ? 10.944 3.998 28.260 1.00 94.00 562 ILE A N 1
ATOM 4277 C CA . ILE A 1 562 ? 10.119 2.992 27.576 1.00 94.00 562 ILE A CA 1
ATOM 4278 C C . ILE A 1 562 ? 8.804 2.917 28.338 1.00 94.00 562 ILE A C 1
ATOM 4280 O O . ILE A 1 562 ? 8.815 2.643 29.539 1.00 94.00 562 ILE A O 1
ATOM 4284 N N . ALA A 1 563 ? 7.695 3.162 27.654 1.00 92.12 563 ALA A N 1
ATOM 4285 C CA . ALA A 1 563 ? 6.365 3.122 28.229 1.00 92.12 563 ALA A CA 1
ATOM 4286 C C . ALA A 1 563 ? 5.412 2.351 27.310 1.00 92.12 563 ALA A C 1
ATOM 4288 O O . ALA A 1 563 ? 5.409 2.552 26.098 1.00 92.12 563 ALA A O 1
ATOM 4289 N N . ALA A 1 564 ? 4.624 1.454 27.900 1.00 87.19 564 ALA A N 1
ATOM 4290 C CA . ALA A 1 564 ? 3.575 0.711 27.216 1.00 87.19 564 ALA A CA 1
ATOM 4291 C C . ALA A 1 564 ? 2.313 0.753 28.076 1.00 87.19 564 ALA A C 1
ATOM 4293 O O . ALA A 1 564 ? 2.356 0.302 29.226 1.00 87.19 564 ALA A O 1
ATOM 4294 N N . TYR A 1 565 ? 1.249 1.344 27.533 1.00 76.62 565 TYR A N 1
ATOM 4295 C CA . TYR A 1 565 ? 0.003 1.664 28.231 1.00 76.62 565 TYR A CA 1
ATOM 4296 C C . TYR A 1 565 ? -1.194 0.898 27.682 1.00 76.62 565 TYR A C 1
ATOM 4298 O O . TYR A 1 565 ? -1.314 0.792 26.441 1.00 76.62 565 TYR A O 1
#

pLDDT: mean 86.63, std 14.94, range [35.34, 98.88]

Radius of gyration: 28.39 Å; chains: 1; bounding box: 81×67×61 Å

Sequence (565 aa):
EVQDPRIRLVAHPRNRGASAARNTGIREARGAWVAFQDSDDEWLPLKLEKQMARLAAAGGECVACYCGMVVVGGLERRPGTRTRLRYIPDPAVDTVEGDILPALLRHSLASTQTLVVRREALAQVDGFDESLPALEDWDCALRLAQLGRFAFVDEPLVMQYFSENSITQSAARMLTARERIIGKNRVLFDSHPGVLAHHYRALAGGHRQAGDPEAARRAILQALRLRPAAVRDWAMLGYLAFCGILPGKGKLLRSALVLFLALALAPPAAAQTSHYVAPPGWQGAGTGDGTQANPWRSIGDALKAAAAGDTLLLMDGSYGGLRWTGSTAATPEKPITIRSLNGKGAHFEWIHLQWQANNLTFRDLSLWPTQAPVGRPTGNLVFAERDISNIVVDGLDIRGRVDAPNSMFTWTVEEWSALPNGIMIGAPNSRIANNTITGIGFAIQTRGDSADNVDITGNVIDGFNGDGIRPLGDNTRVIGNRITNSFNLSNGNHDDGIQSWVTKNGVQVGLRLEENVIIGWTGPPGHPLRAVDLQGIGLFDGPFEGLVIRNNLVAVTHVWGIAAY

Secondary structure (DSSP, 8-state):
----TT------SS---HHHHHHHHHHH--SSEEE---TTEEEPTTHHHHHHHHHHHH-TTEEEEEEEEEEES-S---TTPPPPEEEES-TTTS--SB--HHHHTTS----GGG-EEEHHHHHHTTSS-TT-SS-HHHHHHHHHHTTSEEEEEEEEEEEEE--TT-GGG-HHHHHHHHHHHHHHTHHHHHT-HHHHHHHHHHHHHHHHHTT-HHHHHHHHHHHHHH-TT-HHHHHHHHHHHHHTT-TT--HHHHHHHHHHHHHHSSPP-----EEEEPPTT--SS-SSSSBTTB-BS-HHHHHHHPPTT-EEEEPSEE--EEEE-S--S-BTTBPEEEEESSTT-EEESEEEE-TT--SEEEES-EE--SSS-TT-SSSEEEEE-TT---EEEES-EEESSTTHHHHGGG--HHHHHTPPEEEEE--SS-EEES-EEEEESS-EEE-TTT--S-EEES-EEEEESS-SEE--STT-EEES-EEEEEB--SSS---EEEEEE--STT-EES-EEES-EEES--S-TT-TTB-S--EEEEEESS-EES-EEES-EEE-SSS-SEEE-

Foldseek 3Di:
DDPDPVDDDDDDPDDLDDQVVVLVCLVVDPDQKDADDDPQKDFAPCLVVVQVVQDVVVDDQAFKEFEKAWEWADLDPDPPDDTDIDIAPDVVPAPRWWLRLVVLLQHDRHDRRRMIGGSVLCVVLVGFDSPQLDCSVSLSVNSSSVRGIYTYHHDRRMYGYDDPPDSVSPLVSVLVNLVVSCVVCVVVVVVPLQSQLSSLCVSLVSCVVVVNLVSSLVSLVSSCVSPVPPPVSVLSNLLSVLVVPDPDDDPVVSVVVSVVVSCVPPDPPPDQEEFEEEAPPDPAAECDDRDPNHHHPAPQVVQANDAFQHEYAYEADEREEAEDADAGNYDLVGAYEYEHNPQARYEYQAYHYDHRRERYAYERHEYEHPDQCVPPDDLERYYHAQNYAAYEAEQYEYEQHPCQVPCLLPDDLVRLVSGGEYYEDNHAPYEHYNYEYGSHEEHEEYDAVGHANYEAYNYEAEHYAAEQYEQNHALYAHEQYEHEEYFHSVPPHQYEPYEYEHDDDQEHENYEAYNYEAAQYDDDPPRPRRDLRYAYAYYDYGYYYNYHDYNYHFHGNHPHRDDHD